Protein AF-A0A433DAX1-F1 (afdb_monomer_lite)

pLDDT: mean 78.29, std 15.56, range [30.91, 97.12]

Foldseek 3Di:
DDPDPPPLDADDDQADAQAPVNVVRYDDDDCLVVCPVVVVCVVVQEDDDDDDDGSPNPNNVVNSSCVVVVVVVDDDQDADCVPPDCPDQQSVQVNRQVSCVPPPFPFGGRHPVRVCVSPPVVHGHDDDVNVLLVVCCVPPVVVVQPPVRDHDPLNSLVCCQPPSLVSLCVDPLLVCLQVVLQPPVLVVLVVCCLQAEQPFDPFWTFADQVCQVSVVVCVVSQQWDDDPVPPGGTIYGNDPVSSQSCLQRRLLSNLVFADPDPQDDDPRAGPVVVRQVRLVVRQDPVSQVCQLVHAWDWLQPFDFPNDGGRTHHFQSSVLSSSLSHCCSHCVVPPVKDKGAKGWDWDPPDDDPDPTDTDIFGIWIDHVVHFIETEAEEEADDPVVLVVVVVCQVVVCVSVVGPYYDYHYHHSGDDD

Sequence (415 aa):
TQLISTKRFKEWHVNSTIFPERRPYYYYADQTEQNQSLIEQIAKGQFVRMYGPRASGKSSRVWQAMEQLASHGYECIYVTLEGSRLTSEEIFWQSLGQLMKDSRLPVIVDSSSSFRQAFSPSFPRHAGLVCLCGRAIHRHLYPDISEGGTLSLETWEKFATTDLHGLILEYPTFRKLVDTLMMGKHRDALDLLRSKLMGAFDDYVKIDFDHCRLAGFLTAEGVLQSDPLRESTNFKMSSPLVDALIRQLVIPKVYPSAPNMPAPMRNGSLDMLITLQEALKFVDKDLIRLAPDRVFKLAEKVRVDGLRNRRVPREIVYDQEIMRILTNWLAKQHEYSVIGQWHTEDTTKKGNVKGKYKLLDGVIKKPGEPTIILEFLATNERSDVKVHVNKTPLYKNRLSAEAAWVIHFTREDLP

Organism: NCBI:txid994334

InterPro domains:
  IPR027417 P-loop containing nucleoside triphosphate hydrolase [G3DSA:3.40.50.300] (26-139)
  IPR027417 P-loop containing nucleoside triphosphate hydrolase [SSF52540] (42-102)

Structure (mmCIF, N/CA/C/O backbone):
data_AF-A0A433DAX1-F1
#
_entry.id   AF-A0A433DAX1-F1
#
loop_
_atom_site.group_PDB
_atom_site.id
_atom_site.type_symbol
_atom_site.label_atom_id
_atom_site.label_alt_id
_atom_site.label_comp_id
_atom_site.label_asym_id
_atom_site.label_entity_id
_atom_site.label_seq_id
_atom_site.pdbx_PDB_ins_code
_atom_site.Cartn_x
_atom_site.Cartn_y
_atom_site.Cartn_z
_atom_site.occupancy
_atom_site.B_iso_or_equiv
_atom_site.auth_seq_id
_atom_site.auth_comp_id
_atom_site.auth_asym_id
_atom_site.auth_atom_id
_atom_site.pdbx_PDB_model_num
ATOM 1 N N . THR A 1 1 ? -72.764 17.278 -13.204 1.00 41.16 1 THR A N 1
ATOM 2 C CA . THR A 1 1 ? -71.536 16.951 -13.957 1.00 41.16 1 THR A CA 1
ATOM 3 C C . THR A 1 1 ? -70.584 16.256 -13.010 1.00 41.16 1 THR A C 1
ATOM 5 O O . THR A 1 1 ? -70.101 16.886 -12.081 1.00 41.16 1 THR A O 1
ATOM 8 N N . GLN A 1 2 ? -70.455 14.934 -13.135 1.00 34.47 2 GLN A N 1
ATOM 9 C CA . GLN A 1 2 ? -69.617 14.106 -12.264 1.00 34.47 2 GLN A CA 1
ATOM 10 C C . GLN A 1 2 ? -68.145 14.508 -12.427 1.00 34.47 2 GLN A C 1
ATOM 12 O O . GLN A 1 2 ? -67.628 14.514 -13.543 1.00 34.47 2 GLN A O 1
ATOM 17 N N . LEU A 1 3 ? -67.478 14.837 -11.318 1.00 38.22 3 LEU A N 1
ATOM 18 C CA . LEU A 1 3 ? -66.021 14.904 -11.250 1.00 38.22 3 LEU A CA 1
ATOM 19 C C . LEU A 1 3 ? -65.498 13.482 -11.453 1.00 38.22 3 LEU A C 1
ATOM 21 O O . LEU A 1 3 ? -65.603 12.627 -10.575 1.00 38.22 3 LEU A O 1
ATOM 25 N N . ILE A 1 4 ? -65.010 13.229 -12.662 1.00 35.78 4 ILE A N 1
ATOM 26 C CA . ILE A 1 4 ? -64.381 11.978 -13.061 1.00 35.78 4 ILE A CA 1
ATOM 27 C C . ILE A 1 4 ? -63.191 11.750 -12.126 1.00 35.78 4 ILE A C 1
ATOM 29 O O . ILE A 1 4 ? -62.173 12.434 -12.206 1.00 35.78 4 ILE A O 1
ATOM 33 N N . SER A 1 5 ? -63.347 10.783 -11.223 1.00 45.03 5 SER A N 1
ATOM 34 C CA . SER A 1 5 ? -62.257 10.138 -10.501 1.00 45.03 5 SER A CA 1
ATOM 35 C C . SER A 1 5 ? -61.320 9.524 -11.537 1.00 45.03 5 SER A C 1
ATOM 37 O O . SER A 1 5 ? -61.573 8.447 -12.083 1.00 45.03 5 SER A O 1
ATOM 39 N N . THR A 1 6 ? -60.251 10.242 -11.869 1.00 41.78 6 THR A N 1
ATOM 40 C CA . THR A 1 6 ? -59.144 9.667 -12.617 1.00 41.78 6 THR A CA 1
ATOM 41 C C . THR A 1 6 ? -58.471 8.665 -11.689 1.00 41.78 6 THR A C 1
ATOM 43 O O . THR A 1 6 ? -57.715 9.025 -10.789 1.00 41.78 6 THR A O 1
ATOM 46 N N . LYS A 1 7 ? -58.773 7.376 -11.883 1.00 46.09 7 LYS A N 1
ATOM 47 C CA . LYS A 1 7 ? -57.937 6.281 -11.382 1.00 46.09 7 LYS A CA 1
ATOM 48 C C . LYS A 1 7 ? -56.505 6.574 -11.836 1.00 46.09 7 LYS A C 1
ATOM 50 O O . LYS A 1 7 ? -56.172 6.354 -12.996 1.00 46.09 7 LYS A O 1
ATOM 55 N N . ARG A 1 8 ? -55.674 7.117 -10.942 1.00 57.31 8 ARG A N 1
ATOM 56 C CA . ARG A 1 8 ? -54.234 7.238 -11.176 1.00 57.31 8 ARG A CA 1
ATOM 57 C C . ARG A 1 8 ? -53.686 5.820 -11.199 1.00 57.31 8 ARG A C 1
ATOM 59 O O . ARG A 1 8 ? -53.605 5.164 -10.163 1.00 57.31 8 ARG A O 1
ATOM 66 N N . PHE A 1 9 ? -53.406 5.324 -12.397 1.00 58.19 9 PHE A N 1
ATOM 67 C CA . PHE A 1 9 ? -52.680 4.079 -12.571 1.00 58.19 9 PHE A CA 1
ATOM 68 C C . PHE A 1 9 ? -51.297 4.243 -11.933 1.00 58.19 9 PHE A C 1
ATOM 70 O O . PHE A 1 9 ? -50.705 5.317 -12.009 1.00 58.19 9 PHE A O 1
ATOM 77 N N . LYS A 1 10 ? -50.808 3.206 -11.247 1.00 67.31 10 LYS A N 1
ATOM 78 C CA . LYS A 1 10 ? -49.427 3.203 -10.760 1.00 67.31 10 LYS A CA 1
ATOM 79 C C . LYS A 1 10 ? -48.485 3.207 -11.960 1.00 67.31 10 LYS A C 1
ATOM 81 O O . LYS A 1 10 ? -48.737 2.510 -12.941 1.00 67.31 10 LYS A O 1
ATOM 86 N N . GLU A 1 11 ? -47.394 3.952 -11.864 1.00 58.38 11 GLU A N 1
ATOM 87 C CA . GLU A 1 11 ? -46.428 4.094 -12.955 1.00 58.38 11 GLU A CA 1
ATOM 88 C C . GLU A 1 11 ? -45.051 3.539 -12.568 1.00 58.38 11 GLU A C 1
ATOM 90 O O . GLU A 1 11 ? -44.705 3.421 -11.388 1.00 58.38 11 GLU A O 1
ATOM 95 N N . TRP A 1 12 ? -44.248 3.176 -13.570 1.00 57.12 12 TRP A N 1
ATOM 96 C CA . TRP A 1 12 ? -42.848 2.805 -13.372 1.00 57.12 12 TRP A CA 1
ATOM 97 C C . TRP A 1 12 ? -41.983 4.062 -13.358 1.00 57.12 12 TRP A C 1
ATOM 99 O O . TRP A 1 12 ? -41.951 4.813 -14.329 1.00 57.12 12 TRP A O 1
ATOM 109 N N . HIS A 1 13 ? -41.251 4.276 -12.268 1.00 58.47 13 HIS A N 1
ATOM 110 C CA . HIS A 1 13 ? -40.385 5.438 -12.104 1.00 58.47 13 HIS A CA 1
ATOM 111 C C . HIS A 1 13 ? -38.923 4.998 -12.049 1.00 58.47 13 HIS A C 1
ATOM 113 O O . HIS A 1 13 ? -38.472 4.393 -11.079 1.00 58.47 13 HIS A O 1
ATOM 119 N N . VAL A 1 14 ? -38.180 5.284 -13.116 1.00 50.78 14 VAL A N 1
ATOM 120 C CA . VAL A 1 14 ? -36.830 4.739 -13.340 1.00 50.78 14 VAL A CA 1
ATOM 121 C C . VAL A 1 14 ? -35.701 5.685 -12.940 1.00 50.78 14 VAL A C 1
ATOM 123 O O . VAL A 1 14 ? -34.541 5.334 -13.100 1.00 50.78 14 VAL A O 1
ATOM 126 N N . ASN A 1 15 ? -35.990 6.871 -12.398 1.00 52.50 15 ASN A N 1
ATOM 127 C CA . ASN A 1 15 ? -34.960 7.834 -12.007 1.00 52.50 15 ASN A CA 1
ATOM 128 C C . ASN A 1 15 ? -35.437 8.711 -10.852 1.00 52.50 15 ASN A C 1
ATOM 130 O O . ASN A 1 15 ? -36.406 9.429 -11.039 1.00 52.50 15 ASN A O 1
ATOM 134 N N . SER A 1 16 ? -34.696 8.745 -9.739 1.00 62.62 16 SER A N 1
ATOM 135 C CA . SER A 1 16 ? -34.905 9.541 -8.502 1.00 62.62 16 SER A CA 1
ATOM 136 C C . SER A 1 16 ? -35.523 8.774 -7.326 1.00 62.62 16 SER A C 1
ATOM 138 O O . SER A 1 16 ? -36.153 7.731 -7.491 1.00 62.62 16 SER A O 1
ATOM 140 N N . THR A 1 17 ? -35.294 9.301 -6.121 1.00 74.62 17 THR A N 1
ATOM 141 C CA . THR A 1 17 ? -35.796 8.775 -4.845 1.00 74.62 17 THR A CA 1
ATOM 142 C C . THR A 1 17 ? -37.323 8.729 -4.824 1.00 74.62 17 THR A C 1
ATOM 144 O O . THR A 1 17 ? -37.981 9.719 -5.145 1.00 74.62 17 THR A O 1
ATOM 147 N N . ILE A 1 18 ? -37.890 7.597 -4.402 1.00 74.06 18 ILE A N 1
ATOM 148 C CA . ILE A 1 18 ? -39.330 7.468 -4.159 1.00 74.06 18 ILE A CA 1
ATOM 149 C C . ILE A 1 18 ? -39.574 7.758 -2.679 1.00 74.06 18 ILE A C 1
ATOM 151 O O . ILE A 1 18 ? -39.401 6.887 -1.826 1.00 74.06 18 ILE A O 1
ATOM 155 N N . PHE A 1 19 ? -39.946 9.001 -2.389 1.00 78.38 19 PHE A N 1
ATOM 156 C CA . PHE A 1 19 ? -40.324 9.433 -1.045 1.00 78.38 19 PHE A CA 1
ATOM 157 C C . PHE A 1 19 ? -41.638 8.768 -0.590 1.00 78.38 19 PHE A C 1
ATOM 159 O O . PHE A 1 19 ? -42.442 8.382 -1.452 1.00 78.38 19 PHE A O 1
ATOM 166 N N . PRO A 1 20 ? -41.870 8.610 0.728 1.00 78.00 20 PRO A N 1
ATOM 167 C CA . PRO A 1 20 ? -43.049 7.928 1.269 1.00 78.00 20 PRO A CA 1
ATOM 168 C C . PRO A 1 20 ? -44.383 8.394 0.667 1.00 78.00 20 PRO A C 1
ATOM 170 O O . PRO A 1 20 ? -45.213 7.569 0.282 1.00 78.00 20 PRO A O 1
ATOM 173 N N . GLU A 1 21 ? -44.551 9.699 0.454 1.00 79.25 21 GLU A N 1
ATOM 174 C CA . GLU A 1 21 ? -45.781 10.325 -0.056 1.00 79.25 21 GLU A CA 1
ATOM 175 C C . GLU A 1 21 ? -46.059 9.962 -1.522 1.00 79.25 21 GLU A C 1
ATOM 177 O O . GLU A 1 21 ? -47.187 10.071 -2.008 1.00 79.25 21 GLU A O 1
ATOM 182 N N . ARG A 1 22 ? -45.022 9.529 -2.250 1.00 76.56 22 ARG A N 1
ATOM 183 C CA . ARG A 1 22 ? -45.091 9.172 -3.670 1.00 76.56 22 ARG A CA 1
ATOM 184 C C . ARG A 1 22 ? -45.346 7.682 -3.9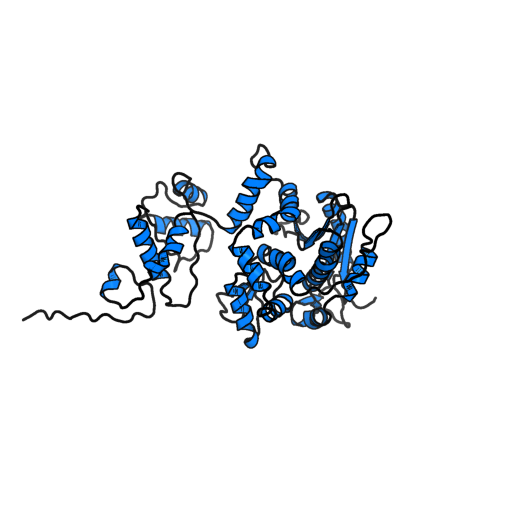08 1.00 76.56 22 ARG A C 1
ATOM 186 O O . ARG A 1 22 ? -45.780 7.317 -4.998 1.00 76.56 22 ARG A O 1
ATOM 193 N N . ARG A 1 23 ? -45.137 6.819 -2.908 1.00 78.19 23 ARG A N 1
ATOM 194 C CA . ARG A 1 23 ? -45.293 5.352 -3.016 1.00 78.19 23 ARG A CA 1
ATOM 195 C C . ARG A 1 23 ? -46.677 4.871 -3.486 1.00 78.19 23 ARG A C 1
ATOM 197 O O . ARG A 1 23 ? -46.710 3.900 -4.241 1.00 78.19 23 ARG A O 1
ATOM 204 N N . PRO A 1 24 ? -47.812 5.514 -3.134 1.00 79.19 24 PRO A N 1
ATOM 205 C CA . PRO A 1 24 ? -49.121 5.103 -3.654 1.00 79.19 24 PRO A CA 1
ATOM 206 C C . PRO A 1 24 ? -49.230 5.191 -5.182 1.00 79.19 24 PRO A C 1
ATOM 208 O O . PRO A 1 24 ? -50.038 4.480 -5.776 1.00 79.19 24 PRO A O 1
ATOM 211 N N . TYR A 1 25 ? -48.403 6.031 -5.810 1.00 75.69 25 TYR A N 1
ATOM 212 C CA . TYR A 1 25 ? -48.472 6.362 -7.232 1.00 75.69 25 TYR A CA 1
ATOM 213 C C . TYR A 1 25 ? -47.452 5.605 -8.098 1.00 75.69 25 TYR A C 1
ATOM 215 O O . TYR A 1 25 ? -47.559 5.647 -9.320 1.00 75.69 25 TYR A O 1
ATOM 223 N N . TYR A 1 26 ? -46.494 4.882 -7.504 1.00 71.06 26 TYR A N 1
ATOM 224 C CA . TYR A 1 26 ? -45.420 4.213 -8.246 1.00 71.06 26 TYR A CA 1
ATOM 225 C C . TYR A 1 26 ? -45.276 2.732 -7.888 1.00 71.06 26 TYR A C 1
ATOM 227 O O . TYR A 1 26 ? -45.507 2.318 -6.749 1.00 71.06 26 TYR A O 1
ATOM 235 N N . TYR A 1 27 ? -44.850 1.928 -8.862 1.00 64.44 27 TYR A N 1
ATOM 236 C CA . TYR A 1 27 ? -44.322 0.589 -8.606 1.00 64.44 27 TYR A CA 1
ATOM 237 C C . TYR A 1 27 ? -42.870 0.693 -8.129 1.00 64.44 27 TYR A C 1
ATOM 239 O O . TYR A 1 27 ? -42.054 1.380 -8.745 1.00 64.44 27 TYR A O 1
ATOM 247 N N . TYR A 1 28 ? -42.542 0.015 -7.029 1.00 68.19 28 TYR A N 1
ATOM 248 C CA . TYR A 1 28 ? -41.192 -0.013 -6.471 1.00 68.19 28 TYR A CA 1
ATOM 249 C C . TYR A 1 28 ? -40.889 -1.375 -5.842 1.00 68.19 28 TYR A C 1
ATOM 251 O O . TYR A 1 28 ? -41.797 -2.087 -5.416 1.00 68.19 28 TYR A O 1
ATOM 259 N N . ALA A 1 29 ? -39.606 -1.733 -5.798 1.00 66.00 29 ALA A N 1
ATOM 260 C CA . ALA A 1 29 ? -39.146 -2.921 -5.091 1.00 66.00 29 ALA A CA 1
ATOM 261 C C . ALA A 1 29 ? -39.079 -2.622 -3.589 1.00 66.00 29 ALA A C 1
ATOM 263 O O . ALA A 1 29 ? -38.326 -1.740 -3.172 1.00 66.00 29 ALA A O 1
ATOM 264 N N . ASP A 1 30 ? -39.864 -3.344 -2.794 1.00 71.25 30 ASP A N 1
ATOM 265 C CA . ASP A 1 30 ? -39.828 -3.234 -1.341 1.00 71.25 30 ASP A CA 1
ATOM 266 C C . ASP A 1 30 ? -38.611 -3.982 -0.778 1.00 71.25 30 ASP A C 1
ATOM 268 O O . ASP A 1 30 ? -38.441 -5.176 -1.018 1.00 71.25 30 ASP A O 1
ATOM 272 N N . GLN A 1 31 ? -37.744 -3.273 -0.051 1.00 69.12 31 GLN A N 1
ATOM 273 C CA . GLN A 1 31 ? -36.522 -3.826 0.540 1.00 69.12 31 GLN A CA 1
ATOM 274 C C . GLN A 1 31 ? -36.599 -3.935 2.069 1.00 69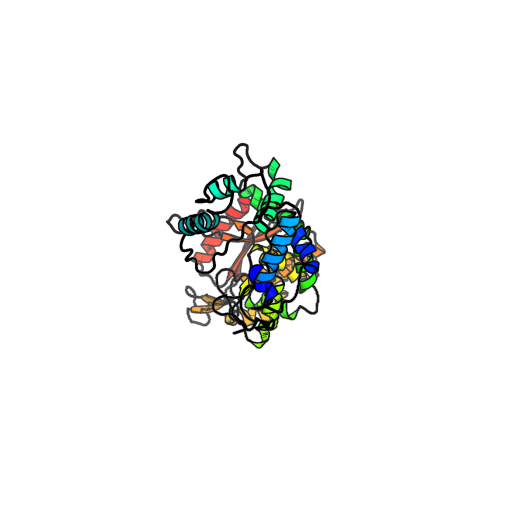.12 31 GLN A C 1
ATOM 276 O O . GLN A 1 31 ? -35.579 -4.171 2.717 1.00 69.12 31 GLN A O 1
ATOM 281 N N . THR A 1 32 ? -37.793 -3.798 2.652 1.00 73.81 32 THR A N 1
ATOM 282 C CA . THR A 1 32 ? -38.027 -3.810 4.107 1.00 73.81 32 THR A CA 1
ATOM 283 C C . THR A 1 32 ? -37.417 -5.044 4.789 1.00 73.81 32 THR A C 1
ATOM 285 O O . THR A 1 32 ? -36.690 -4.898 5.771 1.00 73.81 32 THR A O 1
ATOM 288 N N . GLU A 1 33 ? -37.600 -6.248 4.237 1.00 74.69 33 GLU A N 1
ATOM 289 C CA . GLU A 1 33 ? -37.017 -7.492 4.783 1.00 74.69 33 GLU A CA 1
ATOM 290 C C . GLU A 1 33 ? -35.483 -7.547 4.660 1.00 74.69 33 GLU A C 1
ATOM 292 O O . GLU A 1 33 ? -34.789 -8.126 5.493 1.00 74.69 33 GLU A O 1
ATOM 297 N N . GLN A 1 34 ? -34.922 -6.889 3.643 1.00 77.94 34 GLN A N 1
ATOM 298 C CA . GLN A 1 34 ? -33.478 -6.848 3.378 1.00 77.94 34 GLN A CA 1
ATOM 299 C C . GLN A 1 34 ? -32.766 -5.762 4.193 1.00 77.94 34 GLN A C 1
ATOM 301 O O . GLN A 1 34 ? -31.532 -5.670 4.188 1.00 77.94 34 GLN A O 1
ATOM 306 N N . ASN A 1 35 ? -33.521 -4.906 4.880 1.00 82.94 35 ASN A N 1
ATOM 307 C CA . ASN A 1 35 ? -32.969 -3.845 5.704 1.00 82.94 35 ASN A CA 1
ATOM 308 C C . ASN A 1 35 ? -32.515 -4.329 7.075 1.00 82.94 35 ASN A C 1
ATOM 310 O O . ASN A 1 35 ? -31.787 -3.585 7.708 1.00 82.94 35 ASN A O 1
ATOM 314 N N . GLN A 1 36 ? -32.833 -5.549 7.515 1.00 85.56 36 GLN A N 1
ATOM 315 C CA . GLN A 1 36 ? -32.462 -6.029 8.854 1.00 85.56 36 GLN A CA 1
ATOM 316 C C . GLN A 1 36 ? -30.972 -5.800 9.176 1.00 85.56 36 GLN A C 1
ATOM 318 O O . GLN A 1 36 ? -30.629 -5.159 10.167 1.00 85.56 36 GLN A O 1
ATOM 323 N N . SER A 1 37 ? -30.073 -6.205 8.273 1.00 83.44 37 SER A N 1
ATOM 324 C CA . SER A 1 37 ? -28.633 -5.963 8.436 1.00 83.44 37 SER A CA 1
ATOM 325 C C . SER A 1 37 ? -28.272 -4.473 8.421 1.00 83.44 37 SER A C 1
ATOM 327 O O . SER A 1 37 ? -27.383 -4.054 9.158 1.00 83.44 37 SER A O 1
ATOM 329 N N . LEU A 1 38 ? -28.955 -3.661 7.607 1.00 80.81 38 LEU A N 1
ATOM 330 C CA . LEU A 1 38 ? -28.775 -2.210 7.582 1.00 80.81 38 LEU A CA 1
ATOM 331 C C . LEU A 1 38 ? -29.222 -1.594 8.910 1.00 80.81 38 LEU A C 1
ATOM 333 O O . LEU A 1 38 ? -28.462 -0.819 9.462 1.00 80.81 38 LEU A O 1
ATOM 337 N N . ILE A 1 39 ? -30.378 -1.983 9.453 1.00 83.62 39 ILE A N 1
ATOM 338 C CA . ILE A 1 39 ? -30.916 -1.525 10.740 1.00 83.62 39 ILE A CA 1
ATOM 339 C C . ILE A 1 39 ? -30.049 -1.971 11.909 1.00 83.62 39 ILE A C 1
ATOM 341 O O . ILE A 1 39 ? -29.909 -1.230 12.865 1.00 83.62 39 ILE A O 1
ATOM 345 N N . GLU A 1 40 ? -29.396 -3.126 11.854 1.00 83.38 40 GLU A N 1
ATOM 346 C CA . GLU A 1 40 ? -28.463 -3.534 12.909 1.00 83.38 40 GLU A CA 1
ATOM 347 C C . GLU A 1 40 ? -27.166 -2.709 12.903 1.00 83.38 40 GLU A C 1
ATOM 349 O O . GLU A 1 40 ? -26.521 -2.530 13.943 1.00 83.38 40 GLU A O 1
ATOM 354 N N . GLN A 1 41 ? -26.775 -2.147 11.758 1.00 76.62 41 GLN A N 1
ATOM 355 C CA . GLN A 1 41 ? -25.508 -1.432 11.597 1.00 76.62 41 GLN A CA 1
ATOM 356 C C . GLN A 1 41 ? -25.483 0.019 12.140 1.00 76.62 41 GLN A C 1
ATOM 358 O O . GLN A 1 41 ? -24.632 0.328 12.968 1.00 76.62 41 GLN A O 1
ATOM 363 N N . ILE A 1 42 ? -26.339 0.987 11.800 1.00 77.25 42 ILE A N 1
ATOM 364 C CA . ILE A 1 42 ? -27.799 0.984 11.924 1.00 77.25 42 ILE A CA 1
ATOM 365 C C . ILE A 1 42 ? -28.316 0.866 13.366 1.00 77.25 42 ILE A C 1
ATOM 367 O O . ILE A 1 42 ? -29.186 1.610 13.745 1.00 77.25 42 ILE A O 1
ATOM 371 N N . ALA A 1 43 ? -27.766 0.043 14.264 1.00 74.19 43 ALA A N 1
ATOM 372 C CA . ALA A 1 43 ? -28.052 0.066 15.721 1.00 74.19 43 ALA A CA 1
ATOM 373 C C . ALA A 1 43 ? -26.747 0.189 16.528 1.00 74.19 43 ALA A C 1
ATOM 375 O O . ALA A 1 43 ? -26.653 0.950 17.483 1.00 74.19 43 ALA A O 1
ATOM 376 N N . LYS A 1 44 ? -25.678 -0.415 16.001 1.00 75.50 44 LYS A N 1
ATOM 377 C CA . LYS A 1 44 ? -24.310 -0.468 16.551 1.00 75.50 44 LYS A CA 1
ATOM 378 C C . LYS A 1 44 ? -23.459 0.785 16.323 1.00 75.50 44 LYS A C 1
ATOM 380 O O . LYS A 1 44 ? -22.245 0.756 16.503 1.00 75.50 44 LYS A O 1
ATOM 385 N N . GLY A 1 45 ? -24.069 1.864 15.858 1.00 63.56 45 GLY A N 1
ATOM 386 C CA . GLY A 1 45 ? -23.369 3.092 15.549 1.00 63.56 45 GLY A CA 1
ATOM 387 C C . GLY A 1 45 ? -22.386 3.028 14.394 1.00 63.56 45 GLY A C 1
ATOM 388 O O . GLY A 1 45 ? -21.349 3.642 14.495 1.00 63.56 45 GLY A O 1
ATOM 389 N N . GLN A 1 46 ? -22.656 2.316 13.308 1.00 69.31 46 GLN A N 1
ATOM 390 C CA . GLN A 1 46 ? -21.750 2.269 12.156 1.00 69.31 46 GLN A CA 1
ATOM 391 C C . GLN A 1 46 ? -22.161 3.269 11.066 1.00 69.31 46 GLN A C 1
ATOM 393 O O . GLN A 1 46 ? -23.354 3.459 10.819 1.00 69.31 46 GLN A O 1
ATOM 398 N N . PHE A 1 47 ? -21.182 3.859 10.371 1.00 70.19 47 PHE A N 1
ATOM 399 C CA . PHE A 1 47 ? -21.415 4.566 9.112 1.00 70.19 47 PHE A CA 1
ATOM 400 C C . PHE A 1 47 ? -21.580 3.541 7.999 1.00 70.19 47 PHE A C 1
ATOM 402 O O . PHE A 1 47 ? -20.665 2.769 7.706 1.00 70.19 47 PHE A O 1
ATOM 409 N N . VAL A 1 48 ? -22.744 3.566 7.357 1.00 72.06 48 VAL A N 1
ATOM 410 C CA . VAL A 1 48 ? -23.078 2.643 6.277 1.00 72.06 48 VAL A CA 1
ATOM 411 C C . VAL A 1 48 ? -23.047 3.389 4.954 1.00 72.06 48 VAL A C 1
ATOM 413 O O . VAL A 1 48 ? -23.759 4.373 4.761 1.00 72.06 48 VAL A O 1
ATOM 416 N N . ARG A 1 49 ? -22.224 2.908 4.020 1.00 75.38 49 ARG A N 1
ATOM 417 C CA . ARG A 1 49 ? -22.191 3.408 2.645 1.00 75.38 49 ARG A CA 1
ATOM 418 C C . ARG A 1 49 ? -22.901 2.415 1.736 1.00 75.38 49 ARG A C 1
ATOM 420 O O . ARG A 1 49 ? -22.509 1.255 1.659 1.00 75.38 49 ARG A O 1
ATOM 427 N N . MET A 1 50 ? -23.931 2.876 1.032 1.00 68.25 50 MET A N 1
ATOM 428 C CA . MET A 1 50 ? -24.667 2.056 0.070 1.00 68.25 50 MET A CA 1
ATOM 429 C C . MET A 1 50 ? -24.169 2.306 -1.346 1.00 68.25 50 MET A C 1
ATOM 431 O O . MET A 1 50 ? -24.243 3.424 -1.857 1.00 68.25 50 MET A O 1
ATOM 435 N N . TYR A 1 51 ? -23.706 1.242 -1.991 1.00 62.38 51 TYR A N 1
ATOM 436 C CA . TYR A 1 51 ? -23.320 1.246 -3.395 1.00 62.38 51 TYR A CA 1
ATOM 437 C C . TYR A 1 51 ? -24.334 0.472 -4.223 1.00 62.38 51 TYR A C 1
ATOM 439 O O . TYR A 1 51 ? -25.010 -0.432 -3.739 1.00 62.38 51 TYR A O 1
ATOM 447 N N . GLY A 1 52 ? -24.454 0.852 -5.486 1.00 59.31 52 GLY A N 1
ATOM 448 C CA . GLY A 1 52 ? -25.352 0.213 -6.432 1.00 59.31 52 GLY A CA 1
ATOM 449 C C . GLY A 1 52 ? -25.534 1.084 -7.672 1.00 59.31 52 GLY A C 1
ATOM 450 O O . GLY A 1 52 ? -25.293 2.296 -7.592 1.00 59.31 52 GLY A O 1
ATOM 451 N N . PRO A 1 53 ? -25.983 0.509 -8.796 1.00 50.94 53 PRO A N 1
ATOM 452 C CA . PRO A 1 53 ? -26.230 1.245 -10.034 1.00 50.94 53 PRO A CA 1
ATOM 453 C C . PRO A 1 53 ? -27.157 2.455 -9.846 1.00 50.94 53 PRO A C 1
ATOM 455 O O . PRO A 1 53 ? -27.943 2.526 -8.893 1.00 50.94 53 PRO A O 1
ATOM 458 N N . ARG A 1 54 ? -27.102 3.434 -10.755 1.00 54.56 54 ARG A N 1
ATOM 459 C CA . ARG A 1 54 ? -28.122 4.495 -10.808 1.00 54.56 54 ARG A CA 1
ATOM 460 C C . ARG A 1 54 ? -29.512 3.847 -10.879 1.00 54.56 54 ARG A C 1
ATOM 462 O O . ARG A 1 54 ? -29.668 2.797 -11.489 1.00 54.56 54 ARG A O 1
ATOM 469 N N . ALA A 1 55 ? -30.484 4.437 -10.184 1.00 59.69 55 ALA A N 1
ATOM 470 C CA . ALA A 1 55 ? -31.847 3.910 -10.061 1.00 59.69 55 ALA A CA 1
ATOM 471 C C . ALA A 1 55 ? -32.008 2.549 -9.350 1.00 59.69 55 ALA A C 1
ATOM 473 O O . ALA A 1 55 ? -33.118 2.038 -9.272 1.00 59.69 55 ALA A O 1
ATOM 474 N N . SER A 1 56 ? -30.966 2.003 -8.708 1.00 65.38 56 SER A N 1
ATOM 475 C CA . SER A 1 56 ? -31.070 0.763 -7.914 1.00 65.38 56 SER A CA 1
ATOM 476 C C . SER A 1 56 ? -31.856 0.902 -6.594 1.00 65.38 56 SER A C 1
ATOM 478 O O . SER A 1 56 ? -31.728 0.062 -5.708 1.00 65.38 56 SER A O 1
ATOM 480 N N . GLY A 1 57 ? -32.590 2.003 -6.404 1.00 67.81 57 GLY A N 1
ATOM 481 C CA . GLY A 1 57 ? -33.416 2.240 -5.218 1.00 67.81 57 GLY A CA 1
ATOM 482 C C . GLY A 1 57 ? -32.673 2.635 -3.937 1.00 67.81 57 GLY A C 1
ATOM 483 O O . GLY A 1 57 ? -33.306 2.682 -2.893 1.00 67.81 57 GLY A O 1
ATOM 484 N N . LYS A 1 58 ? -31.370 2.961 -3.976 1.00 78.81 58 LYS A N 1
ATOM 485 C CA . LYS A 1 58 ? -30.564 3.270 -2.766 1.00 78.81 58 LYS A CA 1
ATOM 486 C C . LYS A 1 58 ? -31.200 4.321 -1.859 1.00 78.81 58 LYS A C 1
ATOM 488 O O . LYS A 1 58 ? -31.390 4.077 -0.677 1.00 78.81 58 LYS A O 1
ATOM 493 N N . SER A 1 59 ? -31.537 5.483 -2.411 1.00 77.00 59 SER A N 1
ATOM 494 C CA . SER A 1 59 ? -32.135 6.569 -1.636 1.00 77.00 59 SER A CA 1
ATOM 495 C C . SER A 1 59 ? -33.530 6.192 -1.132 1.00 77.00 59 SER A C 1
ATOM 497 O O . SER A 1 59 ? -33.874 6.512 -0.003 1.00 77.00 59 SER A O 1
ATOM 499 N N . SER A 1 60 ? -34.310 5.439 -1.916 1.00 78.12 60 SER A N 1
ATOM 500 C CA . SER A 1 60 ? -35.604 4.901 -1.471 1.00 78.12 60 SER A CA 1
ATOM 501 C C . SER A 1 60 ? -35.434 3.917 -0.304 1.00 78.12 60 SER A C 1
ATOM 503 O O . SER A 1 60 ? -36.213 3.953 0.644 1.00 78.12 60 SER A O 1
ATOM 505 N N . ARG A 1 61 ? -34.370 3.101 -0.324 1.00 84.38 61 ARG A N 1
ATOM 506 C CA . ARG A 1 61 ? -33.994 2.187 0.763 1.00 84.38 61 ARG A CA 1
ATOM 507 C C . ARG A 1 61 ? -33.597 2.937 2.039 1.00 84.38 61 ARG A C 1
ATOM 509 O O . ARG A 1 61 ? -33.971 2.486 3.115 1.00 84.38 61 ARG A O 1
ATOM 516 N N . VAL A 1 62 ? -32.901 4.082 1.939 1.00 85.31 62 VAL A N 1
ATOM 517 C CA . VAL A 1 62 ? -32.617 4.960 3.101 1.00 85.31 62 VAL A CA 1
ATOM 518 C C . VAL A 1 62 ? -33.921 5.350 3.794 1.00 85.31 62 VAL A C 1
ATOM 520 O O . VAL A 1 62 ? -34.038 5.187 5.003 1.00 85.31 62 VAL A O 1
ATOM 523 N N . TRP A 1 63 ? -34.914 5.810 3.030 1.00 84.19 63 TRP A N 1
ATOM 524 C CA . TRP A 1 63 ? -36.209 6.219 3.580 1.00 84.19 63 TRP A CA 1
ATOM 525 C C . TRP A 1 63 ? -36.964 5.061 4.239 1.00 84.19 63 TRP A C 1
ATOM 527 O O . TRP A 1 63 ? -37.504 5.235 5.325 1.00 84.19 63 TRP A O 1
ATOM 537 N N . GLN A 1 64 ? -36.951 3.867 3.637 1.00 84.75 64 GLN A N 1
ATOM 538 C CA . GLN A 1 64 ? -37.534 2.672 4.264 1.00 84.75 64 GLN A CA 1
ATOM 539 C C . GLN A 1 64 ? -36.823 2.297 5.572 1.00 84.75 64 GLN A C 1
ATOM 541 O O . GLN A 1 64 ? -37.470 1.969 6.562 1.00 84.75 64 GLN A O 1
ATOM 546 N N . ALA A 1 65 ? -35.491 2.381 5.599 1.00 86.75 65 ALA A N 1
ATOM 547 C CA . ALA A 1 65 ? -34.713 2.110 6.801 1.00 86.75 65 ALA A CA 1
ATOM 548 C C . ALA A 1 65 ? -34.998 3.133 7.913 1.00 86.75 65 ALA A C 1
ATOM 550 O O . ALA A 1 65 ? -35.090 2.759 9.078 1.00 86.75 65 ALA A O 1
ATOM 551 N N . MET A 1 66 ? -35.181 4.411 7.567 1.00 86.56 66 MET A N 1
ATOM 552 C CA . MET A 1 66 ? -35.568 5.451 8.524 1.00 86.56 66 MET A CA 1
ATOM 553 C C . MET A 1 66 ? -36.952 5.200 9.135 1.00 86.56 66 MET A C 1
ATOM 555 O O . MET A 1 66 ? -37.109 5.372 10.338 1.00 86.56 66 MET A O 1
ATOM 559 N N . GLU A 1 67 ? -37.938 4.757 8.348 1.00 87.25 67 GLU A N 1
ATOM 560 C CA . GLU A 1 67 ? -39.269 4.393 8.866 1.00 87.25 67 GLU A CA 1
ATOM 561 C C . GLU A 1 67 ? -39.192 3.208 9.839 1.00 87.25 67 GLU A C 1
ATOM 563 O O . GLU A 1 67 ? -39.804 3.239 10.906 1.00 87.25 67 GLU A O 1
ATOM 568 N N . GLN A 1 68 ? -38.389 2.190 9.509 1.00 87.44 68 GLN A N 1
ATOM 569 C CA . GLN A 1 68 ? -38.144 1.055 10.402 1.00 87.44 68 GLN A CA 1
ATOM 570 C C . GLN A 1 68 ? -37.403 1.482 11.673 1.00 87.44 68 GLN A C 1
ATOM 572 O O . GLN A 1 68 ? -37.736 1.027 12.757 1.00 87.44 68 GLN A O 1
ATOM 577 N N . LEU A 1 69 ? -36.419 2.376 11.593 1.00 83.19 69 LEU A N 1
ATOM 578 C CA . LEU A 1 69 ? -35.748 2.913 12.782 1.00 83.19 69 LEU A CA 1
ATOM 579 C C . LEU A 1 69 ? -36.722 3.721 13.650 1.00 83.19 69 LEU A C 1
ATOM 581 O O . LEU A 1 69 ? -36.765 3.527 14.864 1.00 83.19 69 LEU A O 1
ATOM 585 N N . ALA A 1 70 ? -37.562 4.558 13.041 1.00 84.56 70 ALA A N 1
ATOM 586 C CA . ALA A 1 70 ? -38.581 5.322 13.755 1.00 84.56 70 ALA A CA 1
ATOM 587 C C . ALA A 1 70 ? -39.576 4.415 14.496 1.00 84.56 70 ALA A C 1
ATOM 589 O O . ALA A 1 70 ? -39.906 4.688 15.651 1.00 84.56 70 ALA A O 1
ATOM 590 N N . SER A 1 71 ? -39.983 3.286 13.899 1.00 84.25 71 SER A N 1
ATOM 591 C CA . SER A 1 71 ? -40.849 2.308 14.577 1.00 84.25 71 SER A CA 1
ATOM 592 C C . SER A 1 71 ? -40.182 1.624 15.779 1.00 84.25 71 SER A C 1
ATOM 594 O O . SER A 1 71 ? -40.879 1.060 16.616 1.00 84.25 71 SER A O 1
ATOM 596 N N . HIS A 1 72 ? -38.850 1.677 15.881 1.00 79.94 72 HIS A N 1
ATOM 597 C CA . HIS A 1 72 ? -38.063 1.182 17.017 1.00 79.94 72 HIS A CA 1
ATOM 598 C C . HIS A 1 72 ? -37.637 2.307 17.980 1.00 79.94 72 HIS A C 1
ATOM 600 O O . HIS A 1 72 ? -36.756 2.106 18.814 1.00 79.94 72 HIS A O 1
ATOM 606 N N . GLY A 1 73 ? -38.249 3.492 17.875 1.00 78.06 73 GLY A N 1
ATOM 607 C CA . GLY A 1 73 ? -38.018 4.615 18.788 1.00 78.06 73 GLY A CA 1
ATOM 608 C C . GLY A 1 73 ? -36.793 5.476 18.466 1.00 78.06 73 GLY A C 1
ATOM 609 O O . GLY A 1 73 ? -36.414 6.306 19.289 1.00 78.06 73 GLY A O 1
ATOM 610 N N . TYR A 1 74 ? -36.168 5.310 17.296 1.00 75.88 74 TYR A N 1
ATOM 611 C CA . TYR A 1 74 ? -35.074 6.181 16.860 1.00 75.88 74 TYR A CA 1
ATOM 612 C C . TYR A 1 74 ? -35.600 7.465 16.206 1.00 75.88 74 TYR A C 1
ATOM 614 O O . TYR A 1 74 ? -36.430 7.419 15.300 1.00 75.88 74 TYR A O 1
ATOM 622 N N . GLU A 1 75 ? -35.033 8.613 16.573 1.00 76.12 75 GLU A N 1
ATOM 623 C CA . GLU A 1 75 ? -35.215 9.859 15.824 1.00 76.12 75 GLU A CA 1
ATOM 624 C C . GLU A 1 75 ? -34.207 9.913 14.666 1.00 76.12 75 GLU A C 1
ATOM 626 O O . GLU A 1 75 ? -32.997 9.786 14.867 1.00 76.12 75 GLU A O 1
ATOM 631 N N . CYS A 1 76 ? -34.703 10.047 13.434 1.00 79.25 76 CYS A N 1
ATOM 632 C CA . CYS A 1 76 ? -33.879 10.006 12.227 1.00 79.25 76 CYS A CA 1
ATOM 633 C C . CYS A 1 76 ? -33.821 11.382 11.560 1.00 79.25 76 CYS A C 1
ATOM 635 O O . CYS A 1 76 ? -34.856 11.952 11.225 1.00 79.25 76 CYS A O 1
ATOM 637 N N . ILE A 1 77 ? -32.610 11.870 11.288 1.00 79.69 77 ILE A N 1
ATOM 638 C CA . ILE A 1 77 ? -32.378 13.123 10.560 1.00 79.69 77 ILE A CA 1
ATOM 639 C C . ILE A 1 77 ? -31.886 12.783 9.151 1.00 79.69 77 ILE A C 1
ATOM 641 O O . ILE A 1 77 ? -30.854 12.127 8.993 1.00 79.69 77 ILE A O 1
ATOM 645 N N . TYR A 1 78 ? -32.616 13.227 8.125 1.00 82.88 78 TYR A N 1
ATOM 646 C CA . TYR A 1 78 ? -32.196 13.099 6.729 1.00 82.88 78 TYR A CA 1
ATOM 647 C C . TYR A 1 78 ? -31.533 14.391 6.260 1.00 82.88 78 TYR A C 1
ATOM 649 O O . TYR A 1 78 ? -32.170 15.440 6.219 1.00 82.88 78 TYR A O 1
ATOM 657 N N . VAL A 1 79 ? -30.267 14.302 5.856 1.00 79.75 79 VAL A N 1
ATOM 658 C CA . VAL A 1 79 ? -29.526 15.416 5.256 1.00 79.75 79 VAL A CA 1
ATOM 659 C C . VAL A 1 79 ? -29.059 15.007 3.869 1.00 79.75 79 VAL A C 1
ATOM 661 O O . VAL A 1 79 ? -28.497 13.926 3.687 1.00 79.75 79 VAL A O 1
ATOM 664 N N . THR A 1 80 ? -29.249 15.893 2.893 1.00 79.44 80 THR A N 1
ATOM 665 C CA . THR A 1 80 ? -28.644 15.768 1.566 1.00 79.44 80 THR A CA 1
ATOM 666 C C . THR A 1 80 ? -27.718 16.947 1.307 1.00 79.44 80 THR A C 1
ATOM 668 O O . THR A 1 80 ? -28.095 18.094 1.512 1.00 79.44 80 THR A O 1
ATOM 671 N N . LEU A 1 81 ? -26.503 16.652 0.850 1.00 75.06 81 LEU A N 1
ATOM 672 C CA . LEU A 1 81 ? -25.539 17.653 0.376 1.00 75.06 81 LEU A CA 1
ATOM 673 C C . LEU A 1 81 ? -25.585 17.791 -1.155 1.00 75.06 81 LEU A C 1
ATOM 675 O O . LEU A 1 81 ? -24.725 18.430 -1.761 1.00 75.06 81 LEU A O 1
ATOM 679 N N . GLU A 1 82 ? -26.561 17.148 -1.802 1.00 75.38 82 GLU A N 1
ATOM 680 C CA . GLU A 1 82 ? -26.771 17.250 -3.240 1.00 75.38 82 GLU A CA 1
ATOM 681 C C . GLU A 1 82 ? -27.074 18.708 -3.614 1.00 75.38 82 GLU A C 1
ATOM 683 O O . GLU A 1 82 ? -28.012 19.316 -3.107 1.00 75.38 82 GLU A O 1
ATOM 688 N N . GLY A 1 83 ? -26.241 19.283 -4.484 1.00 72.56 83 GLY A N 1
ATOM 689 C CA . GLY A 1 83 ? -26.336 20.689 -4.889 1.00 72.56 83 GLY A CA 1
ATOM 690 C C . GLY A 1 83 ? -25.596 21.685 -3.984 1.00 72.56 83 GLY A C 1
ATOM 691 O O . GLY A 1 83 ? -25.495 22.856 -4.350 1.00 72.56 83 GLY A O 1
ATOM 692 N N . SER A 1 84 ? -25.022 21.257 -2.854 1.00 75.38 84 SER A N 1
ATOM 693 C CA . SER A 1 84 ? -24.219 22.129 -1.987 1.00 75.38 84 SER A CA 1
ATOM 694 C C . SER A 1 84 ? -22.802 22.327 -2.542 1.00 75.38 84 SER A C 1
ATOM 696 O O . SER A 1 84 ? -22.099 21.367 -2.861 1.00 75.38 84 SER A O 1
ATOM 698 N N . ARG A 1 85 ? -22.339 23.582 -2.629 1.00 79.56 85 ARG A N 1
ATOM 699 C CA . ARG A 1 85 ? -20.946 23.908 -2.986 1.00 79.56 85 ARG A CA 1
ATOM 700 C C . ARG A 1 85 ? -20.082 23.944 -1.730 1.00 79.56 85 ARG A C 1
ATOM 702 O O . ARG A 1 85 ? -20.003 24.961 -1.053 1.00 79.56 85 ARG A O 1
ATOM 709 N N . LEU A 1 86 ? -19.435 22.826 -1.428 1.00 81.94 86 LEU A N 1
ATOM 710 C CA . LEU A 1 86 ? -18.611 22.655 -0.231 1.00 81.94 86 LEU A CA 1
ATOM 711 C C . LEU A 1 86 ? -17.158 23.049 -0.535 1.00 81.94 86 LEU A C 1
ATOM 713 O O . LEU A 1 86 ? -16.340 22.206 -0.893 1.00 81.94 86 LEU A O 1
ATOM 717 N N . THR A 1 87 ? -16.854 24.346 -0.473 1.00 86.00 87 THR A N 1
ATOM 718 C CA . THR A 1 87 ? -15.537 24.888 -0.871 1.00 86.00 87 THR A CA 1
ATOM 719 C C . THR A 1 87 ? -14.559 25.080 0.286 1.00 86.00 87 THR A C 1
ATOM 721 O O . THR A 1 87 ? -13.377 25.305 0.045 1.00 86.00 87 THR A O 1
ATOM 724 N N . SER A 1 88 ? -15.028 24.993 1.529 1.00 87.06 88 SER A N 1
ATOM 725 C CA . SER A 1 88 ? -14.187 25.016 2.727 1.00 87.06 88 SER A CA 1
ATOM 726 C C . SER A 1 88 ? -14.853 24.246 3.867 1.00 87.06 88 SER A C 1
ATOM 728 O O . SER A 1 88 ? -16.035 23.896 3.784 1.00 87.06 88 SER A O 1
ATOM 730 N N . GLU A 1 89 ? -14.095 23.973 4.928 1.00 80.88 89 GLU A N 1
ATOM 731 C CA . GLU A 1 89 ? -14.619 23.320 6.128 1.00 80.88 89 GLU A CA 1
ATOM 732 C C . GLU A 1 89 ? -15.678 24.191 6.821 1.00 80.88 89 GLU A C 1
ATOM 734 O O . GLU A 1 89 ? -16.722 23.690 7.232 1.00 80.88 89 GLU A O 1
ATOM 739 N N . GLU A 1 90 ? -15.466 25.506 6.868 1.00 86.44 90 GLU A N 1
ATOM 740 C CA . GLU A 1 90 ? -16.425 26.463 7.423 1.00 86.44 90 GLU A CA 1
ATOM 741 C C . GLU A 1 90 ? -17.742 26.434 6.640 1.00 86.44 90 GLU A C 1
ATOM 743 O O . GLU A 1 90 ? -18.819 26.341 7.226 1.00 86.44 90 GLU A O 1
ATOM 748 N N . ILE A 1 91 ? -17.664 26.437 5.304 1.00 84.25 91 ILE A N 1
ATOM 749 C CA . ILE A 1 91 ? -18.845 26.373 4.431 1.00 84.25 91 ILE A CA 1
ATOM 750 C C . ILE A 1 91 ? -19.551 25.023 4.566 1.00 84.25 91 ILE A C 1
ATOM 752 O O . ILE A 1 91 ? -20.782 24.971 4.513 1.00 84.25 91 ILE A O 1
ATOM 756 N N . PHE A 1 92 ? -18.805 23.935 4.771 1.00 86.62 92 PHE A N 1
ATOM 757 C CA . PHE A 1 92 ? -19.388 22.629 5.059 1.00 86.62 92 PHE A CA 1
ATOM 758 C C . PHE A 1 92 ? -20.204 22.649 6.348 1.00 86.62 92 PHE A C 1
ATOM 760 O O . PHE A 1 92 ? -21.375 22.271 6.314 1.00 86.62 92 PHE A O 1
ATOM 767 N N . TRP A 1 93 ? -19.627 23.119 7.455 1.00 87.62 93 TRP A N 1
ATOM 768 C CA . TRP A 1 93 ? -20.327 23.131 8.735 1.00 87.62 93 TRP A CA 1
ATOM 769 C C . TRP A 1 93 ? -21.522 24.083 8.737 1.00 87.62 93 TRP A C 1
ATOM 771 O O . TRP A 1 93 ? -22.579 23.712 9.239 1.00 87.62 93 TRP A O 1
ATOM 781 N N . GLN A 1 94 ? -21.409 25.250 8.096 1.00 84.00 94 GLN A N 1
ATOM 782 C CA . GLN A 1 94 ? -22.538 26.167 7.910 1.00 84.00 94 GLN A CA 1
ATOM 783 C C . GLN A 1 94 ? -23.656 25.541 7.066 1.00 84.00 94 GLN A C 1
ATOM 785 O O . GLN A 1 94 ? -24.830 25.633 7.425 1.00 84.00 94 GLN A O 1
ATOM 790 N N . SER A 1 95 ? -23.305 24.872 5.960 1.00 83.69 95 SER A N 1
ATOM 791 C CA . SER A 1 95 ? -24.286 24.219 5.082 1.00 83.69 95 SER A CA 1
ATOM 792 C C . SER A 1 95 ? -24.978 23.058 5.791 1.00 83.69 95 SER A C 1
ATOM 794 O O . SER A 1 95 ? -26.201 22.951 5.757 1.00 83.69 95 SER A O 1
ATOM 796 N N . LEU A 1 96 ? -24.205 22.206 6.467 1.00 81.75 96 LEU A N 1
ATOM 797 C CA . LEU A 1 96 ? -24.720 21.087 7.249 1.00 81.75 96 LEU A CA 1
ATOM 798 C C . LEU A 1 96 ? -25.635 21.582 8.375 1.00 81.75 96 LEU A C 1
ATOM 800 O O . LEU A 1 96 ? -26.748 21.087 8.520 1.00 81.75 96 LEU A O 1
ATOM 804 N N . GLY A 1 97 ? -25.197 22.600 9.111 1.00 83.44 97 GLY A N 1
ATOM 805 C CA . GLY A 1 97 ? -25.976 23.265 10.146 1.00 83.44 97 GLY A CA 1
ATOM 806 C C . GLY A 1 97 ? -27.325 23.762 9.675 1.00 83.44 97 GLY A C 1
ATOM 807 O O . GLY A 1 97 ? -28.357 23.461 10.273 1.00 83.44 97 GLY A O 1
ATOM 808 N N . GLN A 1 98 ? -27.323 24.479 8.554 1.00 83.56 98 GLN A N 1
ATOM 809 C CA . GLN A 1 98 ? -28.540 25.003 7.954 1.00 83.56 98 GLN A CA 1
ATOM 810 C C . GLN A 1 98 ? -29.495 23.885 7.509 1.00 83.56 98 GLN A C 1
ATOM 812 O O . GLN A 1 98 ? -30.705 24.032 7.660 1.00 83.56 98 GLN A O 1
ATOM 817 N N . LEU A 1 99 ? -28.970 22.763 7.006 1.00 81.31 99 LEU A N 1
ATOM 818 C CA . LEU A 1 99 ? -29.768 21.593 6.617 1.00 81.31 99 LEU A CA 1
ATOM 819 C C . LEU A 1 99 ? -30.331 20.817 7.818 1.00 81.31 99 LEU A C 1
ATOM 821 O O . LEU A 1 99 ? -31.314 20.097 7.672 1.00 81.31 99 LEU A O 1
ATOM 825 N N . MET A 1 100 ? -29.725 20.958 8.997 1.00 78.31 100 MET A N 1
ATOM 826 C CA . MET A 1 100 ? -30.164 20.312 10.239 1.00 78.31 100 MET A CA 1
ATOM 827 C C . MET A 1 100 ? -31.014 21.228 11.128 1.00 78.31 100 MET A C 1
ATOM 829 O O . MET A 1 100 ? -31.466 20.789 12.182 1.00 78.31 100 MET A O 1
ATOM 833 N N . LYS A 1 101 ? -31.255 22.480 10.719 1.00 76.88 101 LYS A N 1
ATOM 834 C CA . LYS A 1 101 ? -31.907 23.515 11.539 1.00 76.88 101 LYS A CA 1
ATOM 835 C C . LYS A 1 101 ? -33.313 23.140 12.020 1.00 76.88 101 LYS A C 1
ATOM 837 O O . LYS A 1 101 ? -33.709 23.557 13.102 1.00 76.88 101 LYS A O 1
ATOM 842 N N . ASP A 1 102 ? -34.028 22.326 11.246 1.00 68.44 102 ASP A N 1
ATOM 843 C CA . ASP A 1 102 ? -35.382 21.861 11.577 1.00 68.44 102 ASP A CA 1
ATOM 844 C C . ASP A 1 102 ? -35.389 20.568 12.418 1.00 68.44 102 ASP A C 1
ATOM 846 O O . ASP A 1 102 ? -36.446 20.052 12.782 1.00 68.44 102 ASP A O 1
ATOM 850 N N . SER A 1 103 ? -34.211 20.027 12.741 1.00 71.62 103 SER A N 1
ATOM 851 C CA . SER A 1 103 ? -34.064 18.872 13.631 1.00 71.62 103 SER A CA 1
ATOM 852 C C . SER A 1 103 ? -34.094 19.324 15.092 1.00 71.62 103 SER A C 1
ATOM 854 O O . SER A 1 103 ? -33.592 20.398 15.419 1.00 71.62 103 SER A O 1
ATOM 856 N N . ARG A 1 104 ? -34.625 18.499 16.005 1.00 68.69 104 ARG A N 1
ATOM 857 C CA . ARG A 1 104 ? -34.678 18.788 17.455 1.00 68.69 104 ARG A CA 1
ATOM 858 C C . ARG A 1 104 ? -33.315 18.613 18.140 1.00 68.69 104 ARG A C 1
ATOM 860 O O . ARG A 1 104 ? -33.190 17.916 19.143 1.00 68.69 104 ARG A O 1
ATOM 867 N N . LEU A 1 105 ? -32.271 19.213 17.576 1.00 69.19 105 LEU A N 1
ATOM 868 C CA . LEU A 1 105 ? -30.924 19.157 18.131 1.00 69.19 105 LEU A CA 1
ATOM 869 C C . LEU A 1 105 ? -30.780 20.133 19.309 1.00 69.19 105 LEU A C 1
ATOM 871 O O . LEU A 1 105 ? -31.359 21.219 19.283 1.00 69.19 105 LEU A O 1
ATOM 875 N N . PRO A 1 106 ? -29.981 19.785 20.332 1.00 68.25 106 PRO A N 1
ATOM 876 C CA . PRO A 1 106 ? -29.806 20.619 21.522 1.00 68.25 106 PRO A CA 1
ATOM 877 C C . PRO A 1 106 ? -28.952 21.869 21.267 1.00 68.25 106 PRO A C 1
ATOM 879 O O . PRO A 1 106 ? -28.979 22.801 22.067 1.00 68.25 106 PRO A O 1
ATOM 882 N N . VAL A 1 107 ? -28.173 21.886 20.179 1.00 77.94 107 VAL A N 1
ATOM 883 C CA . VAL A 1 107 ? -27.297 22.998 19.793 1.00 77.94 107 VAL A CA 1
ATOM 884 C C . VAL A 1 107 ? -27.281 23.170 18.276 1.00 77.94 107 VAL A C 1
ATOM 886 O O . VAL A 1 107 ? -27.503 22.219 17.525 1.00 77.94 107 VAL A O 1
ATOM 889 N N . ILE A 1 108 ? -26.991 24.392 17.828 1.00 82.81 108 ILE A N 1
ATOM 890 C CA . ILE A 1 108 ? -26.783 24.697 16.411 1.00 82.81 108 ILE A CA 1
ATOM 891 C C . ILE A 1 108 ? -25.454 24.079 15.976 1.00 82.81 108 ILE A C 1
ATOM 893 O O . ILE A 1 108 ? -24.426 24.290 16.613 1.00 82.81 108 ILE A O 1
ATOM 897 N N . VAL A 1 109 ? -25.484 23.323 14.882 1.00 80.25 109 VAL A N 1
ATOM 898 C CA . VAL A 1 109 ? -24.285 22.760 14.259 1.00 80.25 109 VAL A CA 1
ATOM 899 C C . VAL A 1 109 ? -23.685 23.811 13.330 1.00 80.25 109 VAL A C 1
ATOM 901 O O . VAL A 1 109 ? -24.297 24.187 12.346 1.00 80.25 109 VAL A O 1
ATOM 904 N N . ASP A 1 110 ? -22.491 24.289 13.631 1.00 84.81 110 ASP A N 1
ATOM 905 C CA . ASP A 1 110 ? -21.761 25.306 12.855 1.00 84.81 110 ASP A CA 1
ATOM 906 C C . ASP A 1 110 ? -20.246 25.047 12.810 1.00 84.81 110 ASP A C 1
ATOM 908 O O . ASP A 1 110 ? -19.493 25.757 12.146 1.00 84.81 110 ASP A O 1
ATOM 912 N N . SER A 1 111 ? -19.801 23.998 13.497 1.00 84.88 111 SER A N 1
ATOM 913 C CA . SER A 1 111 ? -18.414 23.586 13.624 1.00 84.88 111 SER A CA 1
ATOM 914 C C . SER A 1 111 ? -18.341 22.105 13.993 1.00 84.88 111 SER A C 1
ATOM 916 O O . SER A 1 111 ? -19.305 21.500 14.466 1.00 84.88 111 SER A O 1
ATOM 918 N N . SER A 1 112 ? -17.159 21.509 13.840 1.00 78.12 112 SER A N 1
ATOM 919 C CA . SER A 1 112 ? -16.887 20.140 14.303 1.00 78.12 112 SER A CA 1
ATOM 920 C C . SER A 1 112 ? -17.143 19.975 15.809 1.00 78.12 112 SER A C 1
ATOM 922 O O . SER A 1 112 ? -17.652 18.945 16.251 1.00 78.12 112 SER A O 1
ATOM 924 N N . SER A 1 113 ? -16.838 21.001 16.610 1.00 78.12 113 SER A N 1
ATOM 925 C CA . SER A 1 113 ? -17.094 21.024 18.054 1.00 78.12 113 SER A CA 1
ATOM 926 C C . SER A 1 113 ? -18.582 21.042 18.387 1.00 78.12 113 SER A C 1
ATOM 928 O O . SER A 1 113 ? -19.015 20.235 19.207 1.00 78.12 113 SER A O 1
ATOM 930 N N . SER A 1 114 ? -19.375 21.903 17.743 1.00 77.69 114 SER A N 1
ATOM 931 C CA . SER A 1 114 ? -20.820 21.963 17.995 1.00 77.69 114 SER A CA 1
ATOM 932 C C . SER A 1 114 ? -21.549 20.745 17.432 1.00 77.69 114 SER A C 1
ATOM 934 O O . SER A 1 114 ? -22.469 20.246 18.073 1.00 77.69 114 SER A O 1
ATOM 936 N N . PHE A 1 115 ? -21.070 20.162 16.326 1.00 76.56 115 PHE A N 1
ATOM 937 C CA . PHE A 1 115 ? -21.508 18.842 15.869 1.00 76.56 115 PHE A CA 1
ATOM 938 C C . PHE A 1 115 ? -21.238 17.770 16.933 1.00 76.56 115 PHE A C 1
ATOM 940 O O . PHE A 1 115 ? -22.138 17.042 17.336 1.00 76.56 115 PHE A O 1
ATOM 947 N N . ARG A 1 116 ? -20.014 17.693 17.466 1.00 70.25 116 ARG A N 1
ATOM 948 C CA . ARG A 1 116 ? -19.697 16.746 18.546 1.00 70.25 116 ARG A CA 1
ATOM 949 C C . ARG A 1 116 ? -20.520 16.992 19.801 1.00 70.25 116 ARG A C 1
ATOM 951 O O . ARG A 1 116 ? -20.847 16.023 20.461 1.00 70.25 116 ARG A O 1
ATOM 958 N N . GLN A 1 117 ? -20.859 18.236 20.130 1.00 70.19 117 GLN A N 1
ATOM 959 C CA . GLN A 1 117 ? -21.730 18.561 21.260 1.00 70.19 117 GLN A CA 1
ATOM 960 C C . GLN A 1 117 ? -23.183 18.139 20.997 1.00 70.19 117 GLN A C 1
ATOM 962 O O . GLN A 1 117 ? -23.803 17.545 21.876 1.00 70.19 117 GLN A O 1
ATOM 967 N N . ALA A 1 118 ? -23.695 18.371 19.782 1.00 64.56 118 ALA A N 1
ATOM 968 C CA . ALA A 1 118 ? -25.017 17.921 19.340 1.00 64.56 118 ALA A CA 1
ATOM 969 C C . ALA A 1 118 ? -25.154 16.388 19.348 1.00 64.56 118 ALA A C 1
ATOM 971 O O . ALA A 1 118 ? -26.253 15.878 19.552 1.00 64.56 118 ALA A O 1
ATOM 972 N N . PHE A 1 119 ? -24.041 15.670 19.156 1.00 64.19 119 PHE A N 1
ATOM 973 C CA . PHE A 1 119 ? -23.972 14.208 19.031 1.00 64.19 119 PHE A CA 1
ATOM 974 C C . PHE A 1 119 ? -23.064 13.535 20.089 1.00 64.19 119 PHE A C 1
ATOM 976 O O . PHE A 1 119 ? -22.577 12.423 19.882 1.00 64.19 119 PHE A O 1
ATOM 983 N N . SER A 1 120 ? -22.808 14.216 21.213 1.00 52.00 120 SER A N 1
ATOM 984 C CA . SER A 1 120 ? -21.999 13.737 22.353 1.00 52.00 120 SER A CA 1
ATOM 985 C C . SER A 1 120 ? -22.721 12.573 23.067 1.00 52.00 120 SER A C 1
ATOM 987 O O . SER A 1 120 ? -23.932 12.450 22.876 1.00 52.00 120 SER A O 1
ATOM 989 N N . PRO A 1 121 ? -22.057 11.728 23.898 1.00 44.19 121 PRO A N 1
ATOM 990 C CA . PRO A 1 121 ? -22.542 10.426 24.400 1.00 44.19 121 PRO A CA 1
ATOM 991 C C . PRO A 1 121 ? -23.832 10.384 25.231 1.00 44.19 121 PRO A C 1
ATOM 993 O O . PRO A 1 121 ? -24.122 9.366 25.852 1.00 44.19 121 PRO A O 1
ATOM 996 N N . SER A 1 122 ? -24.654 11.423 25.207 1.00 42.47 122 SER A N 1
ATOM 997 C CA . SER A 1 122 ? -26.082 11.238 25.421 1.00 42.47 122 SER A CA 1
ATOM 998 C C . SER A 1 122 ? -26.721 10.380 24.309 1.00 42.47 122 SER A C 1
ATOM 1000 O O . SER A 1 122 ? -27.721 9.737 24.604 1.00 42.47 122 SER A O 1
ATOM 1002 N N . PHE A 1 123 ? -26.147 10.277 23.089 1.00 30.91 123 PHE A N 1
ATOM 1003 C CA . PHE A 1 123 ? -26.648 9.392 22.009 1.00 30.91 123 PHE A CA 1
ATOM 1004 C C . PHE A 1 123 ? -25.535 8.904 21.024 1.00 30.91 123 PHE A C 1
ATOM 1006 O O . PHE A 1 123 ? -24.660 9.695 20.683 1.00 30.91 123 PHE A O 1
ATOM 1013 N N . PRO A 1 124 ? -25.513 7.636 20.531 1.00 41.16 124 PRO A N 1
ATOM 1014 C CA . PRO A 1 124 ? -24.361 7.065 19.785 1.00 41.16 124 PRO A CA 1
ATOM 1015 C C . PRO A 1 124 ? -24.554 6.932 18.249 1.00 41.16 124 PRO A C 1
ATOM 1017 O O . PRO A 1 124 ? -25.618 6.427 17.913 1.00 41.16 124 PRO A O 1
ATOM 1020 N N . ARG A 1 125 ? -23.541 7.260 17.370 1.00 35.97 125 ARG A N 1
ATOM 1021 C CA . ARG A 1 125 ? -23.063 6.573 16.088 1.00 35.97 125 ARG A CA 1
ATOM 1022 C C . ARG A 1 125 ? -21.754 7.133 15.398 1.00 35.97 125 ARG A C 1
ATOM 1024 O O . ARG A 1 125 ? -21.603 8.342 15.324 1.00 35.97 125 ARG A O 1
ATOM 1031 N N . HIS A 1 126 ? -20.878 6.263 14.820 1.00 46.56 126 HIS A N 1
ATOM 1032 C CA . HIS A 1 126 ? -19.428 6.316 14.380 1.00 46.56 126 HIS A CA 1
ATOM 1033 C C . HIS A 1 126 ? -19.127 6.151 12.875 1.00 46.56 126 HIS A C 1
ATOM 1035 O O . HIS A 1 126 ? -20.006 5.694 12.162 1.00 46.56 126 HIS A O 1
ATOM 1041 N N . ALA A 1 127 ? -17.937 6.356 12.264 1.00 44.97 127 ALA A N 1
ATOM 1042 C CA . ALA A 1 127 ? -16.481 6.329 12.502 1.00 44.97 127 ALA A CA 1
ATOM 1043 C C . ALA A 1 127 ? -15.880 4.902 12.326 1.00 44.97 127 ALA A C 1
ATOM 1045 O O . ALA A 1 127 ? -16.043 4.035 13.167 1.00 44.97 127 ALA A O 1
ATOM 1046 N N . GLY A 1 128 ? -15.288 4.593 11.157 1.00 41.69 128 GLY A N 1
ATOM 1047 C CA . GLY A 1 128 ? -14.953 3.206 10.756 1.00 41.69 128 GLY A CA 1
ATOM 1048 C C . GLY A 1 128 ? -13.469 2.833 10.889 1.00 41.69 128 GLY A C 1
ATOM 1049 O O . GLY A 1 128 ? -13.085 2.088 11.782 1.00 41.69 128 GLY A O 1
ATOM 1050 N N . LEU A 1 129 ? -12.615 3.374 10.013 1.00 42.50 129 LEU A N 1
ATOM 1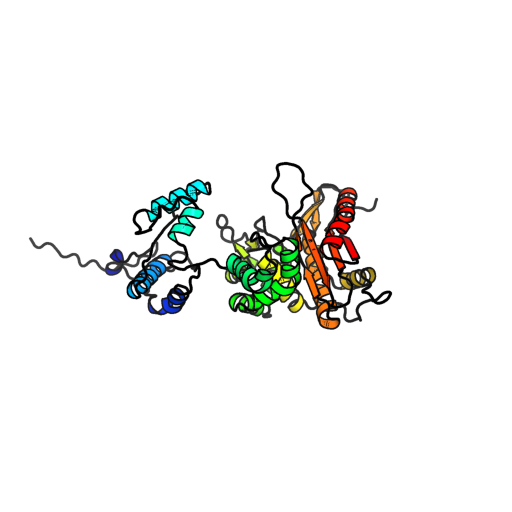051 C CA . LEU A 1 129 ? -11.164 3.106 9.995 1.00 42.50 129 LEU A CA 1
ATOM 1052 C C . LEU A 1 129 ? -10.385 3.940 11.022 1.00 42.50 129 LEU A C 1
ATOM 1054 O O . LEU A 1 129 ? -9.529 3.408 11.722 1.00 42.50 129 LEU A O 1
ATOM 1058 N N . VAL A 1 130 ? -10.758 5.212 11.199 1.00 45.53 130 VAL A N 1
ATOM 1059 C CA . VAL A 1 130 ? -10.266 6.044 12.313 1.00 45.53 130 VAL A CA 1
ATOM 1060 C C . VAL A 1 130 ? -10.639 5.413 13.655 1.00 45.53 130 VAL A C 1
ATOM 1062 O O . VAL A 1 130 ? -9.851 5.460 14.589 1.00 45.53 130 VAL A O 1
ATOM 1065 N N . CYS A 1 131 ? -11.790 4.741 13.747 1.00 49.97 131 CYS A N 1
ATOM 1066 C CA . CYS A 1 131 ? -12.146 3.976 14.939 1.00 49.97 131 CYS A CA 1
ATOM 1067 C C . CYS A 1 131 ? -11.425 2.647 15.057 1.00 49.97 131 CYS A C 1
ATOM 1069 O O . CYS A 1 131 ? -11.317 2.168 16.174 1.00 49.97 131 CYS A O 1
ATOM 1071 N N . LEU A 1 132 ? -10.941 2.036 13.976 1.00 58.84 132 LEU A N 1
ATOM 1072 C CA . LEU A 1 132 ? -10.129 0.829 14.094 1.00 58.84 132 LEU A CA 1
ATOM 1073 C C . LEU A 1 132 ? -8.781 1.186 14.711 1.00 58.84 132 LEU A C 1
ATOM 1075 O O . LEU A 1 132 ? -8.435 0.623 15.745 1.00 58.84 132 LEU A O 1
ATOM 1079 N N . CYS A 1 133 ? -8.084 2.181 14.155 1.00 58.81 133 CYS A N 1
ATOM 1080 C CA . CYS A 1 133 ? -6.854 2.701 14.752 1.00 58.81 133 CYS A CA 1
ATOM 1081 C C . CYS A 1 133 ? -7.123 3.301 16.138 1.00 58.81 133 CYS A C 1
ATOM 1083 O O . CYS A 1 133 ? -6.397 3.005 17.072 1.00 58.81 133 CYS A O 1
ATOM 1085 N N . GLY A 1 134 ? -8.207 4.060 16.316 1.00 61.31 134 GLY A N 1
ATOM 1086 C CA . GLY A 1 134 ? -8.601 4.628 17.608 1.00 61.31 134 GLY A CA 1
ATOM 1087 C C . GLY A 1 134 ? -8.954 3.571 18.657 1.00 61.31 134 GLY A C 1
ATOM 1088 O O . GLY A 1 134 ? -8.596 3.717 19.819 1.00 61.31 134 GLY A O 1
ATOM 1089 N N . ARG A 1 135 ? -9.594 2.465 18.264 1.00 63.97 135 ARG A N 1
ATOM 1090 C CA . ARG A 1 135 ? -9.864 1.319 19.143 1.00 63.97 135 ARG A CA 1
ATOM 1091 C C . ARG A 1 135 ? -8.590 0.540 19.428 1.00 63.97 135 ARG A C 1
ATOM 1093 O O . ARG A 1 135 ? -8.432 0.084 20.551 1.00 63.97 135 ARG A O 1
ATOM 1100 N N . ALA A 1 136 ? -7.705 0.389 18.447 1.00 67.25 136 ALA A N 1
ATOM 1101 C CA . ALA A 1 136 ? -6.407 -0.236 18.646 1.00 67.25 136 ALA A CA 1
ATOM 1102 C C . ALA A 1 136 ? -5.569 0.583 19.642 1.00 67.25 136 ALA A C 1
ATOM 1104 O O . ALA A 1 136 ? -5.083 0.028 20.619 1.00 67.25 136 ALA A O 1
ATOM 1105 N N . ILE A 1 137 ? -5.534 1.910 19.481 1.00 65.50 137 ILE A N 1
ATOM 1106 C CA . ILE A 1 137 ? -4.928 2.847 20.435 1.00 65.50 137 ILE A CA 1
ATOM 1107 C C . ILE A 1 137 ? -5.577 2.691 21.811 1.00 65.50 137 ILE A C 1
ATOM 1109 O O . ILE A 1 137 ? -4.887 2.420 22.782 1.00 65.50 137 ILE A O 1
ATOM 1113 N N . HIS A 1 138 ? -6.904 2.772 21.910 1.00 67.56 138 HIS A N 1
ATOM 1114 C CA . HIS A 1 138 ? -7.604 2.656 23.191 1.00 67.56 138 HIS A CA 1
ATOM 1115 C C . HIS A 1 138 ? -7.381 1.301 23.884 1.00 67.56 138 HIS A C 1
ATOM 1117 O O . HIS A 1 138 ? -7.361 1.221 25.106 1.00 67.56 138 HIS A O 1
ATOM 1123 N N . ARG A 1 139 ? -7.284 0.201 23.135 1.00 74.44 139 ARG A N 1
ATOM 1124 C CA . ARG A 1 139 ? -7.139 -1.137 23.727 1.00 74.44 139 ARG A CA 1
ATOM 1125 C C . ARG A 1 139 ? -5.703 -1.487 24.073 1.00 74.44 139 ARG A C 1
ATOM 1127 O O . ARG A 1 139 ? -5.494 -2.175 25.063 1.00 74.44 139 ARG A O 1
ATOM 1134 N N . HIS A 1 140 ? -4.751 -1.060 23.251 1.00 76.50 140 HIS A N 1
ATOM 1135 C CA . HIS A 1 140 ? -3.377 -1.551 23.320 1.00 76.50 140 HIS A CA 1
ATOM 1136 C C . HIS A 1 140 ? -2.364 -0.476 23.694 1.00 76.50 140 HIS A C 1
ATOM 1138 O O . HIS A 1 140 ? -1.320 -0.828 24.218 1.00 76.50 140 HIS A O 1
ATOM 1144 N N . LEU A 1 141 ? -2.669 0.802 23.454 1.00 75.88 141 LEU A N 1
ATOM 1145 C CA . LEU A 1 141 ? -1.747 1.917 23.692 1.00 75.88 141 LEU A CA 1
ATOM 1146 C C . LEU A 1 141 ? -2.259 2.924 24.722 1.00 75.88 141 LEU A C 1
ATOM 1148 O O . LEU A 1 141 ? -1.558 3.881 25.015 1.00 75.88 141 LEU A O 1
ATOM 1152 N N . TYR A 1 142 ? -3.461 2.740 25.278 1.00 74.81 142 TYR A N 1
ATOM 1153 C CA . TYR A 1 142 ? -4.003 3.631 26.307 1.00 74.81 142 TYR A CA 1
ATOM 1154 C C . TYR A 1 142 ? -3.090 3.761 27.537 1.00 74.81 142 TYR A C 1
ATOM 1156 O O . TYR A 1 142 ? -2.926 4.886 28.003 1.00 74.81 142 TYR A O 1
ATOM 1164 N N . PRO A 1 143 ? -2.437 2.685 28.030 1.00 77.31 143 PRO A N 1
ATOM 1165 C CA . PRO A 1 143 ? -1.445 2.807 29.101 1.00 77.31 143 PRO A CA 1
ATOM 1166 C C . PRO A 1 143 ? -0.218 3.649 28.722 1.00 77.31 143 PRO A C 1
ATOM 1168 O O . PRO A 1 143 ? 0.433 4.193 29.606 1.00 77.31 143 PRO A O 1
ATOM 1171 N N . ASP A 1 144 ? 0.085 3.769 27.426 1.00 73.38 144 ASP A N 1
ATOM 1172 C CA . ASP A 1 144 ? 1.237 4.508 26.899 1.00 73.38 144 ASP A CA 1
ATOM 1173 C C . ASP A 1 144 ? 0.891 5.959 26.505 1.00 73.38 144 ASP A C 1
ATOM 1175 O O . ASP A 1 144 ? 1.739 6.693 25.987 1.00 73.38 144 ASP A O 1
ATOM 1179 N N . ILE A 1 145 ? -0.360 6.386 26.715 1.00 71.81 145 ILE A N 1
ATOM 1180 C CA . ILE A 1 145 ? -0.778 7.777 26.530 1.00 71.81 145 ILE A CA 1
ATOM 1181 C C . ILE A 1 145 ? -0.276 8.579 27.733 1.00 71.81 145 ILE A C 1
ATOM 1183 O O . ILE A 1 145 ? -0.580 8.259 28.880 1.00 71.81 145 ILE A O 1
ATOM 1187 N N . SER A 1 146 ? 0.495 9.635 27.466 1.00 62.41 146 SER A N 1
ATOM 1188 C CA . SER A 1 146 ? 1.032 10.506 28.517 1.00 62.41 146 SER A CA 1
ATOM 1189 C C . SER A 1 146 ? -0.083 11.178 29.331 1.00 62.41 146 SER A C 1
ATOM 1191 O O . SER A 1 146 ? -1.207 11.322 28.848 1.00 62.41 146 SER A O 1
ATOM 1193 N N . GLU A 1 147 ? 0.228 11.669 30.536 1.00 51.34 147 GLU A N 1
ATOM 1194 C CA . GLU A 1 147 ? -0.739 12.350 31.424 1.00 51.34 147 GLU A CA 1
ATOM 1195 C C . GLU A 1 147 ? -1.468 13.540 30.758 1.00 51.34 147 GLU A C 1
ATOM 1197 O O . GLU A 1 147 ? -2.553 13.924 31.186 1.00 51.34 147 GLU A O 1
ATOM 1202 N N . GLY A 1 148 ? -0.925 14.087 29.661 1.00 50.62 148 GLY A N 1
ATOM 1203 C CA . GLY A 1 148 ? -1.564 15.116 28.831 1.00 50.62 148 GLY A CA 1
ATOM 1204 C C . GLY A 1 148 ? -2.536 14.598 27.759 1.00 50.62 148 GLY A C 1
ATOM 1205 O O . GLY A 1 148 ? -2.977 15.383 26.921 1.00 50.62 148 GLY A O 1
ATOM 1206 N N . GLY A 1 149 ? -2.840 13.297 27.721 1.00 53.81 149 GLY A N 1
ATOM 1207 C CA . GLY A 1 149 ? -3.741 12.696 26.732 1.00 53.81 149 GLY A CA 1
ATOM 1208 C C . GLY A 1 149 ? -3.133 12.542 25.334 1.00 53.81 149 GLY A C 1
ATOM 1209 O O . GLY A 1 149 ? -3.866 12.351 24.363 1.00 53.81 149 GLY A O 1
ATOM 1210 N N . THR A 1 150 ? -1.806 12.640 25.203 1.00 50.78 150 THR A N 1
ATOM 1211 C CA . THR A 1 150 ? -1.113 12.535 23.912 1.00 50.78 150 THR A CA 1
ATOM 1212 C C . THR A 1 150 ? -0.353 11.218 23.789 1.00 50.78 150 THR A C 1
ATOM 1214 O O . THR A 1 150 ? 0.377 10.811 24.696 1.00 50.78 150 THR A O 1
ATOM 1217 N N . LEU A 1 151 ? -0.533 10.550 22.645 1.00 64.44 151 LEU A N 1
ATOM 1218 C CA . LEU A 1 151 ? 0.250 9.389 22.230 1.00 64.44 151 LEU A CA 1
ATOM 1219 C C . LEU A 1 151 ? 1.466 9.880 21.440 1.00 64.44 151 LEU A C 1
ATOM 1221 O O . LEU A 1 151 ? 1.306 10.630 20.473 1.00 64.44 151 LEU A O 1
ATOM 1225 N N . SER A 1 152 ? 2.668 9.460 21.834 1.00 67.00 152 SER A N 1
ATOM 1226 C CA . SER A 1 152 ? 3.879 9.837 21.104 1.00 67.00 152 SER A CA 1
ATOM 1227 C C . SER A 1 152 ? 3.903 9.190 19.711 1.00 67.00 152 SER A C 1
ATOM 1229 O O . SER A 1 152 ? 3.434 8.061 19.525 1.00 67.00 152 SER A O 1
ATOM 1231 N N . LEU A 1 153 ? 4.468 9.898 18.728 1.00 59.09 153 LEU A N 1
ATOM 1232 C CA . LEU A 1 153 ? 4.619 9.368 17.371 1.00 59.09 153 LEU A CA 1
ATOM 1233 C C . LEU A 1 153 ? 5.472 8.090 17.369 1.00 59.09 153 LEU A C 1
ATOM 1235 O O . LEU A 1 153 ? 5.115 7.135 16.695 1.00 59.09 153 LEU A O 1
ATOM 1239 N N . GLU A 1 154 ? 6.529 8.040 18.180 1.00 62.59 154 GLU A N 1
ATOM 1240 C CA . GLU A 1 154 ? 7.403 6.870 18.326 1.00 62.59 154 GLU A CA 1
ATOM 1241 C C . GLU A 1 154 ? 6.639 5.634 18.831 1.00 62.59 154 GLU A C 1
ATOM 1243 O O . GLU A 1 154 ? 6.763 4.543 18.268 1.00 62.59 154 GLU A O 1
ATOM 1248 N N . THR A 1 155 ? 5.786 5.804 19.848 1.00 66.31 155 THR A N 1
ATOM 1249 C CA . THR A 1 155 ? 4.946 4.724 20.391 1.00 66.31 155 THR A CA 1
ATOM 1250 C C . THR A 1 155 ? 3.967 4.205 19.336 1.00 66.31 155 THR A C 1
ATOM 1252 O O . THR A 1 155 ? 3.849 2.994 19.134 1.00 66.31 155 THR A O 1
ATOM 1255 N N . TRP A 1 156 ? 3.282 5.113 18.631 1.00 69.62 156 TRP A N 1
ATOM 1256 C CA . TRP A 1 156 ? 2.373 4.753 17.540 1.00 69.62 156 TRP A CA 1
ATOM 1257 C C . TRP A 1 156 ? 3.099 4.024 16.406 1.00 69.62 156 TRP A C 1
ATOM 1259 O O . TRP A 1 156 ? 2.629 2.991 15.931 1.00 69.62 156 TRP A O 1
ATOM 1269 N N . GLU A 1 157 ? 4.252 4.542 15.986 1.00 60.53 157 GLU A N 1
ATOM 1270 C CA . GLU A 1 157 ? 5.076 3.969 14.926 1.00 60.53 157 GLU A CA 1
ATOM 1271 C C . GLU A 1 157 ? 5.518 2.544 15.278 1.00 60.53 157 GLU A C 1
ATOM 1273 O O . GLU A 1 157 ? 5.364 1.631 14.463 1.00 60.53 157 GLU A O 1
ATOM 1278 N N . LYS A 1 158 ? 5.977 2.313 16.515 1.00 67.69 158 LYS A N 1
ATOM 1279 C CA . LYS A 1 158 ? 6.339 0.974 16.992 1.00 67.69 158 LYS A CA 1
ATOM 1280 C C . LYS A 1 158 ? 5.158 0.009 16.870 1.00 67.69 158 LYS A C 1
ATOM 1282 O O . LYS A 1 158 ? 5.302 -1.019 16.213 1.00 67.69 158 LYS A O 1
ATOM 1287 N N . PHE A 1 159 ? 3.993 0.384 17.396 1.00 72.31 159 PHE A N 1
ATOM 1288 C CA . PHE A 1 159 ? 2.776 -0.432 17.364 1.00 72.31 159 PHE A CA 1
ATOM 1289 C C . PHE A 1 159 ? 2.246 -0.707 15.951 1.00 72.31 159 PHE A C 1
ATOM 1291 O O . PHE A 1 159 ? 1.861 -1.833 15.623 1.00 72.31 159 PHE A O 1
ATOM 1298 N N . ALA A 1 160 ? 2.250 0.309 15.085 1.00 67.69 160 ALA A N 1
ATOM 1299 C CA . ALA A 1 160 ? 1.817 0.179 13.698 1.00 67.69 160 ALA A CA 1
ATOM 1300 C C . ALA A 1 160 ? 2.656 -0.858 12.933 1.00 67.69 160 ALA A C 1
ATOM 1302 O O . ALA A 1 160 ? 2.132 -1.569 12.070 1.00 67.69 160 ALA A O 1
ATOM 1303 N N . THR A 1 161 ? 3.944 -0.969 13.277 1.00 59.22 161 THR A N 1
ATOM 1304 C CA . THR A 1 161 ? 4.871 -1.914 12.642 1.00 59.22 161 THR A CA 1
ATOM 1305 C C . THR A 1 161 ? 4.782 -3.336 13.194 1.00 59.22 161 THR A C 1
ATOM 1307 O O . THR A 1 161 ? 5.103 -4.271 12.470 1.00 59.22 161 THR A O 1
ATOM 1310 N N . THR A 1 162 ? 4.366 -3.530 14.446 1.00 63.72 162 THR A N 1
ATOM 1311 C CA . THR A 1 162 ? 4.364 -4.854 15.090 1.00 63.72 162 THR A CA 1
ATOM 1312 C C . THR A 1 162 ? 2.994 -5.518 15.076 1.00 63.72 162 THR A C 1
ATOM 1314 O O . THR A 1 162 ? 2.885 -6.670 14.664 1.00 63.72 162 THR A O 1
ATOM 1317 N N . ASP A 1 163 ? 1.946 -4.788 15.458 1.00 71.44 163 ASP A N 1
ATOM 1318 C CA . ASP A 1 163 ? 0.685 -5.406 15.889 1.00 71.44 163 ASP A CA 1
ATOM 1319 C C . ASP A 1 163 ? -0.511 -5.008 15.016 1.00 71.44 163 ASP A C 1
ATOM 1321 O O . ASP A 1 163 ? -1.445 -5.790 14.821 1.00 71.44 163 ASP A O 1
ATOM 1325 N N . LEU A 1 164 ? -0.483 -3.805 14.431 1.00 74.88 164 LEU A N 1
ATOM 1326 C CA . LEU A 1 164 ? -1.644 -3.219 13.754 1.00 74.88 164 LEU A CA 1
ATOM 1327 C C . LEU A 1 164 ? -2.200 -4.087 12.615 1.00 74.88 164 LEU A C 1
ATOM 1329 O O . LEU A 1 164 ? -3.414 -4.199 12.468 1.00 74.88 164 LEU A O 1
ATOM 1333 N N . HIS A 1 165 ? -1.342 -4.729 11.824 1.00 73.94 165 HIS A N 1
ATOM 1334 C CA . HIS A 1 165 ? -1.776 -5.539 10.680 1.00 73.94 165 HIS A CA 1
ATOM 1335 C C . HIS A 1 165 ? -2.471 -6.835 11.126 1.00 73.94 165 HIS A C 1
ATOM 1337 O O . HIS A 1 165 ? -3.485 -7.225 10.542 1.00 73.94 165 HIS A O 1
ATOM 1343 N N . GLY A 1 166 ? -1.984 -7.459 12.205 1.00 75.19 166 GLY A N 1
ATOM 1344 C CA . GLY A 1 166 ? -2.648 -8.598 12.843 1.00 75.19 166 GLY A CA 1
ATOM 1345 C C . GLY A 1 166 ? -4.010 -8.207 13.414 1.00 75.19 166 GLY A C 1
ATOM 1346 O O . GLY A 1 166 ? -5.005 -8.882 13.158 1.00 75.19 166 GLY A O 1
ATOM 1347 N N . LEU A 1 167 ? -4.085 -7.053 14.081 1.00 77.06 167 LEU A N 1
ATOM 1348 C CA . LEU A 1 167 ? -5.337 -6.524 14.627 1.00 77.06 167 LEU A CA 1
ATOM 1349 C C . LEU A 1 167 ? -6.353 -6.166 13.538 1.00 77.06 167 LEU A C 1
ATOM 1351 O O . LEU A 1 167 ? -7.549 -6.383 13.714 1.00 77.06 167 LEU A O 1
ATOM 1355 N N . ILE A 1 168 ? -5.908 -5.653 12.387 1.00 74.31 168 ILE A N 1
ATOM 1356 C CA . ILE A 1 168 ? -6.792 -5.396 11.241 1.00 74.31 168 ILE A CA 1
ATOM 1357 C C . ILE A 1 168 ? -7.434 -6.701 10.748 1.00 74.31 168 ILE A C 1
ATOM 1359 O O . ILE A 1 168 ? -8.628 -6.711 10.443 1.00 74.31 168 ILE A O 1
ATOM 1363 N N . LEU A 1 169 ? -6.694 -7.815 10.728 1.00 76.44 169 LEU A N 1
ATOM 1364 C CA . LEU A 1 169 ? -7.221 -9.129 10.339 1.00 76.44 169 LEU A CA 1
ATOM 1365 C C . LEU A 1 169 ? -8.232 -9.725 11.327 1.00 76.44 169 LEU A C 1
ATOM 1367 O O . LEU A 1 169 ? -8.958 -10.659 10.966 1.00 76.44 169 LEU A O 1
ATOM 1371 N N . GLU A 1 170 ? -8.320 -9.226 12.560 1.00 77.69 170 GLU A N 1
ATOM 1372 C CA . GLU A 1 170 ? -9.369 -9.646 13.495 1.00 77.69 170 GLU A CA 1
ATOM 1373 C C . GLU A 1 170 ? -10.764 -9.247 12.999 1.00 77.69 170 GLU A C 1
ATOM 1375 O O . GLU A 1 170 ? -11.754 -9.919 13.300 1.00 77.69 170 GLU A O 1
ATOM 1380 N N . TYR A 1 171 ? -10.844 -8.198 12.177 1.00 73.19 171 TYR A N 1
ATOM 1381 C CA . TYR A 1 171 ? -12.093 -7.701 11.624 1.00 73.19 171 TYR A CA 1
ATOM 1382 C C . TYR A 1 171 ? -12.544 -8.566 10.438 1.00 73.19 171 TYR A C 1
ATOM 1384 O O . TYR A 1 171 ? -11.823 -8.663 9.437 1.00 73.19 171 TYR A O 1
ATOM 1392 N N . PRO A 1 172 ? -13.770 -9.129 10.478 1.00 73.62 172 PRO A N 1
ATOM 1393 C CA . PRO A 1 172 ? -14.266 -10.027 9.434 1.00 73.62 172 PRO A CA 1
ATOM 1394 C C . PRO A 1 172 ? -14.202 -9.450 8.016 1.00 73.62 172 PRO A C 1
ATOM 1396 O O . PRO A 1 172 ? -13.942 -10.185 7.071 1.00 73.62 172 PRO A O 1
ATOM 1399 N N . THR A 1 173 ? -14.396 -8.138 7.856 1.00 71.38 173 THR A N 1
ATOM 1400 C CA . THR A 1 173 ? -14.345 -7.467 6.549 1.00 71.38 173 THR A CA 1
ATOM 1401 C C . THR A 1 173 ? -12.956 -7.533 5.915 1.00 71.38 173 THR A C 1
ATOM 1403 O O . THR A 1 173 ? -12.839 -7.892 4.747 1.00 71.38 173 THR A O 1
ATOM 1406 N N . PHE A 1 174 ? -11.901 -7.225 6.676 1.00 79.44 174 PHE A N 1
ATOM 1407 C CA . PHE A 1 174 ? -10.526 -7.264 6.167 1.00 79.44 174 PHE A CA 1
ATOM 1408 C C . PHE A 1 174 ? -10.037 -8.695 5.977 1.00 79.44 174 PHE A C 1
ATOM 1410 O O . PHE A 1 174 ? -9.352 -8.978 4.998 1.00 79.44 174 PHE A O 1
ATOM 1417 N N . ARG A 1 175 ? -10.457 -9.615 6.853 1.00 84.00 175 ARG A N 1
ATOM 1418 C CA . ARG A 1 175 ? -10.218 -11.047 6.654 1.00 84.00 175 ARG A CA 1
ATOM 1419 C C . ARG A 1 175 ? -10.836 -11.534 5.346 1.00 84.00 175 ARG A C 1
ATOM 1421 O O . ARG A 1 175 ? -10.129 -12.095 4.522 1.00 84.00 175 ARG A O 1
ATOM 1428 N N . LYS A 1 176 ? -12.115 -11.223 5.107 1.00 84.38 176 LYS A N 1
ATOM 1429 C CA . LYS A 1 176 ? -12.811 -11.577 3.863 1.00 84.38 176 LYS A CA 1
ATOM 1430 C C . LYS A 1 176 ? -12.124 -10.983 2.633 1.00 84.38 176 LYS A C 1
ATOM 1432 O O . LYS A 1 176 ? -11.980 -11.694 1.642 1.00 84.38 176 LYS A O 1
ATOM 1437 N N . LEU A 1 177 ? -11.710 -9.715 2.688 1.00 87.38 177 LEU A N 1
ATOM 1438 C CA . LEU A 1 177 ? -10.952 -9.069 1.612 1.00 87.38 177 LEU A CA 1
ATOM 1439 C C . LEU A 1 177 ? -9.681 -9.864 1.290 1.00 87.38 177 LEU A C 1
ATOM 1441 O O . LEU A 1 177 ? -9.465 -10.259 0.147 1.00 87.38 177 LEU A O 1
ATOM 1445 N N . VAL A 1 178 ? -8.860 -10.130 2.308 1.00 90.62 178 VAL A N 1
ATOM 1446 C CA . VAL A 1 178 ? -7.596 -10.862 2.161 1.00 90.62 178 VAL A CA 1
ATOM 1447 C C . VAL A 1 178 ? -7.846 -12.272 1.620 1.00 90.62 178 VAL A C 1
ATOM 1449 O O . VAL A 1 178 ? -7.223 -12.656 0.632 1.00 90.62 178 VAL A O 1
ATOM 1452 N N . ASP A 1 179 ? -8.803 -13.008 2.187 1.00 92.00 179 ASP A N 1
ATOM 1453 C CA . ASP A 1 179 ? -9.172 -14.359 1.747 1.00 92.00 179 ASP A CA 1
ATOM 1454 C C . ASP A 1 179 ? -9.662 -14.384 0.298 1.00 92.00 179 ASP A C 1
ATOM 1456 O O . ASP A 1 179 ? -9.277 -15.264 -0.470 1.00 92.00 179 ASP A O 1
ATOM 1460 N N . THR A 1 180 ? -10.467 -13.394 -0.096 1.00 92.81 180 THR A N 1
ATOM 1461 C CA . THR A 1 180 ? -10.980 -13.265 -1.465 1.00 92.81 180 THR A CA 1
ATOM 1462 C C . THR A 1 180 ? -9.838 -13.020 -2.441 1.00 92.81 180 THR A C 1
ATOM 1464 O O . THR A 1 180 ? -9.718 -13.742 -3.427 1.00 92.81 180 THR A O 1
ATOM 1467 N N . LEU A 1 181 ? -8.948 -12.065 -2.155 1.00 95.25 181 LEU A N 1
ATOM 1468 C CA . LEU A 1 181 ? -7.814 -11.767 -3.033 1.00 95.25 181 LEU A CA 1
ATOM 1469 C C . LEU A 1 181 ? -6.837 -12.946 -3.162 1.00 95.25 181 LEU A C 1
ATOM 1471 O O . LEU A 1 181 ? -6.246 -13.130 -4.221 1.00 95.25 181 LEU A O 1
ATOM 1475 N N . MET A 1 182 ? -6.688 -13.774 -2.124 1.00 94.88 182 MET A N 1
ATOM 1476 C CA . MET A 1 182 ? -5.829 -14.963 -2.167 1.00 94.88 182 MET A CA 1
ATOM 1477 C C . MET A 1 182 ? -6.385 -16.107 -3.031 1.00 94.88 182 MET A C 1
ATOM 1479 O O . MET A 1 182 ? -5.645 -17.043 -3.342 1.00 94.88 182 MET A O 1
ATOM 1483 N N . MET A 1 183 ? -7.660 -16.076 -3.436 1.00 93.00 183 MET A N 1
ATOM 1484 C CA . MET A 1 183 ? -8.218 -17.135 -4.282 1.00 93.00 183 MET A CA 1
ATOM 1485 C C . MET A 1 183 ? -7.597 -17.089 -5.682 1.00 93.00 183 MET A C 1
ATOM 1487 O O . MET A 1 183 ? -7.659 -16.069 -6.366 1.00 93.00 183 MET A O 1
ATOM 1491 N N . GLY A 1 184 ? -7.089 -18.228 -6.166 1.00 90.94 184 GLY A N 1
ATOM 1492 C CA . GLY A 1 184 ? -6.367 -18.308 -7.446 1.00 90.94 184 GLY A CA 1
ATOM 1493 C C . GLY A 1 184 ? -7.129 -17.762 -8.664 1.00 90.94 184 GLY A C 1
ATOM 1494 O O . GLY A 1 184 ? -6.509 -17.224 -9.576 1.00 90.94 184 GLY A O 1
ATOM 1495 N N . LYS A 1 185 ? -8.469 -17.801 -8.653 1.00 94.06 185 LYS A N 1
ATOM 1496 C CA . LYS A 1 185 ? -9.326 -17.228 -9.712 1.00 94.06 185 LYS A CA 1
ATOM 1497 C C . LYS A 1 185 ? -9.234 -15.699 -9.848 1.00 94.06 185 LYS A C 1
ATOM 1499 O O . LYS A 1 185 ? -9.741 -15.151 -10.819 1.00 94.06 185 LYS A O 1
ATOM 1504 N N . HIS A 1 186 ? -8.640 -15.012 -8.872 1.00 94.88 186 HIS A N 1
ATOM 1505 C CA . HIS A 1 186 ? -8.469 -13.557 -8.857 1.00 94.88 186 HIS A CA 1
ATOM 1506 C C . HIS A 1 186 ? -7.023 -13.120 -9.130 1.00 94.88 186 HIS A C 1
ATOM 1508 O O . HIS A 1 186 ? -6.710 -11.936 -9.006 1.00 94.88 186 HIS A O 1
ATOM 1514 N N . ARG A 1 187 ? -6.148 -14.049 -9.542 1.00 95.75 187 ARG A N 1
ATOM 1515 C CA . ARG A 1 187 ? -4.736 -13.765 -9.822 1.00 95.75 187 ARG A CA 1
ATOM 1516 C C . ARG A 1 187 ? -4.544 -12.663 -10.864 1.00 95.75 187 ARG A C 1
ATOM 1518 O O . ARG A 1 187 ? -3.761 -11.759 -10.611 1.00 95.75 187 ARG A O 1
ATOM 1525 N N . ASP A 1 188 ? -5.327 -12.652 -11.940 1.00 96.81 188 ASP A N 1
ATOM 1526 C CA . ASP A 1 188 ? -5.224 -11.620 -12.984 1.00 96.81 188 ASP A CA 1
ATOM 1527 C C . ASP A 1 188 ? -5.492 -10.205 -12.441 1.00 96.81 188 ASP A C 1
ATOM 1529 O O . ASP A 1 188 ? -4.873 -9.227 -12.863 1.00 96.81 188 ASP A O 1
ATOM 1533 N N . ALA A 1 189 ? -6.394 -10.077 -11.459 1.00 97.06 189 ALA A N 1
ATOM 1534 C CA . ALA A 1 189 ? -6.641 -8.800 -10.798 1.00 97.06 189 ALA A CA 1
ATOM 1535 C C . ALA A 1 189 ? -5.433 -8.367 -9.955 1.00 97.06 189 ALA A C 1
ATOM 1537 O O . ALA A 1 189 ? -5.072 -7.191 -9.951 1.00 97.06 189 ALA A O 1
ATOM 1538 N N . LEU A 1 190 ? -4.765 -9.310 -9.288 1.00 96.62 190 LEU A N 1
ATOM 1539 C CA . LEU A 1 190 ? -3.527 -9.029 -8.563 1.00 96.62 190 LEU A CA 1
ATOM 1540 C C . LEU A 1 190 ? -2.351 -8.729 -9.498 1.00 96.62 190 LEU A C 1
ATOM 1542 O O . LEU A 1 190 ? -1.552 -7.853 -9.176 1.00 96.62 190 LEU A O 1
ATOM 1546 N N . ASP A 1 191 ? -2.276 -9.362 -10.670 1.00 95.62 191 ASP A N 1
ATOM 1547 C CA . ASP A 1 191 ? -1.270 -9.049 -11.692 1.00 95.62 191 ASP A CA 1
ATOM 1548 C C . ASP A 1 191 ? -1.456 -7.618 -12.222 1.00 95.62 191 ASP A C 1
ATOM 1550 O O . ASP A 1 191 ? -0.486 -6.863 -12.367 1.00 95.62 191 ASP A O 1
ATOM 1554 N N . LEU A 1 192 ? -2.707 -7.193 -12.438 1.00 95.69 192 LEU A N 1
ATOM 1555 C CA . LEU A 1 192 ? -3.030 -5.803 -12.763 1.00 95.69 192 LEU A CA 1
ATOM 1556 C C . LEU A 1 192 ? -2.606 -4.851 -11.636 1.00 95.69 192 LEU A C 1
ATOM 1558 O O . LEU A 1 192 ? -1.928 -3.853 -11.894 1.00 95.69 192 LEU A O 1
ATOM 1562 N N . LEU A 1 193 ? -2.984 -5.167 -10.393 1.00 94.62 193 LEU A N 1
ATOM 1563 C CA . LEU A 1 193 ? -2.660 -4.360 -9.219 1.00 94.62 193 LEU A CA 1
ATOM 1564 C C . LEU A 1 193 ? -1.141 -4.175 -9.089 1.00 94.62 193 LEU A C 1
ATOM 1566 O O . LEU A 1 193 ? -0.655 -3.044 -9.037 1.00 94.62 193 LEU A O 1
ATOM 1570 N N . ARG A 1 194 ? -0.395 -5.286 -9.127 1.00 93.00 194 ARG A N 1
ATOM 1571 C CA . ARG A 1 194 ? 1.063 -5.339 -8.967 1.00 93.00 194 ARG A CA 1
ATOM 1572 C C . ARG A 1 194 ? 1.820 -4.626 -10.076 1.00 93.00 194 ARG A C 1
ATOM 1574 O O . ARG A 1 194 ? 2.874 -4.049 -9.820 1.00 93.00 194 ARG A O 1
ATOM 1581 N N . SER A 1 195 ? 1.286 -4.648 -11.296 1.00 92.38 195 SER A N 1
ATOM 1582 C CA . SER A 1 195 ? 1.967 -4.089 -12.464 1.00 92.38 195 SER A CA 1
ATOM 1583 C C . SER A 1 195 ? 1.617 -2.645 -12.802 1.00 92.38 195 SER A C 1
ATOM 1585 O O . SER A 1 195 ? 2.351 -2.054 -13.592 1.00 92.38 195 SER A O 1
ATOM 1587 N N . LYS A 1 196 ? 0.525 -2.079 -12.264 1.00 92.06 196 LYS A N 1
ATOM 1588 C CA . LYS A 1 196 ? 0.073 -0.721 -12.628 1.00 92.06 196 LYS A CA 1
ATOM 1589 C C . LYS A 1 196 ? -0.366 0.172 -11.464 1.00 92.06 196 LYS A C 1
ATOM 1591 O O . LYS A 1 196 ? -0.327 1.387 -11.624 1.00 92.06 196 LYS A O 1
ATOM 1596 N N . LEU A 1 197 ? -0.839 -0.385 -10.347 1.00 90.38 197 LEU A N 1
ATOM 1597 C CA . LEU A 1 197 ? -1.639 0.376 -9.373 1.00 90.38 197 LEU A CA 1
ATOM 1598 C C . LEU A 1 197 ? -1.069 0.398 -7.949 1.00 90.38 197 LEU A C 1
ATOM 1600 O O . LEU A 1 197 ? -1.419 1.309 -7.206 1.00 90.38 197 LEU A O 1
ATOM 1604 N N . MET A 1 198 ? -0.198 -0.539 -7.558 1.00 86.69 198 MET A N 1
ATOM 1605 C CA . MET A 1 198 ? 0.430 -0.499 -6.229 1.00 86.69 198 MET A CA 1
ATOM 1606 C C . MET A 1 198 ? 1.173 0.824 -6.001 1.00 86.69 198 MET A C 1
ATOM 1608 O O . MET A 1 198 ? 1.912 1.302 -6.865 1.00 86.69 198 MET A O 1
ATOM 1612 N N . GLY A 1 199 ? 0.932 1.441 -4.842 1.00 77.62 199 GLY A N 1
ATOM 1613 C CA . GLY A 1 199 ? 1.485 2.752 -4.494 1.00 77.62 199 GLY A CA 1
ATOM 1614 C C . GLY A 1 199 ? 0.893 3.961 -5.239 1.00 77.62 199 GLY A C 1
ATOM 1615 O O . GLY A 1 199 ? 1.368 5.080 -5.043 1.00 77.62 199 GLY A O 1
ATOM 1616 N N . ALA A 1 200 ? -0.129 3.790 -6.089 1.00 81.44 200 ALA A N 1
ATOM 1617 C CA . ALA A 1 200 ? -0.784 4.901 -6.786 1.00 81.44 200 ALA A CA 1
ATOM 1618 C C . ALA A 1 200 ? -1.846 5.570 -5.892 1.00 81.44 200 ALA A C 1
ATOM 1620 O O . ALA A 1 200 ? -3.021 5.214 -5.954 1.00 81.44 200 ALA A O 1
ATOM 1621 N N . PHE A 1 201 ? -1.445 6.515 -5.035 1.00 75.06 201 PHE A N 1
ATOM 1622 C CA . PHE A 1 201 ? -2.349 7.179 -4.073 1.00 75.06 201 PHE A CA 1
ATOM 1623 C C . PHE A 1 201 ? -2.845 8.557 -4.528 1.00 75.06 201 PHE A C 1
ATOM 1625 O O . PHE A 1 201 ? -4.018 8.908 -4.337 1.00 75.06 201 PHE A O 1
ATOM 1632 N N . ASP A 1 202 ? -1.945 9.337 -5.120 1.00 70.38 202 ASP A N 1
ATOM 1633 C CA . ASP A 1 202 ? -2.194 10.742 -5.441 1.00 70.38 202 ASP A CA 1
ATOM 1634 C C . ASP A 1 202 ? -2.954 10.878 -6.763 1.00 70.38 202 ASP A C 1
ATOM 1636 O O . ASP A 1 202 ? -3.991 11.543 -6.823 1.00 70.38 202 ASP A O 1
ATOM 1640 N N . ASP A 1 203 ? -2.504 10.146 -7.784 1.00 76.88 203 ASP A N 1
ATOM 1641 C CA . ASP A 1 203 ? -3.001 10.245 -9.153 1.00 76.88 203 ASP A CA 1
ATOM 1642 C C . ASP A 1 203 ? -3.801 9.011 -9.577 1.00 76.88 203 ASP A C 1
ATOM 1644 O O . ASP A 1 203 ? -3.486 7.875 -9.212 1.00 76.88 203 ASP A O 1
ATOM 1648 N N . TYR A 1 204 ? -4.821 9.233 -10.409 1.00 85.25 204 TYR A N 1
ATOM 1649 C CA . TYR A 1 204 ? -5.524 8.145 -11.079 1.00 85.25 204 TYR A CA 1
ATOM 1650 C C . TYR A 1 204 ? -4.714 7.611 -12.261 1.00 85.25 204 TYR A C 1
ATOM 1652 O O . TYR A 1 204 ? -4.265 8.357 -13.131 1.00 85.25 204 TYR A O 1
ATOM 1660 N N . VAL A 1 205 ? -4.589 6.290 -12.316 1.00 89.12 205 VAL A N 1
ATOM 1661 C CA . VAL A 1 205 ? -3.950 5.544 -13.394 1.00 89.12 205 VAL A CA 1
ATOM 1662 C C . VAL A 1 205 ? -5.017 5.085 -14.377 1.00 89.12 205 VAL A C 1
ATOM 1664 O O . VAL A 1 205 ? -6.012 4.459 -13.999 1.00 89.12 205 VAL A O 1
ATOM 1667 N N . LYS A 1 206 ? -4.801 5.377 -15.661 1.00 91.56 206 LYS A N 1
ATOM 1668 C CA . LYS A 1 206 ? -5.662 4.890 -16.736 1.00 91.56 206 LYS A CA 1
ATOM 1669 C C . LYS A 1 206 ? -5.387 3.407 -17.003 1.00 91.56 206 LYS A C 1
ATOM 1671 O O . LYS A 1 206 ? -4.251 3.008 -17.248 1.00 91.56 206 LYS A O 1
ATOM 1676 N N . ILE A 1 207 ? -6.442 2.607 -16.984 1.00 92.31 207 ILE A N 1
ATOM 1677 C CA . ILE A 1 207 ? -6.458 1.170 -17.231 1.00 92.31 207 ILE A CA 1
ATOM 1678 C C . ILE A 1 207 ? -7.133 0.906 -18.576 1.00 92.31 207 ILE A C 1
ATOM 1680 O O . ILE A 1 207 ? -8.115 1.556 -18.937 1.00 92.31 207 ILE A O 1
ATOM 1684 N N . ASP A 1 208 ? -6.580 -0.041 -19.325 1.00 89.81 208 ASP A N 1
ATOM 1685 C CA . ASP A 1 208 ? -7.101 -0.434 -20.631 1.00 89.81 208 ASP A CA 1
ATOM 1686 C C . ASP A 1 208 ? -8.492 -1.056 -20.478 1.00 89.81 208 ASP A C 1
ATOM 1688 O O . ASP A 1 208 ? -8.778 -1.712 -19.472 1.00 89.81 208 ASP A O 1
ATOM 1692 N N . PHE A 1 209 ? -9.358 -0.863 -21.473 1.00 86.69 209 PHE A N 1
ATOM 1693 C CA . PHE A 1 209 ? -10.761 -1.278 -21.393 1.00 86.69 209 PHE A CA 1
ATOM 1694 C C . PHE A 1 209 ? -10.911 -2.775 -21.071 1.00 86.69 209 PHE A C 1
ATOM 1696 O O . PHE A 1 209 ? -11.692 -3.142 -20.194 1.00 86.69 209 PHE A O 1
ATOM 1703 N N . ASP A 1 210 ? -10.063 -3.615 -21.669 1.00 87.69 210 ASP A N 1
ATOM 1704 C CA . ASP A 1 210 ? -10.040 -5.068 -21.449 1.00 87.69 210 ASP A CA 1
ATOM 1705 C C . ASP A 1 210 ? -9.752 -5.453 -19.988 1.00 87.69 210 ASP A C 1
ATOM 1707 O O . ASP A 1 210 ? -10.226 -6.473 -19.491 1.00 87.69 210 ASP A O 1
ATOM 1711 N N . HIS A 1 211 ? -9.024 -4.602 -19.260 1.00 92.00 211 HIS A N 1
ATOM 1712 C CA . HIS A 1 211 ? -8.654 -4.817 -17.861 1.00 92.00 211 HIS A CA 1
ATOM 1713 C C . HIS A 1 211 ? -9.570 -4.064 -16.880 1.00 92.00 211 HIS A C 1
ATOM 1715 O O . HIS A 1 211 ? -9.453 -4.244 -15.665 1.00 92.00 211 HIS A O 1
ATOM 1721 N N . CYS A 1 212 ? -10.522 -3.256 -17.361 1.00 90.44 212 CYS A N 1
ATOM 1722 C CA . CYS A 1 212 ? -11.423 -2.483 -16.498 1.00 90.44 212 CYS A CA 1
ATOM 1723 C C . CYS A 1 212 ? -12.343 -3.373 -15.658 1.00 90.44 212 CYS A C 1
ATOM 1725 O O . CYS A 1 212 ? -12.709 -2.996 -14.548 1.00 90.44 212 CYS A O 1
ATOM 1727 N N . ARG A 1 213 ? -12.666 -4.587 -16.124 1.00 91.38 213 ARG A N 1
ATOM 1728 C CA . ARG A 1 213 ? -13.412 -5.563 -15.314 1.00 91.38 213 ARG A CA 1
ATOM 1729 C C . ARG A 1 213 ? -12.623 -6.006 -14.077 1.00 91.38 213 ARG A C 1
ATOM 1731 O O . ARG A 1 213 ? -13.208 -6.145 -13.006 1.00 91.38 213 ARG A O 1
ATOM 1738 N N . LEU A 1 214 ? -11.309 -6.195 -14.212 1.00 96.31 214 LEU A N 1
ATOM 1739 C CA . LEU A 1 214 ? -10.423 -6.554 -13.100 1.00 96.31 214 LEU A CA 1
ATOM 1740 C C . LEU A 1 214 ? -10.287 -5.388 -12.114 1.00 96.31 214 LEU A C 1
ATOM 1742 O O . LEU A 1 214 ? -10.415 -5.583 -10.907 1.00 96.31 214 LEU A O 1
ATOM 1746 N N . ALA A 1 215 ? -10.111 -4.166 -12.626 1.00 92.75 215 ALA A N 1
ATOM 1747 C CA . ALA A 1 215 ? -10.093 -2.960 -11.799 1.00 92.75 215 ALA A CA 1
ATOM 1748 C C . ALA A 1 215 ? -11.434 -2.743 -11.074 1.00 92.75 215 ALA A C 1
ATOM 1750 O O . ALA A 1 215 ? -11.446 -2.456 -9.882 1.00 92.75 215 ALA A O 1
ATOM 1751 N N . GLY A 1 216 ? -12.562 -2.968 -11.753 1.00 88.06 216 GLY A N 1
ATOM 1752 C CA . GLY A 1 216 ? -13.899 -2.887 -11.165 1.00 88.06 216 GLY A CA 1
ATOM 1753 C C . GLY A 1 216 ? -14.128 -3.908 -10.049 1.00 88.06 216 GLY A C 1
ATOM 1754 O O . GLY A 1 216 ? -14.712 -3.565 -9.023 1.00 88.06 216 GLY A O 1
ATOM 1755 N N . PHE A 1 217 ? -13.613 -5.134 -10.199 1.00 91.56 217 PHE A N 1
ATOM 1756 C CA . PHE A 1 217 ? -13.591 -6.121 -9.115 1.00 91.56 217 PHE A CA 1
ATOM 1757 C C . PHE A 1 217 ? -12.796 -5.607 -7.905 1.00 91.56 217 PHE A C 1
ATOM 1759 O O . PHE A 1 217 ? -13.320 -5.587 -6.795 1.00 91.56 217 PHE A O 1
ATOM 1766 N N . LEU A 1 218 ? -11.575 -5.108 -8.116 1.00 92.44 218 LEU A N 1
ATOM 1767 C CA . LEU A 1 218 ? -10.755 -4.541 -7.039 1.00 92.44 218 LEU A CA 1
ATOM 1768 C C . LEU A 1 218 ? -11.422 -3.319 -6.379 1.00 92.44 218 LEU A C 1
ATOM 1770 O O . LEU A 1 218 ? -11.300 -3.125 -5.171 1.00 92.44 218 LEU A O 1
ATOM 1774 N N . THR A 1 219 ? -12.161 -2.503 -7.135 1.00 86.19 219 THR A N 1
ATOM 1775 C CA . THR A 1 219 ? -12.983 -1.416 -6.583 1.00 86.19 219 THR A CA 1
ATOM 1776 C C . THR A 1 219 ? -14.123 -1.949 -5.713 1.00 86.19 219 THR A C 1
ATOM 1778 O O . THR A 1 219 ? -14.354 -1.412 -4.631 1.00 86.19 219 THR A O 1
ATOM 1781 N N . ALA A 1 220 ? -14.811 -3.012 -6.138 1.00 77.94 220 ALA A N 1
ATOM 1782 C CA . ALA A 1 220 ? -15.892 -3.631 -5.365 1.00 77.94 220 ALA A CA 1
ATOM 1783 C C . ALA A 1 220 ? -15.397 -4.247 -4.043 1.00 77.94 220 ALA A C 1
ATOM 1785 O O . ALA A 1 220 ? -16.087 -4.154 -3.030 1.00 77.94 220 ALA A O 1
ATOM 1786 N N . GLU A 1 221 ? -14.179 -4.794 -4.039 1.00 82.31 221 GLU A N 1
ATOM 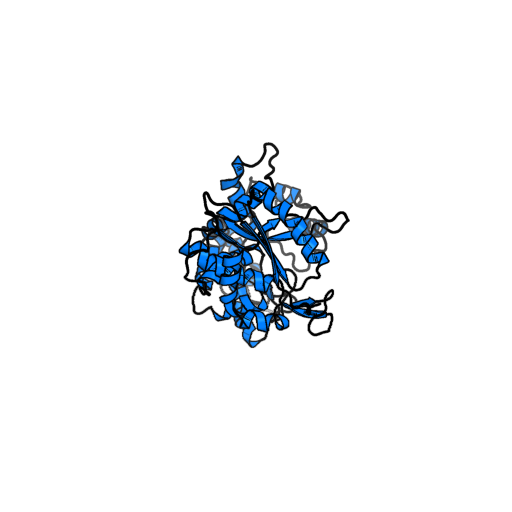1787 C CA . GLU A 1 221 ? -13.496 -5.288 -2.837 1.00 82.31 221 GLU A CA 1
ATOM 1788 C C . GLU A 1 221 ? -12.916 -4.154 -1.959 1.00 82.31 221 GLU A C 1
ATOM 1790 O O . GLU A 1 221 ? -12.395 -4.394 -0.873 1.00 82.31 221 GLU A O 1
ATOM 1795 N N . GLY A 1 222 ? -13.008 -2.890 -2.391 1.00 78.94 222 GLY A N 1
ATOM 1796 C CA . GLY A 1 222 ? -12.514 -1.734 -1.634 1.00 78.94 222 GLY A CA 1
ATOM 1797 C C . GLY A 1 222 ? -11.003 -1.495 -1.740 1.00 78.94 222 GLY A C 1
ATOM 1798 O O . GLY A 1 222 ? -10.457 -0.675 -0.998 1.00 78.94 222 GLY A O 1
ATOM 1799 N N . VAL A 1 223 ? -10.323 -2.169 -2.671 1.00 87.88 223 VAL A N 1
ATOM 1800 C CA . VAL A 1 223 ? -8.886 -2.003 -2.949 1.00 87.88 223 VAL A CA 1
ATOM 1801 C C . VAL A 1 223 ? -8.615 -0.728 -3.739 1.00 87.88 223 VAL A C 1
ATOM 1803 O O . VAL A 1 223 ? -7.669 0.002 -3.443 1.00 87.88 223 VAL A O 1
ATOM 1806 N N . LEU A 1 224 ? -9.461 -0.443 -4.730 1.00 88.69 224 LEU A N 1
ATOM 1807 C CA . LEU A 1 224 ? -9.310 0.704 -5.623 1.00 88.69 224 LEU A CA 1
ATOM 1808 C C . LEU A 1 224 ? -10.448 1.711 -5.470 1.00 88.69 224 LEU A C 1
ATOM 1810 O O . LEU A 1 224 ? -11.567 1.372 -5.093 1.00 88.69 224 LEU A O 1
ATOM 1814 N N . GLN A 1 225 ? -10.170 2.948 -5.858 1.00 83.56 225 GLN A N 1
ATOM 1815 C CA . GLN A 1 225 ? -11.152 3.998 -6.098 1.00 83.56 225 GLN A CA 1
ATOM 1816 C C . GLN A 1 225 ? -11.176 4.334 -7.586 1.00 83.56 225 GLN A C 1
ATOM 1818 O O . GLN A 1 225 ? -10.121 4.484 -8.201 1.00 83.56 225 GLN A O 1
ATOM 1823 N N . SER A 1 226 ? -12.372 4.460 -8.155 1.00 83.81 226 SER A N 1
ATOM 1824 C CA . SER A 1 226 ? -12.577 4.959 -9.516 1.00 83.81 226 SER A CA 1
ATOM 1825 C C . SER A 1 226 ? -12.677 6.483 -9.527 1.00 83.81 226 SER A C 1
ATOM 1827 O O . SER A 1 226 ? -13.267 7.064 -8.615 1.00 83.81 226 SER A O 1
ATOM 1829 N N . ASP A 1 227 ? -12.156 7.117 -10.575 1.00 79.81 227 ASP A N 1
ATOM 1830 C CA . ASP A 1 227 ? -12.300 8.559 -10.786 1.00 79.81 227 ASP A CA 1
ATOM 1831 C C . ASP A 1 227 ? -13.783 8.923 -11.013 1.00 79.81 227 ASP A C 1
ATOM 1833 O O . ASP A 1 227 ? -14.369 8.447 -11.990 1.00 79.81 227 ASP A O 1
ATOM 1837 N N . PRO A 1 228 ? -14.397 9.761 -10.154 1.00 64.94 228 PRO A N 1
ATOM 1838 C CA . PRO A 1 228 ? -15.801 10.153 -10.287 1.00 64.94 228 PRO A CA 1
ATOM 1839 C C . PRO A 1 228 ? -16.067 11.081 -11.483 1.00 64.94 228 PRO A C 1
ATOM 1841 O O . PRO A 1 228 ? -17.215 11.261 -11.872 1.00 64.94 228 PRO A O 1
ATOM 1844 N N . LEU A 1 229 ? -15.035 11.703 -12.062 1.00 67.38 229 LEU A N 1
ATOM 1845 C CA . LEU A 1 229 ? -15.173 12.591 -13.223 1.00 67.38 229 LEU A CA 1
ATOM 1846 C C . LEU A 1 229 ? -14.890 11.872 -14.545 1.00 67.38 229 LEU A C 1
ATOM 1848 O O . LEU A 1 229 ? -15.286 12.345 -15.610 1.00 67.38 229 LEU A O 1
ATOM 1852 N N . ARG A 1 230 ? -14.175 10.745 -14.493 1.00 63.31 230 ARG A N 1
ATOM 1853 C CA . ARG A 1 230 ? -13.743 9.957 -15.658 1.00 63.31 230 ARG A CA 1
ATOM 1854 C C . ARG A 1 230 ? -14.116 8.492 -15.462 1.00 63.31 230 ARG A C 1
ATOM 1856 O O . ARG A 1 230 ? -13.268 7.597 -15.567 1.00 63.31 230 ARG A O 1
ATOM 1863 N N . GLU A 1 231 ? -15.395 8.292 -15.146 1.00 61.28 231 GLU A N 1
ATOM 1864 C CA . GLU A 1 231 ? -16.014 7.024 -14.766 1.00 61.28 231 GLU A CA 1
ATOM 1865 C C . GLU A 1 231 ? -15.879 5.992 -15.892 1.00 61.28 231 GLU A C 1
ATOM 1867 O O . GLU A 1 231 ? -16.651 5.987 -16.846 1.00 61.28 231 GLU A O 1
ATOM 1872 N N . SER A 1 232 ? -14.841 5.156 -15.827 1.00 70.31 232 SER A N 1
ATOM 1873 C CA . SER A 1 232 ? -14.794 3.794 -16.403 1.00 70.31 232 SER A CA 1
ATOM 1874 C C . SER A 1 232 ? -13.375 3.243 -16.478 1.00 70.31 232 SER A C 1
ATOM 1876 O O . SER A 1 232 ? -13.207 2.034 -16.368 1.00 70.31 232 SER A O 1
ATOM 1878 N N . THR A 1 233 ? -12.359 4.097 -16.650 1.00 86.88 233 THR A N 1
ATOM 1879 C CA . THR A 1 233 ? -10.992 3.626 -16.947 1.00 86.88 233 THR A CA 1
ATOM 1880 C C . THR A 1 233 ? -9.921 4.144 -16.000 1.00 86.88 233 THR A C 1
ATOM 1882 O O . THR A 1 233 ? -8.769 3.773 -16.159 1.00 86.88 233 THR A O 1
ATOM 1885 N N . ASN A 1 234 ? -10.230 5.036 -15.060 1.00 90.44 234 ASN A N 1
ATOM 1886 C CA . ASN A 1 234 ? -9.219 5.686 -14.222 1.00 90.44 234 ASN A CA 1
ATOM 1887 C C . ASN A 1 234 ? -9.377 5.237 -12.771 1.00 90.44 234 ASN A C 1
ATOM 1889 O O . ASN A 1 234 ? -10.451 5.395 -12.189 1.00 90.44 234 ASN A O 1
ATOM 1893 N N . PHE A 1 235 ? -8.311 4.671 -12.203 1.00 90.69 235 PHE A N 1
ATOM 1894 C CA . PHE A 1 235 ? -8.330 4.035 -10.887 1.00 90.69 235 PHE A CA 1
ATOM 1895 C C . PHE A 1 235 ? -7.098 4.403 -10.067 1.00 90.69 235 PHE A C 1
ATOM 1897 O O . PHE A 1 235 ? -6.038 4.671 -10.621 1.00 90.69 235 PHE A O 1
ATOM 1904 N N . LYS A 1 236 ? -7.224 4.384 -8.743 1.00 87.25 236 LYS A N 1
ATOM 1905 C CA . LYS A 1 236 ? -6.103 4.551 -7.809 1.00 87.25 236 LYS A CA 1
ATOM 1906 C C . LYS A 1 236 ? -6.303 3.711 -6.553 1.00 87.25 236 LYS A C 1
ATOM 1908 O O . LYS A 1 236 ? -7.415 3.236 -6.317 1.00 87.25 236 LYS A O 1
ATOM 1913 N N . MET A 1 237 ? -5.265 3.538 -5.741 1.00 82.81 237 MET A N 1
ATOM 1914 C CA . MET A 1 237 ? -5.368 2.845 -4.455 1.00 82.81 237 MET A CA 1
ATOM 1915 C C . MET A 1 237 ? -6.329 3.565 -3.514 1.00 82.81 237 MET A C 1
ATOM 1917 O O . MET A 1 237 ? -6.328 4.792 -3.411 1.00 82.81 237 MET A O 1
ATOM 1921 N N . SER A 1 238 ? -7.149 2.794 -2.800 1.00 79.62 238 SER A N 1
ATOM 1922 C CA . SER A 1 238 ? -8.153 3.355 -1.894 1.00 79.62 238 SER A CA 1
ATOM 1923 C C . SER A 1 238 ? -7.549 3.979 -0.637 1.00 79.62 238 SER A C 1
ATOM 1925 O O . SER A 1 238 ? -8.096 4.953 -0.116 1.00 79.62 238 SER A O 1
ATOM 1927 N N . SER A 1 239 ? -6.436 3.428 -0.143 1.00 73.88 239 SER A N 1
ATOM 1928 C CA . SER A 1 239 ? -5.659 3.992 0.962 1.00 73.88 239 SER A CA 1
ATOM 1929 C C . SER A 1 239 ? -4.266 3.352 1.072 1.00 73.88 239 SER A C 1
ATOM 1931 O O . SER A 1 239 ? -4.111 2.188 0.690 1.00 73.88 239 SER A O 1
ATOM 1933 N N . PRO A 1 240 ? -3.286 4.050 1.678 1.00 75.25 240 PRO A N 1
ATOM 1934 C CA . PRO A 1 240 ? -1.989 3.468 2.037 1.00 75.25 240 PRO A CA 1
ATOM 1935 C C . PRO A 1 240 ? -2.092 2.245 2.953 1.00 75.25 240 PRO A C 1
ATOM 1937 O O . PRO A 1 240 ? -1.309 1.314 2.826 1.00 75.25 240 PRO A O 1
ATOM 1940 N N . LEU A 1 241 ? -3.086 2.205 3.848 1.00 75.06 241 LEU A N 1
ATOM 1941 C CA . LEU A 1 241 ? -3.270 1.082 4.770 1.00 75.06 241 LEU A CA 1
ATOM 1942 C C . LEU A 1 241 ? -3.731 -0.195 4.055 1.00 75.06 241 LEU A C 1
ATOM 1944 O O . LEU A 1 241 ? -3.229 -1.277 4.341 1.00 75.06 241 LEU A O 1
ATOM 1948 N N . VAL A 1 242 ? -4.688 -0.078 3.128 1.00 80.62 242 VAL A N 1
ATOM 1949 C CA . VAL A 1 242 ? -5.154 -1.219 2.318 1.00 80.62 242 VAL A CA 1
ATOM 1950 C C . VAL A 1 242 ? -4.031 -1.732 1.429 1.00 80.62 242 VAL A C 1
ATOM 1952 O O . VAL A 1 242 ? -3.843 -2.937 1.289 1.00 80.62 242 VAL A O 1
ATOM 1955 N N . ASP A 1 243 ? -3.269 -0.813 0.855 1.00 84.69 243 ASP A N 1
ATOM 1956 C CA . ASP A 1 243 ? -2.108 -1.137 0.052 1.00 84.69 243 ASP A CA 1
ATOM 1957 C C . ASP A 1 243 ? -1.034 -1.895 0.873 1.00 84.69 243 ASP A C 1
ATOM 1959 O O . ASP A 1 243 ? -0.635 -2.993 0.476 1.00 84.69 243 ASP A O 1
ATOM 1963 N N . ALA A 1 244 ? -0.666 -1.400 2.062 1.00 79.88 244 ALA A N 1
ATOM 1964 C CA . ALA A 1 244 ? 0.268 -2.071 2.971 1.00 79.88 244 ALA A CA 1
ATOM 1965 C C . ALA A 1 244 ? -0.229 -3.467 3.392 1.00 79.88 244 ALA A C 1
ATOM 1967 O O . ALA A 1 244 ? 0.520 -4.444 3.328 1.00 79.88 244 ALA A O 1
ATOM 1968 N N . LEU A 1 245 ? -1.520 -3.590 3.728 1.00 84.06 245 LEU A N 1
ATOM 1969 C CA . LEU A 1 245 ? -2.161 -4.865 4.064 1.00 84.06 245 LEU A CA 1
ATOM 1970 C C . LEU A 1 245 ? -2.017 -5.889 2.927 1.00 84.06 245 LEU A C 1
ATOM 1972 O O . LEU A 1 245 ? -1.650 -7.042 3.164 1.00 84.06 245 LEU A O 1
ATOM 1976 N N . ILE A 1 246 ? -2.283 -5.475 1.685 1.00 90.12 246 ILE A N 1
ATOM 1977 C CA . ILE A 1 246 ? -2.178 -6.339 0.502 1.00 90.12 246 ILE A CA 1
ATOM 1978 C C . ILE A 1 246 ? -0.725 -6.745 0.258 1.00 90.12 246 ILE A C 1
ATOM 1980 O O . ILE A 1 246 ? -0.448 -7.932 0.055 1.00 90.12 246 ILE A O 1
ATOM 1984 N N . ARG A 1 247 ? 0.213 -5.792 0.315 1.00 88.50 247 ARG A N 1
ATOM 1985 C CA . ARG A 1 247 ? 1.642 -6.068 0.120 1.00 88.50 247 ARG A CA 1
ATOM 1986 C C . ARG A 1 247 ? 2.217 -7.002 1.173 1.00 88.50 247 ARG A C 1
ATOM 1988 O O . ARG A 1 247 ? 3.066 -7.819 0.835 1.00 88.50 247 ARG A O 1
ATOM 1995 N N . GLN A 1 248 ? 1.750 -6.919 2.415 1.00 85.38 248 GLN A N 1
ATOM 1996 C CA . GLN A 1 248 ? 2.264 -7.758 3.493 1.00 85.38 248 GLN A CA 1
ATOM 1997 C C . GLN A 1 248 ? 1.607 -9.144 3.532 1.00 85.38 248 GLN A C 1
ATOM 1999 O O . GLN A 1 248 ? 2.278 -10.139 3.803 1.00 85.38 248 GLN A O 1
ATOM 2004 N N . LEU A 1 249 ? 0.301 -9.238 3.261 1.00 87.31 249 LEU A N 1
ATOM 2005 C CA . LEU A 1 249 ? -0.464 -10.460 3.537 1.00 87.31 249 LEU A CA 1
ATOM 2006 C C . LEU A 1 249 ? -0.911 -11.228 2.296 1.00 87.31 249 LEU A C 1
ATOM 2008 O O . LEU A 1 249 ? -1.081 -12.446 2.377 1.00 87.31 249 LEU A O 1
ATOM 2012 N N . VAL A 1 250 ? -1.116 -10.544 1.169 1.00 93.06 250 VAL A N 1
ATOM 2013 C CA . VAL A 1 250 ? -1.664 -11.142 -0.057 1.00 93.06 250 VAL A CA 1
ATOM 2014 C C . VAL A 1 250 ? -0.545 -11.428 -1.053 1.00 93.06 250 VAL A C 1
ATOM 2016 O O . VAL A 1 250 ? -0.352 -12.581 -1.440 1.00 93.06 250 VAL A O 1
ATOM 2019 N N . ILE A 1 251 ? 0.234 -10.408 -1.431 1.00 94.38 251 ILE A N 1
ATOM 2020 C CA . ILE A 1 251 ? 1.265 -10.520 -2.477 1.00 94.38 251 ILE A CA 1
ATOM 2021 C C . ILE A 1 251 ? 2.279 -11.646 -2.185 1.00 94.38 251 ILE A C 1
ATOM 2023 O O . ILE A 1 251 ? 2.488 -12.480 -3.067 1.00 94.38 251 ILE A O 1
ATOM 2027 N N . PRO A 1 252 ? 2.851 -11.798 -0.975 1.00 92.88 252 PRO A N 1
ATOM 2028 C CA . PRO A 1 252 ? 3.815 -12.866 -0.712 1.00 92.88 252 PRO A CA 1
ATOM 2029 C C . PRO A 1 252 ? 3.198 -14.263 -0.828 1.00 92.88 252 PRO A C 1
ATOM 2031 O O . PRO A 1 252 ? 3.865 -15.202 -1.256 1.00 92.88 252 PRO A O 1
ATOM 2034 N N . LYS A 1 253 ? 1.911 -14.422 -0.495 1.00 92.12 253 LYS A N 1
ATOM 2035 C CA . LYS A 1 253 ? 1.221 -15.717 -0.584 1.00 92.12 253 LYS A CA 1
ATOM 2036 C C . LYS A 1 253 ? 0.867 -16.095 -2.019 1.00 92.12 253 LYS A C 1
ATOM 2038 O O . LYS A 1 253 ? 1.016 -17.257 -2.378 1.00 92.12 253 LYS A O 1
ATOM 2043 N N . VAL A 1 254 ? 0.436 -15.130 -2.830 1.00 95.38 254 VAL A N 1
ATOM 2044 C CA . VAL A 1 254 ? 0.070 -15.369 -4.237 1.00 95.38 254 VAL A CA 1
ATOM 2045 C C . VAL A 1 254 ? 1.308 -15.525 -5.127 1.00 95.38 254 VAL A C 1
ATOM 2047 O O . VAL A 1 254 ? 1.286 -16.283 -6.097 1.00 95.38 254 VAL A O 1
ATOM 2050 N N . TYR A 1 255 ? 2.417 -14.878 -4.762 1.00 95.38 255 TYR A N 1
ATOM 2051 C CA . TYR A 1 255 ? 3.680 -14.894 -5.501 1.00 95.38 255 TYR A CA 1
ATOM 2052 C C . TYR A 1 255 ? 4.830 -15.396 -4.600 1.00 95.38 255 TYR A C 1
ATOM 2054 O O . TYR A 1 255 ? 5.678 -14.604 -4.169 1.00 95.38 255 TYR A O 1
ATOM 2062 N N . PRO A 1 256 ? 4.882 -16.713 -4.310 1.00 94.31 256 PRO A N 1
ATOM 2063 C CA . PRO A 1 256 ? 5.738 -17.290 -3.270 1.00 94.31 256 PRO A CA 1
ATOM 2064 C C . PRO A 1 256 ? 7.225 -17.392 -3.641 1.00 94.31 256 PRO A C 1
ATOM 2066 O O . PRO A 1 256 ? 8.022 -17.796 -2.801 1.00 94.31 256 PRO A O 1
ATOM 2069 N N . SER A 1 257 ? 7.600 -17.062 -4.883 1.00 94.94 257 SER A N 1
ATOM 2070 C CA . SER A 1 257 ? 8.966 -17.231 -5.397 1.00 94.94 257 SER A CA 1
ATOM 2071 C C . SER A 1 257 ? 9.993 -16.497 -4.530 1.00 94.94 257 SER A C 1
ATOM 2073 O O . SER A 1 257 ? 9.922 -15.273 -4.388 1.00 94.94 257 SER A O 1
ATOM 2075 N N . ALA A 1 258 ? 10.928 -17.245 -3.954 1.00 96.00 258 ALA A N 1
ATOM 2076 C CA . ALA A 1 258 ? 11.976 -16.753 -3.072 1.00 96.00 258 ALA A CA 1
ATOM 2077 C C . ALA A 1 258 ? 13.117 -17.784 -2.981 1.00 96.00 258 ALA A C 1
ATOM 2079 O O . ALA A 1 258 ? 12.907 -18.946 -3.352 1.00 96.00 258 ALA A O 1
ATOM 2080 N N . PRO A 1 259 ? 14.304 -17.396 -2.479 1.00 95.88 259 PRO A N 1
ATOM 2081 C CA . PRO A 1 259 ? 15.357 -18.353 -2.169 1.00 95.88 259 PRO A CA 1
ATOM 2082 C C . PRO A 1 259 ? 14.879 -19.467 -1.223 1.00 95.88 259 PRO A C 1
ATOM 2084 O O . PRO A 1 259 ? 14.029 -19.259 -0.356 1.00 95.88 259 PRO A O 1
ATOM 2087 N N . ASN A 1 260 ? 15.456 -20.657 -1.395 1.00 92.12 260 ASN A N 1
ATOM 2088 C CA . ASN A 1 260 ? 15.207 -21.837 -0.555 1.00 92.12 260 ASN A CA 1
ATOM 2089 C C . ASN A 1 260 ? 16.472 -22.291 0.200 1.00 92.12 260 ASN A C 1
ATOM 2091 O O . ASN A 1 260 ? 16.587 -23.433 0.635 1.00 92.12 260 ASN A O 1
ATOM 2095 N N . MET A 1 261 ? 17.473 -21.416 0.271 1.00 92.00 261 MET A N 1
ATOM 2096 C CA . MET A 1 261 ? 18.698 -21.640 1.034 1.00 92.00 261 MET A CA 1
ATOM 2097 C C . MET A 1 261 ? 18.558 -21.021 2.429 1.00 92.00 261 MET A C 1
ATOM 2099 O O . MET A 1 261 ? 17.755 -20.101 2.590 1.00 92.00 261 MET A O 1
ATOM 2103 N N . PRO A 1 262 ? 19.345 -21.461 3.425 1.00 91.69 262 PRO A N 1
ATOM 2104 C CA . PRO A 1 262 ? 19.366 -20.807 4.727 1.00 91.69 262 PRO A CA 1
ATOM 2105 C C . PRO A 1 262 ? 19.650 -19.305 4.612 1.00 91.69 262 PRO A C 1
ATOM 2107 O O . PRO A 1 262 ? 20.429 -18.886 3.750 1.00 91.69 262 PRO A O 1
ATOM 2110 N N . ALA A 1 263 ? 19.046 -18.512 5.500 1.00 91.31 263 ALA A N 1
ATOM 2111 C CA . ALA A 1 263 ? 19.363 -17.096 5.643 1.00 91.31 263 ALA A CA 1
ATOM 2112 C C . ALA A 1 263 ? 20.889 -16.900 5.783 1.00 91.31 263 ALA A C 1
ATOM 2114 O O . ALA A 1 263 ? 21.507 -17.542 6.639 1.00 91.31 263 ALA A O 1
ATOM 2115 N N . PRO A 1 264 ? 21.520 -16.049 4.955 1.00 93.69 264 PRO A N 1
ATOM 2116 C CA . PRO A 1 264 ? 22.942 -15.764 5.057 1.00 93.69 264 PRO A CA 1
ATOM 2117 C C . PRO A 1 264 ? 23.248 -15.101 6.397 1.00 93.69 264 PRO A C 1
ATOM 2119 O O . PRO A 1 264 ? 22.675 -14.062 6.706 1.00 93.69 264 PRO A O 1
ATOM 2122 N N . MET A 1 265 ? 24.164 -15.670 7.180 1.00 91.06 265 MET A N 1
ATOM 2123 C CA . MET A 1 265 ? 24.553 -15.131 8.487 1.00 91.06 265 MET A CA 1
ATOM 2124 C C . MET A 1 265 ? 26.029 -14.729 8.487 1.00 91.06 265 MET A C 1
ATOM 2126 O O . MET A 1 265 ? 26.875 -15.444 7.947 1.00 91.06 265 MET A O 1
ATOM 2130 N N . ARG A 1 266 ? 26.356 -13.613 9.144 1.00 88.94 266 ARG A N 1
ATOM 2131 C CA . ARG A 1 266 ? 27.724 -13.156 9.409 1.00 88.94 266 ARG A CA 1
ATOM 2132 C C . ARG A 1 266 ? 27.832 -12.729 10.868 1.00 88.94 266 ARG A C 1
ATOM 2134 O O . ARG A 1 266 ? 27.098 -11.861 11.314 1.00 88.94 266 ARG A O 1
ATOM 2141 N N . ASN A 1 267 ? 28.765 -13.329 11.609 1.00 86.31 267 ASN A N 1
ATOM 2142 C CA . ASN A 1 267 ? 28.999 -13.041 13.033 1.00 86.31 267 ASN A CA 1
ATOM 2143 C C . ASN A 1 267 ? 27.735 -13.146 13.908 1.00 86.31 267 ASN A C 1
ATOM 2145 O O . ASN A 1 267 ? 27.548 -12.360 14.830 1.00 86.31 267 ASN A O 1
ATOM 2149 N N . GLY A 1 268 ? 26.867 -14.116 13.609 1.00 81.88 268 GLY A N 1
ATOM 2150 C CA . GLY A 1 268 ? 25.644 -14.352 14.376 1.00 81.88 268 GLY A CA 1
ATOM 2151 C C . GLY A 1 268 ? 24.461 -13.455 14.014 1.00 81.88 268 GLY A C 1
ATOM 2152 O O . GLY A 1 268 ? 23.408 -13.654 14.594 1.00 81.88 268 GLY A O 1
ATOM 2153 N N . SER A 1 269 ? 24.586 -12.541 13.045 1.00 85.69 269 SER A N 1
ATOM 2154 C CA . SER A 1 269 ? 23.474 -11.720 12.543 1.00 85.69 269 SER A CA 1
ATOM 2155 C C . SER A 1 269 ? 23.267 -11.896 11.035 1.00 85.69 269 SER A C 1
ATOM 2157 O O . SER A 1 269 ? 24.111 -12.462 10.336 1.00 85.69 269 SER A O 1
ATOM 2159 N N . LEU A 1 270 ? 22.120 -11.444 10.523 1.00 90.88 270 LEU A N 1
ATOM 2160 C CA . LEU A 1 270 ? 21.760 -11.562 9.108 1.00 90.88 270 LEU A CA 1
ATOM 2161 C C . LEU A 1 270 ? 22.737 -10.768 8.218 1.00 90.88 270 LEU A C 1
ATOM 2163 O O . LEU A 1 270 ? 22.854 -9.545 8.327 1.00 90.88 270 LEU A O 1
ATOM 2167 N N . ASP A 1 271 ? 23.405 -11.451 7.288 1.00 93.12 271 ASP A N 1
ATOM 2168 C CA . ASP A 1 271 ? 24.257 -10.827 6.275 1.00 93.12 271 ASP A CA 1
ATOM 2169 C C . ASP A 1 271 ? 23.381 -10.212 5.184 1.00 93.12 271 ASP A C 1
ATOM 2171 O O . ASP A 1 271 ? 23.013 -10.846 4.189 1.00 93.12 271 ASP A O 1
ATOM 2175 N N . MET A 1 272 ? 23.023 -8.949 5.389 1.00 92.81 272 MET A N 1
ATOM 2176 C CA . MET A 1 272 ? 22.119 -8.228 4.500 1.00 92.81 272 MET A CA 1
ATOM 2177 C C . MET A 1 272 ? 22.644 -8.053 3.081 1.00 92.81 272 MET A C 1
ATOM 2179 O O . MET A 1 272 ? 21.838 -8.020 2.153 1.00 92.81 272 MET A O 1
ATOM 2183 N N . LEU A 1 273 ? 23.960 -7.964 2.881 1.00 94.44 273 LEU A N 1
ATOM 2184 C CA . LEU A 1 273 ? 24.510 -7.811 1.537 1.00 94.44 273 LEU A CA 1
ATOM 2185 C C . LEU A 1 273 ? 24.267 -9.081 0.718 1.00 94.44 273 LEU A C 1
ATOM 2187 O O . LEU A 1 273 ? 23.706 -9.001 -0.375 1.00 94.44 273 LEU A O 1
ATOM 2191 N N . ILE A 1 274 ? 24.631 -10.245 1.268 1.00 95.88 274 ILE A N 1
ATOM 2192 C CA . ILE A 1 274 ? 24.401 -11.536 0.603 1.00 95.88 274 ILE A CA 1
ATOM 2193 C C . ILE A 1 274 ? 22.897 -11.799 0.483 1.00 95.88 274 ILE A C 1
ATOM 2195 O O . ILE A 1 274 ? 22.423 -12.210 -0.573 1.00 95.88 274 ILE A O 1
ATOM 2199 N N . THR A 1 275 ? 22.122 -11.483 1.523 1.00 95.44 275 THR A N 1
ATOM 2200 C CA . THR A 1 275 ? 20.657 -11.611 1.504 1.00 95.44 275 THR A CA 1
ATOM 2201 C C . THR A 1 275 ? 20.043 -10.822 0.345 1.00 95.44 275 THR A C 1
ATOM 2203 O O . THR A 1 275 ? 19.248 -11.362 -0.421 1.00 95.44 275 THR A O 1
ATOM 2206 N N . LEU A 1 276 ? 20.432 -9.559 0.149 1.00 95.38 276 LEU A N 1
ATOM 2207 C CA . LEU A 1 276 ? 19.929 -8.752 -0.964 1.00 95.38 276 LEU A CA 1
ATOM 2208 C C . LEU A 1 276 ? 20.403 -9.292 -2.321 1.00 95.38 276 LEU A C 1
ATOM 2210 O O . LEU A 1 276 ? 19.603 -9.363 -3.252 1.00 95.38 276 LEU A O 1
ATOM 2214 N N . GLN A 1 277 ? 21.664 -9.722 -2.439 1.00 95.75 277 GLN A N 1
ATOM 2215 C CA . GLN A 1 277 ? 22.191 -10.330 -3.669 1.00 95.75 277 GLN A CA 1
ATOM 2216 C C . GLN A 1 277 ? 21.413 -11.585 -4.081 1.00 95.75 277 GLN A C 1
ATOM 2218 O O . GLN A 1 277 ? 21.094 -11.752 -5.260 1.00 95.75 277 GLN A O 1
ATOM 2223 N N . GLU A 1 278 ? 21.075 -12.448 -3.124 1.00 97.12 278 GLU A N 1
ATOM 2224 C CA . GLU A 1 278 ? 20.270 -13.641 -3.380 1.00 97.12 278 GLU A CA 1
ATOM 2225 C C . GLU A 1 278 ? 18.814 -13.287 -3.685 1.00 97.12 278 GLU A C 1
ATOM 2227 O O . GLU A 1 278 ? 18.254 -13.801 -4.653 1.00 97.12 278 GLU A O 1
ATOM 2232 N N . ALA A 1 279 ? 18.214 -12.352 -2.941 1.00 96.25 279 ALA A N 1
ATOM 2233 C CA . ALA A 1 279 ? 16.846 -11.902 -3.189 1.00 96.25 279 ALA A CA 1
ATOM 2234 C C . ALA A 1 279 ? 16.672 -11.342 -4.611 1.00 96.25 279 ALA A C 1
ATOM 2236 O O . ALA A 1 279 ? 15.691 -11.653 -5.285 1.00 96.25 279 ALA A O 1
ATOM 2237 N N . LEU A 1 280 ? 17.653 -10.588 -5.119 1.00 95.56 280 LEU A N 1
ATOM 2238 C CA . LEU A 1 280 ? 17.609 -10.004 -6.464 1.00 95.56 280 LEU A CA 1
ATOM 2239 C C . LEU A 1 280 ? 17.445 -11.033 -7.588 1.00 95.56 280 LEU A C 1
ATOM 2241 O O . LEU A 1 280 ? 16.866 -10.718 -8.629 1.00 95.56 280 LEU A O 1
ATOM 2245 N N . LYS A 1 281 ? 17.895 -12.276 -7.384 1.00 95.94 281 LYS A N 1
ATOM 2246 C CA . LYS A 1 281 ? 17.755 -13.356 -8.373 1.00 95.94 281 LYS A CA 1
ATOM 2247 C C . LYS A 1 281 ? 16.299 -13.799 -8.568 1.00 95.94 281 LYS A C 1
ATOM 2249 O O . LYS A 1 281 ? 15.988 -14.402 -9.593 1.00 95.94 281 LYS A O 1
ATOM 2254 N N . PHE A 1 282 ? 15.418 -13.479 -7.618 1.00 97.12 282 PHE A N 1
ATOM 2255 C CA . PHE A 1 282 ? 14.007 -13.884 -7.587 1.00 97.12 282 PHE A CA 1
ATOM 2256 C C . PHE A 1 282 ? 13.036 -12.741 -7.913 1.00 97.12 282 PHE A C 1
ATOM 2258 O O . PHE A 1 282 ? 11.816 -12.913 -7.811 1.00 97.12 282 PHE A O 1
ATOM 2265 N N . VAL A 1 283 ? 13.563 -11.577 -8.302 1.00 95.38 283 VAL A N 1
ATOM 2266 C CA . VAL A 1 283 ? 12.761 -10.453 -8.793 1.00 95.38 283 VAL A CA 1
ATOM 2267 C C . VAL A 1 283 ? 12.112 -10.825 -10.123 1.00 95.38 283 VAL A C 1
ATOM 2269 O O . VAL A 1 283 ? 12.741 -11.409 -11.009 1.00 95.38 283 VAL A O 1
ATOM 2272 N N . ASP A 1 284 ? 10.843 -10.459 -10.273 1.00 95.12 284 ASP A N 1
ATOM 2273 C CA . ASP A 1 284 ? 10.092 -10.640 -11.509 1.00 95.12 284 ASP A CA 1
ATOM 2274 C C . ASP A 1 284 ? 10.632 -9.726 -12.620 1.00 95.12 284 ASP A C 1
ATOM 2276 O O . ASP A 1 284 ? 10.393 -8.516 -12.655 1.00 95.12 284 ASP A O 1
ATOM 2280 N N . LYS A 1 285 ? 11.409 -10.319 -13.530 1.00 93.38 285 LYS A N 1
ATOM 2281 C CA . LYS A 1 285 ? 12.108 -9.588 -14.594 1.00 93.38 285 LYS A CA 1
ATOM 2282 C C . LYS A 1 285 ? 11.148 -8.906 -15.563 1.00 93.38 285 LYS A C 1
ATOM 2284 O O . LYS A 1 285 ? 11.472 -7.828 -16.059 1.00 93.38 285 LYS A O 1
ATOM 2289 N N . ASP A 1 286 ? 9.983 -9.497 -15.822 1.00 94.06 286 ASP A N 1
ATOM 2290 C CA . ASP A 1 286 ? 8.986 -8.892 -16.704 1.00 94.06 286 ASP A CA 1
ATOM 2291 C C . ASP A 1 286 ? 8.339 -7.673 -16.058 1.00 94.06 286 ASP A C 1
ATOM 2293 O O . ASP A 1 286 ? 8.150 -6.656 -16.729 1.00 94.06 286 ASP A O 1
ATOM 2297 N N . LEU A 1 287 ? 8.087 -7.728 -14.747 1.00 92.94 287 LEU A N 1
ATOM 2298 C CA . LEU A 1 287 ? 7.608 -6.574 -13.993 1.00 92.94 287 LEU A CA 1
ATOM 2299 C C . LEU A 1 287 ? 8.581 -5.391 -14.099 1.00 92.94 287 LEU A C 1
ATOM 2301 O O . LEU A 1 287 ? 8.159 -4.282 -14.428 1.00 92.94 287 LEU A O 1
ATOM 2305 N N . ILE A 1 288 ? 9.884 -5.629 -13.893 1.00 93.12 288 ILE A N 1
ATOM 2306 C CA . ILE A 1 288 ? 10.912 -4.580 -14.010 1.00 93.12 288 ILE A CA 1
ATOM 2307 C C . ILE A 1 288 ? 11.019 -4.067 -15.449 1.00 93.12 288 ILE A C 1
ATOM 2309 O O . ILE A 1 288 ? 11.078 -2.858 -15.674 1.00 93.12 288 ILE A O 1
ATOM 2313 N N . ARG A 1 289 ? 11.016 -4.973 -16.433 1.00 93.94 289 ARG A N 1
ATOM 2314 C CA . ARG A 1 289 ? 11.132 -4.633 -17.857 1.00 93.94 289 ARG A CA 1
ATOM 2315 C C . ARG A 1 289 ? 9.982 -3.747 -18.336 1.00 93.94 289 ARG A C 1
ATOM 2317 O O . ARG A 1 289 ? 10.214 -2.842 -19.129 1.00 93.94 289 ARG A O 1
ATOM 2324 N N . LEU A 1 290 ? 8.761 -4.004 -17.866 1.00 93.94 290 LEU A N 1
ATOM 2325 C CA . LEU A 1 290 ? 7.544 -3.294 -18.275 1.00 93.94 290 LEU A CA 1
ATOM 2326 C C . LEU A 1 290 ? 7.262 -2.037 -17.437 1.00 93.94 290 LEU A C 1
ATOM 2328 O O . LEU A 1 290 ? 6.409 -1.226 -17.801 1.00 93.94 290 LEU A O 1
ATOM 2332 N N . ALA A 1 291 ? 7.963 -1.850 -16.317 1.00 93.00 291 ALA A N 1
ATOM 2333 C CA . ALA A 1 291 ? 7.750 -0.721 -15.421 1.00 93.00 291 ALA A CA 1
ATOM 2334 C C . ALA A 1 291 ? 7.928 0.669 -16.069 1.00 93.00 291 ALA A C 1
ATOM 2336 O O . ALA A 1 291 ? 7.106 1.534 -15.766 1.00 93.00 291 ALA A O 1
ATOM 2337 N N . PRO A 1 292 ? 8.883 0.926 -16.989 1.00 92.69 292 PRO A N 1
ATOM 2338 C CA . PRO A 1 292 ? 8.992 2.224 -17.667 1.00 92.69 292 PRO A CA 1
ATOM 2339 C C . PRO A 1 292 ? 7.735 2.634 -18.453 1.00 92.69 292 PRO A C 1
ATOM 2341 O O . PRO A 1 292 ? 7.503 3.825 -18.659 1.00 92.69 292 PRO A O 1
ATOM 2344 N N . ASP A 1 293 ? 6.914 1.665 -18.861 1.00 91.06 293 ASP A N 1
ATOM 2345 C CA . ASP A 1 293 ? 5.671 1.904 -19.600 1.00 91.06 293 ASP A CA 1
ATOM 2346 C C . ASP A 1 293 ? 4.433 1.927 -18.696 1.00 91.06 293 ASP A C 1
ATOM 2348 O O . ASP A 1 293 ? 3.386 2.438 -19.094 1.00 91.06 293 ASP A O 1
ATOM 2352 N N . ARG A 1 294 ? 4.537 1.374 -17.481 1.00 89.56 294 ARG A N 1
ATOM 2353 C CA . ARG A 1 294 ? 3.396 1.146 -16.581 1.00 89.56 294 ARG A CA 1
ATOM 2354 C C . ARG A 1 294 ? 3.455 1.968 -15.296 1.00 89.56 294 ARG A C 1
ATOM 2356 O O . ARG A 1 294 ? 2.471 2.607 -14.945 1.00 89.56 294 ARG A O 1
ATOM 2363 N N . VAL A 1 295 ? 4.597 1.963 -14.610 1.00 88.44 295 VAL A N 1
ATOM 2364 C CA . VAL A 1 295 ? 4.812 2.589 -13.295 1.00 88.44 295 VAL A CA 1
ATOM 2365 C C . VAL A 1 295 ? 6.163 3.304 -13.306 1.00 88.44 295 VAL A C 1
ATOM 2367 O O . VAL A 1 295 ? 7.179 2.795 -12.825 1.00 88.44 295 VAL A O 1
ATOM 2370 N N . PHE A 1 296 ? 6.179 4.500 -13.898 1.00 91.06 296 PHE A N 1
ATOM 2371 C CA . PHE A 1 296 ? 7.414 5.225 -14.193 1.00 91.06 296 PHE A CA 1
ATOM 2372 C C . PHE A 1 296 ? 7.487 6.608 -13.548 1.00 91.06 296 PHE A C 1
ATOM 2374 O O . PHE A 1 296 ? 6.475 7.234 -13.212 1.00 91.06 296 PHE A O 1
ATOM 2381 N N . LYS A 1 297 ? 8.715 7.100 -13.410 1.00 88.88 297 LYS A N 1
ATOM 2382 C CA . LYS A 1 297 ? 9.032 8.520 -13.231 1.00 88.88 297 LYS A CA 1
ATOM 2383 C C . LYS A 1 297 ? 9.976 8.976 -14.341 1.00 88.88 297 LYS A C 1
ATOM 2385 O O . LYS A 1 297 ? 10.531 8.148 -15.065 1.00 88.88 297 LYS A O 1
ATOM 2390 N N . LEU A 1 298 ? 10.134 10.285 -14.496 1.00 92.62 298 LEU A N 1
ATOM 2391 C CA . LEU A 1 298 ? 11.106 10.848 -15.427 1.00 92.62 298 LEU A CA 1
ATOM 2392 C C . LEU A 1 298 ? 12.458 11.000 -14.722 1.00 92.62 298 LEU A C 1
ATOM 2394 O O . LEU A 1 298 ? 12.542 11.561 -13.632 1.00 92.62 298 LEU A O 1
ATOM 2398 N N . ALA A 1 299 ? 13.519 10.494 -15.347 1.00 92.25 299 ALA A N 1
ATOM 2399 C CA . ALA A 1 299 ? 14.895 10.712 -14.914 1.00 92.25 299 ALA A CA 1
ATOM 2400 C C . ALA A 1 299 ? 15.350 12.121 -15.334 1.00 92.25 299 ALA A C 1
ATOM 2402 O O . ALA A 1 299 ? 16.035 12.301 -16.338 1.00 92.25 299 ALA A O 1
ATOM 2403 N N . GLU A 1 300 ? 14.899 13.145 -14.611 1.00 90.88 300 GLU A N 1
ATOM 2404 C CA . GLU A 1 300 ? 15.137 14.552 -14.979 1.00 90.88 300 GLU A CA 1
ATOM 2405 C C . GLU A 1 300 ? 16.584 14.994 -14.724 1.00 90.88 300 GLU A C 1
ATOM 2407 O O . GLU A 1 300 ? 17.145 15.811 -15.460 1.00 90.88 300 GLU A O 1
ATOM 2412 N N . LYS A 1 301 ? 17.198 14.437 -13.675 1.00 90.75 301 LYS A N 1
ATOM 2413 C CA . LYS A 1 301 ? 18.497 14.883 -13.161 1.00 90.75 301 LYS A CA 1
ATOM 2414 C C . LYS A 1 301 ? 19.698 14.099 -13.697 1.00 90.75 301 LYS A C 1
ATOM 2416 O O . LYS A 1 301 ? 20.799 14.639 -13.751 1.00 90.75 301 LYS A O 1
ATOM 2421 N N . VAL A 1 302 ? 19.484 12.864 -14.146 1.00 92.88 302 VAL A N 1
ATOM 2422 C CA . VAL A 1 302 ? 20.535 11.966 -14.657 1.00 92.88 302 VAL A CA 1
ATOM 2423 C C . VAL A 1 302 ? 20.297 11.616 -16.124 1.00 92.88 302 VAL A C 1
ATOM 2425 O O . VAL A 1 302 ? 19.185 11.777 -16.632 1.00 92.88 302 VAL A O 1
ATOM 2428 N N . ARG A 1 303 ? 21.345 11.166 -16.824 1.00 93.69 303 ARG A N 1
ATOM 2429 C CA . ARG A 1 303 ? 21.215 10.625 -18.184 1.00 93.69 303 ARG A CA 1
ATOM 2430 C C . ARG A 1 303 ? 20.970 9.123 -18.124 1.00 93.69 303 ARG A C 1
ATOM 2432 O O . ARG A 1 303 ? 21.554 8.435 -17.296 1.00 93.69 303 ARG A O 1
ATOM 2439 N N . VAL A 1 304 ? 20.077 8.660 -18.984 1.00 94.12 304 VAL A N 1
ATOM 2440 C CA . VAL A 1 304 ? 19.738 7.254 -19.188 1.00 94.12 304 VAL A CA 1
ATOM 2441 C C . VAL A 1 304 ? 19.696 7.034 -20.690 1.00 94.12 304 VAL A C 1
ATOM 2443 O O . VAL A 1 304 ? 19.002 7.767 -21.399 1.00 94.12 304 VAL A O 1
ATOM 2446 N N . ASP A 1 305 ? 20.429 6.047 -21.189 1.00 93.00 305 ASP A N 1
ATOM 2447 C CA . ASP A 1 305 ? 20.567 5.793 -22.623 1.00 93.00 305 ASP A CA 1
ATOM 2448 C C . ASP A 1 305 ? 21.019 7.073 -23.382 1.00 93.00 305 ASP A C 1
ATOM 2450 O O . ASP A 1 305 ? 20.534 7.387 -24.471 1.00 93.00 305 ASP A O 1
ATOM 2454 N N . GLY A 1 306 ? 21.886 7.885 -22.761 1.00 93.25 306 GLY A N 1
ATOM 2455 C CA . GLY A 1 306 ? 22.416 9.147 -23.288 1.00 93.25 306 GLY A CA 1
ATOM 2456 C C . GLY A 1 306 ? 21.506 10.375 -23.138 1.00 93.25 306 GLY A C 1
ATOM 2457 O O . GLY A 1 306 ? 21.947 11.497 -23.417 1.00 93.25 306 GLY A O 1
ATOM 2458 N N . LEU A 1 307 ? 20.261 10.217 -22.673 1.00 94.00 307 LEU A N 1
ATOM 2459 C CA . LEU A 1 307 ? 19.237 11.271 -22.658 1.00 94.00 307 LEU A CA 1
ATOM 2460 C C . LEU A 1 307 ? 18.683 11.548 -21.252 1.00 94.00 307 LEU A C 1
ATOM 2462 O O . LEU A 1 307 ? 18.603 10.664 -20.406 1.00 94.00 307 LEU A O 1
ATOM 2466 N N . ARG A 1 308 ? 18.242 12.788 -21.010 1.00 92.88 308 ARG A N 1
ATOM 2467 C CA . ARG A 1 308 ? 17.458 13.158 -19.814 1.00 92.88 308 ARG A CA 1
ATOM 2468 C C . ARG A 1 308 ? 15.965 12.936 -20.045 1.00 92.88 308 ARG A C 1
ATOM 2470 O O . ARG A 1 308 ? 15.523 12.780 -21.182 1.00 92.88 308 ARG A O 1
ATOM 2477 N N . ASN A 1 309 ? 15.185 12.971 -18.966 1.00 93.94 309 ASN A N 1
ATOM 2478 C CA . ASN A 1 309 ? 13.724 12.823 -18.976 1.00 93.94 309 ASN A CA 1
ATOM 2479 C C . ASN A 1 309 ? 13.255 11.481 -19.554 1.00 93.94 309 ASN A C 1
ATOM 2481 O O . ASN A 1 309 ? 12.151 11.360 -20.086 1.00 93.94 309 ASN A O 1
ATOM 2485 N N . ARG A 1 310 ? 14.097 10.450 -19.460 1.00 95.31 310 ARG A N 1
ATOM 2486 C CA . ARG A 1 310 ? 13.706 9.093 -19.831 1.00 95.31 310 ARG A CA 1
ATOM 2487 C C . ARG A 1 310 ? 12.791 8.516 -18.766 1.00 95.31 310 ARG A C 1
ATOM 2489 O O . ARG A 1 310 ? 12.973 8.766 -17.575 1.00 95.31 310 ARG A O 1
ATOM 2496 N N . ARG A 1 311 ? 11.807 7.734 -19.205 1.00 95.25 311 ARG A N 1
ATOM 2497 C CA . ARG A 1 311 ? 10.954 6.970 -18.297 1.00 95.25 311 ARG A CA 1
ATOM 2498 C C . ARG A 1 311 ? 11.780 5.861 -17.667 1.00 95.25 311 ARG A C 1
ATOM 2500 O O . ARG A 1 311 ? 12.396 5.065 -18.373 1.00 95.25 311 ARG A O 1
ATOM 2507 N N . VAL A 1 312 ? 11.775 5.814 -16.345 1.00 94.38 312 VAL A N 1
ATOM 2508 C CA . VAL A 1 312 ? 12.457 4.789 -15.557 1.00 94.38 312 VAL A CA 1
ATOM 2509 C C . VAL A 1 312 ? 11.510 4.231 -14.502 1.00 94.38 312 VAL A C 1
ATOM 2511 O O . VAL A 1 312 ? 10.587 4.945 -14.095 1.00 94.38 312 VAL A O 1
ATOM 2514 N N . PRO A 1 313 ? 11.697 2.972 -14.066 1.00 93.19 313 PRO A N 1
ATOM 2515 C CA . PRO A 1 313 ? 10.854 2.381 -13.034 1.00 93.19 313 PRO A CA 1
ATOM 2516 C C . PRO A 1 313 ? 10.864 3.231 -11.760 1.00 93.19 313 PRO A C 1
ATOM 2518 O O . PRO A 1 313 ? 11.905 3.768 -11.373 1.00 93.19 313 PRO A O 1
ATOM 2521 N N . ARG A 1 314 ? 9.707 3.353 -11.106 1.00 89.50 314 ARG A N 1
ATOM 2522 C CA . ARG A 1 314 ? 9.628 3.954 -9.767 1.00 89.50 314 ARG A CA 1
ATOM 2523 C C . ARG A 1 314 ? 10.194 3.013 -8.704 1.00 89.50 314 ARG A C 1
ATOM 2525 O O . ARG A 1 314 ? 10.162 1.795 -8.861 1.00 89.50 314 ARG A O 1
ATOM 2532 N N . GLU A 1 315 ? 10.610 3.598 -7.587 1.00 88.62 315 GLU A N 1
ATOM 2533 C CA . GLU A 1 315 ? 11.085 2.933 -6.368 1.00 88.62 315 GLU A CA 1
ATOM 2534 C C . GLU A 1 315 ? 10.157 1.800 -5.929 1.00 88.62 315 GLU A C 1
ATOM 2536 O O . GLU A 1 315 ? 10.617 0.696 -5.654 1.00 88.62 315 GLU A O 1
ATOM 2541 N N . ILE A 1 316 ? 8.848 2.062 -5.974 1.00 85.75 316 ILE A N 1
ATOM 2542 C CA . ILE A 1 316 ? 7.777 1.143 -5.573 1.00 85.75 316 ILE A CA 1
ATOM 2543 C C . ILE A 1 316 ? 7.879 -0.237 -6.232 1.00 85.75 316 ILE A C 1
ATOM 2545 O O . ILE A 1 316 ? 7.547 -1.245 -5.619 1.00 85.75 316 ILE A O 1
ATOM 2549 N N . VAL A 1 317 ? 8.368 -0.293 -7.476 1.00 89.94 317 VAL A N 1
ATOM 2550 C CA . VAL A 1 317 ? 8.473 -1.538 -8.242 1.00 89.94 317 VAL A CA 1
ATOM 2551 C C . VAL A 1 317 ? 9.562 -2.435 -7.658 1.00 89.94 317 VAL A C 1
ATOM 2553 O O . VAL A 1 317 ? 9.403 -3.654 -7.616 1.00 89.94 317 VAL A O 1
ATOM 2556 N N . TYR A 1 318 ? 10.653 -1.833 -7.187 1.00 92.00 318 TYR A N 1
ATOM 2557 C CA . TYR A 1 318 ? 11.738 -2.548 -6.529 1.00 92.00 318 TYR A CA 1
ATOM 2558 C C . TYR A 1 318 ? 11.390 -2.869 -5.074 1.00 92.00 318 TYR A C 1
ATOM 2560 O O . TYR A 1 318 ? 11.602 -4.006 -4.655 1.00 92.00 318 TYR A O 1
ATOM 2568 N N . ASP A 1 319 ? 10.810 -1.908 -4.336 1.00 89.62 319 ASP A N 1
ATOM 2569 C CA . ASP A 1 319 ? 10.391 -2.087 -2.933 1.00 89.62 319 ASP A CA 1
ATOM 2570 C C . ASP A 1 319 ? 9.509 -3.326 -2.798 1.00 89.62 319 ASP A C 1
ATOM 2572 O O . ASP A 1 319 ? 9.814 -4.233 -2.020 1.00 89.62 319 ASP A O 1
ATOM 2576 N N . GLN A 1 320 ? 8.483 -3.422 -3.646 1.00 89.00 320 GLN A N 1
ATOM 2577 C CA . GLN A 1 320 ? 7.448 -4.428 -3.462 1.00 89.00 320 GLN A CA 1
ATOM 2578 C C . GLN A 1 320 ? 7.983 -5.826 -3.762 1.00 89.00 320 GLN A C 1
ATOM 2580 O O . GLN A 1 320 ? 7.593 -6.797 -3.115 1.00 89.00 320 GLN A O 1
ATOM 2585 N N . GLU A 1 321 ? 8.901 -5.932 -4.727 1.00 93.50 321 GLU A N 1
ATOM 2586 C CA . GLU A 1 321 ? 9.510 -7.198 -5.109 1.00 93.50 321 GLU A CA 1
ATOM 2587 C C . GLU A 1 321 ? 10.486 -7.684 -4.055 1.00 93.50 321 GLU A C 1
ATOM 2589 O O . GLU A 1 321 ? 10.420 -8.848 -3.661 1.00 93.50 321 GLU A O 1
ATOM 2594 N N . ILE A 1 322 ? 11.344 -6.797 -3.553 1.00 94.69 322 ILE A N 1
ATOM 2595 C CA . ILE A 1 322 ? 12.278 -7.158 -2.491 1.00 94.69 322 ILE A CA 1
ATOM 2596 C C . ILE A 1 322 ? 11.508 -7.534 -1.224 1.00 94.69 322 ILE A C 1
ATOM 2598 O O . ILE A 1 322 ? 11.767 -8.598 -0.666 1.00 94.69 322 ILE A O 1
ATOM 2602 N N . MET A 1 323 ? 10.505 -6.751 -0.814 1.00 91.75 323 MET A N 1
ATOM 2603 C CA . MET A 1 323 ? 9.692 -7.074 0.363 1.00 91.75 323 MET A CA 1
ATOM 2604 C C . MET A 1 323 ? 8.969 -8.408 0.214 1.00 91.75 323 MET A C 1
ATOM 2606 O O . MET A 1 323 ? 9.064 -9.252 1.100 1.00 91.75 323 MET A O 1
ATOM 2610 N N . ARG A 1 324 ? 8.328 -8.658 -0.934 1.00 94.12 324 ARG A N 1
ATOM 2611 C CA . ARG A 1 324 ? 7.682 -9.943 -1.234 1.00 94.12 324 ARG A CA 1
ATOM 2612 C C . ARG A 1 324 ? 8.641 -11.122 -1.059 1.00 94.12 324 ARG A C 1
ATOM 2614 O O . ARG A 1 324 ? 8.270 -12.134 -0.461 1.00 94.12 324 ARG A O 1
ATOM 2621 N N . ILE A 1 325 ? 9.851 -11.011 -1.607 1.00 96.25 325 ILE A N 1
ATOM 2622 C CA . ILE A 1 325 ? 10.862 -12.075 -1.571 1.00 96.25 325 ILE A CA 1
ATOM 2623 C C . ILE A 1 325 ? 11.356 -12.286 -0.142 1.00 96.25 325 ILE A C 1
ATOM 2625 O O . ILE A 1 325 ? 11.374 -13.419 0.332 1.00 96.25 325 ILE A O 1
ATOM 2629 N N . LEU A 1 326 ? 11.693 -11.207 0.568 1.00 95.06 326 LEU A N 1
ATOM 2630 C CA . LEU A 1 326 ? 12.177 -11.272 1.945 1.00 95.06 326 LEU A CA 1
ATOM 2631 C C . LEU A 1 326 ? 11.108 -11.809 2.903 1.00 95.06 326 LEU A C 1
ATOM 2633 O O . LEU A 1 326 ? 11.430 -12.630 3.756 1.00 95.06 326 LEU A O 1
ATOM 2637 N N . THR A 1 327 ? 9.835 -11.437 2.743 1.00 92.25 327 THR A N 1
ATOM 2638 C CA . THR A 1 327 ? 8.734 -12.019 3.528 1.00 92.25 327 THR A CA 1
ATOM 2639 C C . THR A 1 327 ? 8.619 -13.525 3.282 1.00 92.25 327 THR A C 1
ATOM 2641 O O . THR A 1 327 ? 8.465 -14.301 4.222 1.00 92.25 327 THR A O 1
ATOM 2644 N N . ASN A 1 328 ? 8.716 -13.978 2.032 1.00 93.25 328 ASN A N 1
ATOM 2645 C CA . ASN A 1 328 ? 8.642 -15.408 1.727 1.00 93.25 328 ASN A CA 1
ATOM 2646 C C . ASN A 1 328 ? 9.868 -16.200 2.178 1.00 93.25 328 ASN A C 1
ATOM 2648 O O . ASN A 1 328 ? 9.728 -17.371 2.525 1.00 93.25 328 ASN A O 1
ATOM 2652 N N . TRP A 1 329 ? 11.040 -15.577 2.171 1.00 95.00 329 TRP A N 1
ATOM 2653 C CA . TRP A 1 329 ? 12.281 -16.223 2.561 1.00 95.00 329 TRP A CA 1
ATOM 2654 C C . TRP A 1 329 ? 12.488 -16.172 4.074 1.00 95.00 329 TRP A C 1
ATOM 2656 O O . TRP A 1 329 ? 12.446 -17.193 4.750 1.00 95.00 329 TRP A O 1
ATOM 2666 N N . LEU A 1 330 ? 12.646 -14.974 4.632 1.00 92.56 330 LEU A N 1
ATOM 2667 C CA . LEU A 1 330 ? 13.054 -14.785 6.019 1.00 92.56 330 LEU A CA 1
ATOM 2668 C C . LEU A 1 330 ? 11.904 -15.023 7.000 1.00 92.56 330 LEU A C 1
ATOM 2670 O O . LEU A 1 330 ? 12.119 -15.628 8.049 1.00 92.56 330 LEU A O 1
ATOM 2674 N N . ALA A 1 331 ? 10.679 -14.598 6.668 1.00 81.50 331 ALA A N 1
ATOM 2675 C CA . ALA A 1 331 ? 9.565 -14.734 7.606 1.00 81.50 331 ALA A CA 1
ATOM 2676 C C . ALA A 1 331 ? 9.018 -16.152 7.687 1.00 81.50 331 ALA A C 1
ATOM 2678 O O . ALA A 1 331 ? 8.760 -16.656 8.778 1.00 81.50 331 ALA A O 1
ATOM 2679 N N . LYS A 1 332 ? 8.876 -16.823 6.542 1.00 73.56 332 LYS A N 1
ATOM 2680 C CA . LYS A 1 332 ? 8.331 -18.185 6.517 1.00 73.56 332 LYS A CA 1
ATOM 2681 C C . LYS A 1 332 ? 9.333 -19.246 6.960 1.00 73.56 332 LYS A C 1
ATOM 2683 O O . LYS A 1 332 ? 8.899 -20.280 7.452 1.00 73.56 332 LYS A O 1
ATOM 2688 N N . GLN A 1 333 ? 10.633 -19.020 6.760 1.00 73.62 333 GLN A N 1
ATOM 2689 C CA . GLN A 1 333 ? 11.649 -20.058 6.982 1.00 73.62 333 GLN A CA 1
ATOM 2690 C C . GLN A 1 333 ? 12.536 -19.783 8.204 1.00 73.62 333 GLN A C 1
ATOM 2692 O O . GLN A 1 333 ? 13.146 -20.712 8.726 1.00 73.62 333 GLN A O 1
ATOM 2697 N N . HIS A 1 334 ? 12.621 -18.530 8.667 1.00 77.38 334 HIS A N 1
ATOM 2698 C CA . HIS A 1 334 ? 13.645 -18.112 9.631 1.00 77.38 334 HIS A CA 1
ATOM 2699 C C . HIS A 1 334 ? 13.128 -17.202 10.760 1.00 77.38 334 HIS A C 1
ATOM 2701 O O . HIS A 1 334 ? 13.937 -16.651 11.509 1.00 77.38 334 HIS A O 1
ATOM 2707 N N . GLU A 1 335 ? 11.802 -17.084 10.916 1.00 83.38 335 GLU A N 1
ATOM 2708 C CA . GLU A 1 335 ? 11.116 -16.369 12.013 1.00 83.38 335 GLU A CA 1
ATOM 2709 C C . GLU A 1 335 ? 11.365 -14.852 12.063 1.00 83.38 335 GLU A C 1
ATOM 2711 O O . GLU A 1 335 ? 11.119 -14.203 13.081 1.00 83.38 335 GLU A O 1
ATOM 2716 N N . TYR A 1 336 ? 11.840 -14.257 10.969 1.00 87.06 336 TYR A N 1
ATOM 2717 C CA . TYR A 1 336 ? 11.932 -12.802 10.874 1.00 87.06 336 TYR A CA 1
ATOM 2718 C C . TYR A 1 336 ? 10.561 -12.186 10.573 1.00 87.06 336 TYR A C 1
ATOM 2720 O O . TYR A 1 336 ? 9.820 -12.655 9.723 1.00 87.06 336 TYR A O 1
ATOM 2728 N N . SER A 1 337 ? 10.224 -11.064 11.188 1.00 85.00 337 SER A N 1
ATOM 2729 C CA . SER A 1 337 ? 9.166 -10.187 10.699 1.00 85.00 337 SER A CA 1
ATOM 2730 C C . SER A 1 337 ? 9.736 -9.256 9.634 1.00 85.00 337 SER A C 1
ATOM 2732 O O . SER A 1 337 ? 10.725 -8.567 9.881 1.00 85.00 337 SER A O 1
ATOM 2734 N N . VAL A 1 338 ? 9.117 -9.240 8.453 1.00 86.44 338 VAL A N 1
ATOM 2735 C CA . VAL A 1 338 ? 9.448 -8.328 7.349 1.00 86.44 338 VAL A CA 1
ATOM 2736 C C . VAL A 1 338 ? 8.248 -7.419 7.117 1.00 86.44 338 VAL A C 1
ATOM 2738 O O . VAL A 1 338 ? 7.149 -7.895 6.820 1.00 86.44 338 VAL A O 1
ATOM 2741 N N . ILE A 1 339 ? 8.456 -6.116 7.280 1.00 79.31 339 ILE A N 1
ATOM 2742 C CA . ILE A 1 339 ? 7.410 -5.092 7.242 1.00 79.31 339 ILE A CA 1
ATOM 2743 C C . ILE A 1 339 ? 7.773 -4.087 6.148 1.00 79.31 339 ILE A C 1
ATOM 2745 O O . ILE A 1 339 ? 8.844 -3.487 6.203 1.00 79.31 339 ILE A O 1
ATOM 2749 N N . GLY A 1 340 ? 6.894 -3.913 5.159 1.00 68.88 340 GLY A N 1
ATOM 2750 C CA . GLY A 1 340 ? 7.044 -2.917 4.093 1.00 68.88 340 GLY A CA 1
ATOM 2751 C C . GLY A 1 340 ? 6.292 -1.623 4.411 1.00 68.88 340 GLY A C 1
ATOM 2752 O O . GLY A 1 340 ? 5.225 -1.675 5.016 1.00 68.88 340 GLY A O 1
ATOM 2753 N N . GLN A 1 341 ? 6.844 -0.486 3.977 1.00 63.62 341 GLN A N 1
ATOM 2754 C CA . GLN A 1 341 ? 6.299 0.874 4.113 1.00 63.62 341 GLN A CA 1
ATOM 2755 C C . GLN A 1 341 ? 5.926 1.321 5.536 1.00 63.62 341 GLN A C 1
ATOM 2757 O O . GLN A 1 341 ? 4.821 1.119 6.040 1.00 63.62 341 GLN A O 1
ATOM 2762 N N . TRP A 1 342 ? 6.840 2.062 6.153 1.00 54.31 342 TRP A N 1
ATOM 2763 C CA . TRP A 1 342 ? 6.674 2.705 7.446 1.00 54.31 342 TRP A CA 1
ATOM 2764 C C . TRP A 1 342 ? 6.591 4.232 7.289 1.00 54.31 342 TRP A C 1
ATOM 2766 O O . TRP A 1 342 ? 7.414 4.864 6.636 1.00 54.31 342 TRP A O 1
ATOM 2776 N N . HIS A 1 343 ? 5.552 4.833 7.865 1.00 54.12 343 HIS A N 1
ATOM 2777 C CA . HIS A 1 343 ? 5.271 6.262 7.780 1.00 54.12 343 HIS A CA 1
ATOM 2778 C C . HIS A 1 343 ? 5.969 7.008 8.920 1.00 54.12 343 HIS A C 1
ATOM 2780 O O . HIS A 1 343 ? 5.688 6.704 10.075 1.00 54.12 343 HIS A O 1
ATOM 2786 N N . THR A 1 344 ? 6.816 7.995 8.601 1.00 41.06 344 THR A N 1
ATOM 2787 C CA . THR A 1 344 ? 7.379 8.926 9.596 1.00 41.06 344 THR A CA 1
ATOM 2788 C C . THR A 1 344 ? 7.307 10.376 9.101 1.00 41.06 344 THR A C 1
ATOM 2790 O O . THR A 1 344 ? 7.266 10.648 7.895 1.00 41.06 344 THR A O 1
ATOM 2793 N N . GLU A 1 345 ? 7.256 11.336 10.022 1.00 40.66 345 GLU A N 1
ATOM 2794 C CA . GLU A 1 345 ? 7.208 12.766 9.698 1.00 40.66 345 GLU A CA 1
ATOM 2795 C C . GLU A 1 345 ? 8.586 13.292 9.236 1.00 40.66 345 GLU A C 1
ATOM 2797 O O . GLU A 1 345 ? 9.603 13.078 9.908 1.00 40.66 345 GLU A O 1
ATOM 2802 N N . ASP A 1 346 ? 8.639 13.992 8.089 1.00 41.09 346 ASP A N 1
ATOM 2803 C CA . ASP A 1 346 ? 9.854 14.685 7.627 1.00 41.09 346 ASP A CA 1
ATOM 2804 C C . ASP A 1 346 ? 9.925 16.081 8.255 1.00 41.09 346 ASP A C 1
ATOM 2806 O O . ASP A 1 346 ? 9.364 17.054 7.749 1.00 41.09 346 ASP A O 1
ATOM 2810 N N . THR A 1 347 ? 10.654 16.190 9.361 1.00 41.53 347 THR A N 1
ATOM 2811 C CA . THR A 1 347 ? 10.873 17.462 10.061 1.00 41.53 347 THR A CA 1
ATOM 2812 C C . THR A 1 347 ? 11.952 18.337 9.406 1.00 41.53 347 THR A C 1
ATOM 2814 O O . THR A 1 347 ? 12.268 19.412 9.915 1.00 41.53 347 THR A O 1
ATOM 2817 N N . THR A 1 348 ? 12.540 17.923 8.271 1.00 39.94 348 THR A N 1
ATOM 2818 C CA . THR A 1 348 ? 13.728 18.590 7.697 1.00 39.94 348 THR A CA 1
ATOM 2819 C C . THR A 1 348 ? 13.434 19.701 6.682 1.00 39.94 348 THR A C 1
ATOM 2821 O O . THR A 1 348 ? 14.357 20.411 6.280 1.00 39.94 348 THR A O 1
ATOM 2824 N N . LYS A 1 349 ? 12.173 19.928 6.283 1.00 38.50 349 LYS A N 1
ATOM 2825 C CA . LYS A 1 349 ? 11.816 21.053 5.399 1.00 38.50 349 LYS A CA 1
ATOM 2826 C C . LYS A 1 349 ? 11.392 22.284 6.203 1.00 38.50 349 LYS A C 1
ATOM 2828 O O . LYS A 1 349 ? 10.227 22.438 6.548 1.00 38.50 349 LYS A O 1
ATOM 2833 N N . LYS A 1 350 ? 12.334 23.199 6.454 1.00 34.47 350 LYS A N 1
ATOM 2834 C CA . LYS A 1 350 ? 12.010 24.573 6.875 1.00 34.47 350 LYS A CA 1
ATOM 2835 C C . LYS A 1 350 ? 11.478 25.362 5.672 1.00 34.47 350 LYS A C 1
ATOM 2837 O O . LYS A 1 350 ? 12.218 25.624 4.730 1.00 34.47 350 LYS A O 1
ATOM 2842 N N . GLY A 1 351 ? 10.202 25.732 5.719 1.00 35.84 351 GLY A N 1
ATOM 2843 C CA . GLY A 1 351 ? 9.508 26.548 4.716 1.00 35.84 351 GLY A CA 1
ATOM 2844 C C . GLY A 1 351 ? 8.044 26.120 4.591 1.00 35.84 351 GLY A C 1
ATOM 2845 O O . GLY A 1 351 ? 7.756 24.947 4.785 1.00 35.84 351 GLY A O 1
ATOM 2846 N N . ASN A 1 352 ? 7.139 27.058 4.286 1.00 32.25 352 ASN A N 1
ATOM 2847 C CA . ASN A 1 352 ? 5.661 26.955 4.268 1.00 32.25 352 ASN A CA 1
ATOM 2848 C C . ASN A 1 352 ? 5.035 25.910 3.304 1.00 32.25 352 ASN A C 1
ATOM 2850 O O . ASN A 1 352 ? 3.952 26.113 2.760 1.00 32.25 352 ASN A O 1
ATOM 2854 N N . VAL A 1 353 ? 5.673 24.763 3.091 1.00 39.12 353 VAL A N 1
ATOM 2855 C CA . VAL A 1 353 ? 5.094 23.606 2.413 1.00 39.12 353 VAL A CA 1
ATOM 2856 C C . VAL A 1 353 ? 4.845 22.554 3.485 1.00 39.12 353 VAL A C 1
ATOM 2858 O O . VAL A 1 353 ? 5.798 22.027 4.052 1.00 39.12 353 VAL A O 1
ATOM 2861 N N . LYS A 1 354 ? 3.563 22.284 3.770 1.00 35.72 354 LYS A N 1
ATOM 2862 C CA . LYS A 1 354 ? 3.085 21.215 4.664 1.00 35.72 354 LYS A CA 1
ATOM 2863 C C . LYS A 1 354 ? 4.012 19.991 4.613 1.00 35.72 354 LYS A C 1
ATOM 2865 O O . LYS A 1 354 ? 4.338 19.521 3.519 1.00 35.72 354 LYS A O 1
ATOM 2870 N N . GLY A 1 355 ? 4.427 19.519 5.792 1.00 37.91 355 GLY A N 1
ATOM 2871 C CA . GLY A 1 355 ? 5.363 18.411 5.982 1.00 37.91 355 GLY A CA 1
ATOM 2872 C C . GLY A 1 355 ? 5.054 17.242 5.052 1.00 37.91 355 GLY A C 1
ATOM 2873 O O . GLY A 1 355 ? 3.983 16.642 5.115 1.00 37.91 355 GLY A O 1
ATOM 2874 N N . LYS A 1 356 ? 5.981 16.939 4.142 1.00 39.66 356 LYS A N 1
ATOM 2875 C CA . LYS A 1 356 ? 5.895 15.728 3.326 1.00 39.66 356 LYS A CA 1
ATOM 2876 C C . LYS A 1 356 ? 6.348 14.575 4.207 1.00 39.66 356 LYS A C 1
ATOM 2878 O O . LYS A 1 356 ? 7.541 14.453 4.425 1.00 39.66 356 LYS A O 1
ATOM 2883 N N . TYR A 1 357 ? 5.431 13.762 4.720 1.00 44.81 357 TYR A N 1
ATOM 2884 C CA . TYR A 1 357 ? 5.767 12.498 5.382 1.00 44.81 357 TYR A CA 1
ATOM 2885 C C . TYR A 1 357 ? 6.790 11.728 4.530 1.00 44.81 357 TYR A C 1
ATOM 2887 O O . TYR A 1 357 ? 6.565 11.545 3.330 1.00 44.81 357 TYR A O 1
ATOM 2895 N N . LYS A 1 358 ? 7.930 11.335 5.113 1.00 47.56 358 LYS A N 1
ATOM 2896 C CA . LYS A 1 358 ? 8.948 10.552 4.403 1.00 47.56 358 LYS A CA 1
ATOM 2897 C C . LYS A 1 358 ? 8.915 9.122 4.930 1.00 47.56 358 LYS A C 1
ATOM 2899 O O . LYS A 1 358 ? 9.065 8.874 6.127 1.00 47.56 358 LYS A O 1
ATOM 2904 N N . LEU A 1 359 ? 8.649 8.215 3.998 1.00 61.03 359 LEU A N 1
ATOM 2905 C CA . LEU A 1 359 ? 8.472 6.793 4.239 1.00 61.03 359 LEU A CA 1
ATOM 2906 C C . LEU A 1 359 ? 9.834 6.115 4.427 1.00 61.03 359 LEU A C 1
ATOM 2908 O O . LEU A 1 359 ? 10.811 6.487 3.778 1.00 61.03 359 LEU A O 1
ATOM 2912 N N . LEU A 1 360 ? 9.874 5.132 5.317 1.00 63.28 360 LEU A N 1
ATOM 2913 C CA . LEU A 1 360 ? 10.887 4.087 5.358 1.00 63.28 360 LEU A CA 1
ATOM 2914 C C . LEU A 1 360 ? 10.354 2.888 4.598 1.00 63.28 360 LEU A C 1
ATOM 2916 O O . LEU A 1 360 ? 9.213 2.479 4.805 1.00 63.28 360 LEU A O 1
ATOM 2920 N N . ASP A 1 361 ? 11.162 2.317 3.722 1.00 74.81 361 ASP A N 1
ATOM 2921 C CA . ASP A 1 361 ? 10.612 1.401 2.733 1.00 74.81 361 ASP A CA 1
ATOM 2922 C C . ASP A 1 361 ? 10.506 -0.039 3.251 1.00 74.81 361 ASP A C 1
ATOM 2924 O O . ASP A 1 361 ? 9.584 -0.759 2.864 1.00 74.81 361 ASP A O 1
ATOM 2928 N N . GLY A 1 362 ? 11.350 -0.443 4.210 1.00 83.44 362 GLY A N 1
ATOM 2929 C CA . GLY A 1 362 ? 11.063 -1.632 5.009 1.00 83.44 362 GLY A CA 1
ATOM 2930 C C . GLY A 1 362 ? 11.922 -1.862 6.246 1.00 83.44 362 GLY A C 1
ATOM 2931 O O . GLY A 1 362 ? 12.953 -1.225 6.462 1.00 83.44 362 GLY A O 1
ATOM 2932 N N . VAL A 1 363 ? 11.455 -2.787 7.083 1.00 85.88 363 VAL A N 1
ATOM 2933 C CA . VAL A 1 363 ? 12.047 -3.140 8.376 1.00 85.88 363 VAL A CA 1
ATOM 2934 C C . VAL A 1 363 ? 12.052 -4.657 8.541 1.00 85.88 363 VAL A C 1
ATOM 2936 O O . VAL A 1 363 ? 11.046 -5.317 8.278 1.00 85.88 363 VAL A O 1
ATOM 2939 N N . ILE A 1 364 ? 13.176 -5.203 9.006 1.00 89.00 364 ILE A N 1
ATOM 2940 C CA . ILE A 1 364 ? 13.347 -6.622 9.327 1.00 89.00 364 ILE A CA 1
ATOM 2941 C C . ILE A 1 364 ? 13.639 -6.745 10.824 1.00 89.00 364 ILE A C 1
ATOM 2943 O O . ILE A 1 364 ? 14.527 -6.066 11.344 1.00 89.00 364 ILE A O 1
ATOM 2947 N N . LYS A 1 365 ? 12.883 -7.597 11.520 1.00 86.69 365 LYS A N 1
ATOM 2948 C CA . LYS A 1 365 ? 12.996 -7.819 12.970 1.00 86.69 365 LYS A CA 1
ATOM 2949 C C . LYS A 1 365 ? 12.992 -9.306 13.282 1.00 86.69 365 LYS A C 1
ATOM 2951 O O . LYS A 1 365 ? 12.274 -10.054 12.636 1.00 86.69 365 LYS A O 1
ATOM 2956 N N . LYS A 1 366 ? 13.700 -9.725 14.324 1.00 85.50 366 LYS A N 1
ATOM 2957 C CA . LYS A 1 366 ? 13.515 -11.032 14.962 1.00 85.50 366 LYS A CA 1
ATOM 2958 C C . LYS A 1 366 ? 13.774 -10.872 16.466 1.00 85.50 366 LYS A C 1
ATOM 2960 O O . LYS A 1 366 ? 14.663 -10.102 16.825 1.00 85.50 366 LYS A O 1
ATOM 2965 N N . PRO A 1 367 ? 12.985 -11.493 17.363 1.00 81.00 367 PRO A N 1
ATOM 2966 C CA . PRO A 1 367 ? 13.229 -11.383 18.800 1.00 81.00 367 PRO A CA 1
ATOM 2967 C C . PRO A 1 367 ? 14.657 -11.807 19.161 1.00 81.00 367 PRO A C 1
ATOM 2969 O O . PRO A 1 367 ? 15.109 -12.864 18.734 1.00 81.00 367 PRO A O 1
ATOM 2972 N N . GLY A 1 368 ? 15.359 -10.974 19.932 1.00 78.94 368 GLY A N 1
ATOM 2973 C CA . GLY A 1 368 ? 16.756 -11.211 20.316 1.00 78.94 368 GLY A CA 1
ATOM 2974 C C . GLY A 1 368 ? 17.796 -10.883 19.237 1.00 78.94 368 GLY A C 1
ATOM 2975 O O . GLY A 1 368 ? 18.984 -10.943 19.529 1.00 78.94 368 GLY A O 1
ATOM 2976 N N . GLU A 1 369 ? 17.371 -10.493 18.033 1.00 82.81 369 GLU A N 1
ATOM 2977 C CA . GLU A 1 369 ? 18.248 -10.127 16.921 1.00 82.81 369 GLU A CA 1
ATOM 2978 C C . GLU A 1 369 ? 18.207 -8.618 16.645 1.00 82.81 369 GLU A C 1
ATOM 2980 O O . GLU A 1 369 ? 17.199 -7.948 16.918 1.00 82.81 369 GLU A O 1
ATOM 2985 N N . PRO A 1 370 ? 19.264 -8.066 16.034 1.00 82.12 370 PRO A N 1
ATOM 2986 C CA . PRO A 1 370 ? 19.288 -6.665 15.663 1.00 82.12 370 PRO A CA 1
ATOM 2987 C C . PRO A 1 370 ? 18.205 -6.293 14.644 1.00 82.12 370 PRO A C 1
ATOM 2989 O O . PRO A 1 370 ? 18.001 -6.978 13.641 1.00 82.12 370 PRO A O 1
ATOM 2992 N N . THR A 1 371 ? 17.531 -5.158 14.858 1.00 85.88 371 THR A N 1
ATOM 2993 C CA . THR A 1 371 ? 16.598 -4.613 13.858 1.00 85.88 371 THR A CA 1
ATOM 2994 C C . THR A 1 371 ? 17.376 -4.027 12.680 1.00 85.88 371 THR A C 1
ATOM 2996 O O . THR A 1 371 ? 18.388 -3.343 12.867 1.00 85.88 371 THR A O 1
ATOM 2999 N N . ILE A 1 372 ? 16.880 -4.270 11.467 1.00 89.44 372 ILE A N 1
ATOM 3000 C CA . ILE A 1 372 ? 17.483 -3.817 10.211 1.00 89.44 372 ILE A CA 1
ATOM 3001 C C . ILE A 1 372 ? 16.478 -2.947 9.456 1.00 89.44 372 ILE A C 1
ATOM 3003 O O . ILE A 1 372 ? 15.310 -3.310 9.318 1.00 89.44 372 ILE A O 1
ATOM 3007 N N . ILE A 1 373 ? 16.946 -1.812 8.938 1.00 88.00 373 ILE A N 1
ATOM 3008 C CA . ILE A 1 373 ? 16.151 -0.862 8.151 1.00 88.00 373 ILE A CA 1
ATOM 3009 C C . ILE A 1 373 ? 16.605 -0.872 6.692 1.00 88.00 373 ILE A C 1
ATOM 3011 O O . ILE A 1 373 ? 17.805 -0.923 6.416 1.00 88.00 373 ILE A O 1
ATOM 3015 N N . LEU A 1 374 ? 15.647 -0.779 5.772 1.00 89.75 374 LEU A N 1
ATOM 3016 C CA . LEU A 1 374 ? 15.859 -0.695 4.332 1.00 89.75 374 LEU A CA 1
ATOM 3017 C C . LEU A 1 374 ? 15.241 0.592 3.765 1.00 89.75 374 LEU A C 1
ATOM 3019 O O . LEU A 1 374 ? 14.080 0.903 4.032 1.00 89.75 374 LEU A O 1
ATOM 3023 N N . GLU A 1 375 ? 16.019 1.312 2.959 1.00 89.12 375 GLU A N 1
ATOM 3024 C CA . GLU A 1 375 ? 15.589 2.464 2.159 1.00 89.12 375 GLU A CA 1
ATOM 3025 C C . GLU A 1 375 ? 15.927 2.193 0.685 1.00 89.12 375 GLU A C 1
ATOM 3027 O O . GLU A 1 375 ? 17.066 1.851 0.360 1.00 89.12 375 GLU A O 1
ATOM 3032 N N . PHE A 1 376 ? 14.949 2.317 -0.211 1.00 89.19 376 PHE A N 1
ATOM 3033 C CA . PHE A 1 376 ? 15.091 2.056 -1.642 1.00 89.19 376 PHE A CA 1
ATOM 3034 C C . PHE A 1 376 ? 15.053 3.346 -2.451 1.00 89.19 376 PHE A C 1
ATOM 3036 O O . PHE A 1 376 ? 14.252 4.249 -2.226 1.00 89.19 376 PHE A O 1
ATOM 3043 N N . LEU A 1 377 ? 15.911 3.400 -3.462 1.00 90.56 377 LEU A N 1
ATOM 3044 C CA . LEU A 1 377 ? 15.985 4.491 -4.424 1.00 90.56 377 LEU A CA 1
ATOM 3045 C C . LEU A 1 377 ? 16.025 3.934 -5.836 1.00 90.56 377 LEU A C 1
ATOM 3047 O O . LEU A 1 377 ? 16.587 2.864 -6.076 1.00 90.56 377 LEU A O 1
ATOM 3051 N N . ALA A 1 378 ? 15.477 4.691 -6.782 1.00 90.56 378 ALA A N 1
ATOM 3052 C CA . ALA A 1 378 ? 15.416 4.295 -8.179 1.00 90.56 378 ALA A CA 1
ATOM 3053 C C . ALA A 1 378 ? 15.897 5.437 -9.073 1.00 90.56 378 ALA A C 1
ATOM 3055 O O . ALA A 1 378 ? 15.199 6.424 -9.244 1.00 90.56 378 ALA A O 1
ATOM 3056 N N . THR A 1 379 ? 17.061 5.302 -9.706 1.00 89.88 379 THR A N 1
ATOM 3057 C CA . THR A 1 379 ? 17.581 6.251 -10.710 1.00 89.88 379 THR A CA 1
ATOM 3058 C C . THR A 1 379 ? 17.560 7.707 -10.211 1.00 89.88 379 THR A C 1
ATOM 3060 O O . THR A 1 379 ? 16.984 8.606 -10.823 1.00 89.88 379 THR A O 1
ATOM 3063 N N . ASN A 1 380 ? 18.146 7.921 -9.034 1.00 85.81 380 ASN A N 1
ATOM 3064 C CA . ASN A 1 380 ? 18.421 9.231 -8.455 1.00 85.81 380 ASN A CA 1
ATOM 3065 C C . ASN A 1 380 ? 19.859 9.667 -8.757 1.00 85.81 380 ASN A C 1
ATOM 3067 O O . ASN A 1 380 ? 20.743 8.825 -8.892 1.00 85.81 380 ASN A O 1
ATOM 3071 N N . GLU A 1 381 ? 20.096 10.979 -8.802 1.00 90.06 381 GLU A N 1
ATOM 3072 C CA . GLU A 1 381 ? 21.455 11.524 -8.882 1.00 90.06 381 GLU A CA 1
ATOM 3073 C C . GLU A 1 381 ? 22.236 11.275 -7.585 1.00 90.06 381 GLU A C 1
ATOM 3075 O O . GLU A 1 381 ? 21.673 11.144 -6.494 1.00 90.06 381 GLU A O 1
ATOM 3080 N N . ARG A 1 382 ? 23.566 11.280 -7.683 1.00 88.56 382 ARG A N 1
ATOM 3081 C CA . ARG A 1 382 ? 24.466 11.004 -6.555 1.00 88.56 382 ARG A CA 1
ATOM 3082 C C . ARG A 1 382 ? 24.232 11.899 -5.329 1.00 88.56 382 ARG A C 1
ATOM 3084 O O . ARG A 1 382 ? 24.370 11.430 -4.198 1.00 88.56 382 ARG A O 1
ATOM 3091 N N . SER A 1 383 ? 23.901 13.176 -5.525 1.00 88.38 383 SER A N 1
ATOM 3092 C CA . SER A 1 383 ? 23.571 14.111 -4.436 1.00 88.38 383 SER A CA 1
ATOM 3093 C C . SER A 1 383 ? 22.320 13.679 -3.677 1.00 88.38 383 SER A C 1
ATOM 3095 O O . SER A 1 383 ? 22.340 13.666 -2.447 1.00 88.38 383 SER A O 1
ATOM 3097 N N . ASP A 1 384 ? 21.272 13.266 -4.391 1.00 86.38 384 ASP A N 1
ATOM 3098 C CA . ASP A 1 384 ? 20.037 12.767 -3.789 1.00 86.38 384 ASP A CA 1
ATOM 3099 C C . ASP A 1 384 ? 20.312 11.479 -3.000 1.00 86.38 384 ASP A C 1
ATOM 3101 O O . ASP A 1 384 ? 19.929 11.379 -1.837 1.00 86.38 384 ASP A O 1
ATOM 3105 N N . VAL A 1 385 ? 21.069 10.530 -3.562 1.00 89.50 385 VAL A N 1
ATOM 3106 C CA . VAL A 1 385 ? 21.446 9.294 -2.846 1.00 89.50 385 VAL A CA 1
ATOM 3107 C C . VAL A 1 385 ? 22.186 9.614 -1.545 1.00 89.50 385 VAL A C 1
ATOM 3109 O O . VAL A 1 385 ? 21.871 9.060 -0.491 1.00 89.50 385 VAL A O 1
ATOM 3112 N N . LYS A 1 386 ? 23.123 10.570 -1.577 1.00 89.56 386 LYS A N 1
ATOM 3113 C CA . LYS A 1 386 ? 23.870 10.997 -0.385 1.00 89.56 386 LYS A CA 1
ATOM 3114 C C . LYS A 1 386 ? 22.964 11.612 0.686 1.00 89.56 386 LYS A C 1
ATOM 3116 O O . LYS A 1 386 ? 23.199 11.394 1.873 1.00 89.56 386 LYS A O 1
ATOM 3121 N N . VAL A 1 387 ? 21.921 12.350 0.296 1.00 86.88 387 VAL A N 1
ATOM 3122 C CA . VAL A 1 387 ? 20.925 12.884 1.243 1.00 86.88 387 VAL A CA 1
ATOM 3123 C C . VAL A 1 387 ? 20.216 11.754 1.983 1.00 86.88 387 VAL A C 1
ATOM 3125 O O . VAL A 1 387 ? 20.022 11.855 3.192 1.00 86.88 387 VAL A O 1
ATOM 3128 N N . HIS A 1 388 ? 19.851 10.680 1.288 1.00 86.44 388 HIS A N 1
ATOM 3129 C CA . HIS A 1 388 ? 19.189 9.531 1.902 1.00 86.44 388 HIS A CA 1
ATOM 3130 C C . HIS A 1 388 ? 20.134 8.773 2.840 1.00 86.44 388 HIS A C 1
ATOM 3132 O O . HIS A 1 388 ? 19.800 8.612 4.010 1.00 86.44 388 HIS A O 1
ATOM 3138 N N . VAL A 1 389 ? 21.370 8.493 2.404 1.00 88.50 389 VAL A N 1
ATOM 3139 C CA . VAL A 1 389 ? 22.421 7.904 3.261 1.00 88.50 389 VAL A CA 1
ATOM 3140 C C . VAL A 1 389 ? 22.604 8.695 4.560 1.00 88.50 389 VAL A C 1
ATOM 3142 O O . VAL A 1 389 ? 22.659 8.107 5.638 1.00 88.50 389 VAL A O 1
ATOM 3145 N N . ASN A 1 390 ? 22.619 10.028 4.483 1.00 85.81 390 ASN A N 1
ATOM 3146 C CA . ASN A 1 390 ? 22.763 10.892 5.657 1.00 85.81 390 ASN A CA 1
ATOM 3147 C C . ASN A 1 390 ? 21.513 10.931 6.557 1.00 85.81 390 ASN A C 1
ATOM 3149 O O . ASN A 1 390 ? 21.630 11.261 7.736 1.00 85.81 390 ASN A O 1
ATOM 3153 N N . LYS A 1 391 ? 20.322 10.619 6.027 1.00 80.75 391 LYS A N 1
ATOM 3154 C CA . LYS A 1 391 ? 19.065 10.560 6.792 1.00 80.75 391 LYS A CA 1
ATOM 3155 C C . LYS A 1 391 ? 18.880 9.214 7.497 1.00 80.75 391 LYS A C 1
ATOM 3157 O O . LYS A 1 391 ?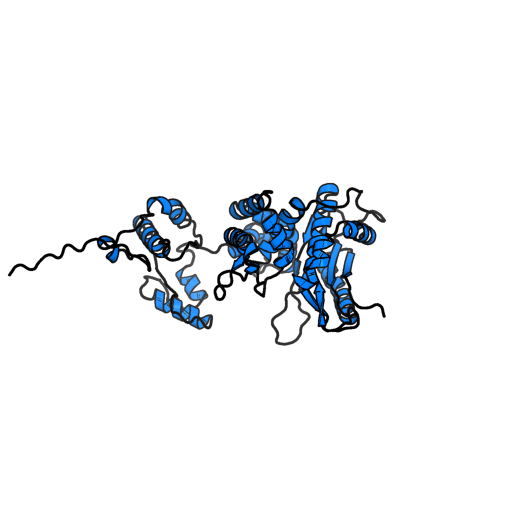 18.344 9.197 8.604 1.00 80.75 391 LYS A O 1
ATOM 3162 N N . THR A 1 392 ? 19.362 8.111 6.921 1.00 81.00 392 THR A N 1
ATOM 3163 C CA . THR A 1 392 ? 19.217 6.755 7.487 1.00 81.00 392 THR A CA 1
ATOM 3164 C C . THR A 1 392 ? 19.636 6.594 8.958 1.00 81.00 392 THR A C 1
ATOM 3166 O O . THR A 1 392 ? 18.931 5.893 9.685 1.00 81.00 392 THR A O 1
ATOM 3169 N N . PRO A 1 393 ? 20.702 7.253 9.468 1.00 82.81 393 PRO A N 1
ATOM 3170 C CA . PRO A 1 393 ? 21.047 7.214 10.892 1.00 82.81 393 PRO A CA 1
ATOM 3171 C C . PRO A 1 393 ? 19.946 7.728 11.831 1.00 82.81 393 PRO A C 1
ATOM 3173 O O . PRO A 1 393 ? 19.796 7.207 12.934 1.00 82.81 393 PRO A O 1
ATOM 3176 N N . LEU A 1 394 ? 19.141 8.709 11.405 1.00 77.19 394 LEU A N 1
ATOM 3177 C CA . LEU A 1 394 ? 18.016 9.212 12.206 1.00 77.19 394 LEU A CA 1
ATOM 3178 C C . LEU A 1 394 ? 16.955 8.123 12.391 1.00 77.19 394 LEU A C 1
ATOM 3180 O O . LEU A 1 394 ? 16.454 7.918 13.493 1.00 77.19 394 LEU A O 1
ATOM 3184 N N . TYR A 1 395 ? 16.653 7.399 11.315 1.00 72.88 395 TYR A N 1
ATOM 3185 C CA . TYR A 1 395 ? 15.719 6.278 11.329 1.00 72.88 395 TYR A CA 1
ATOM 3186 C C . TYR A 1 395 ? 16.246 5.102 12.147 1.00 72.88 395 TYR A C 1
ATOM 3188 O O . TYR A 1 395 ? 15.503 4.514 12.932 1.00 72.88 395 TYR A O 1
ATOM 3196 N N . LYS A 1 396 ? 17.546 4.810 12.014 1.00 79.75 396 LYS A N 1
ATOM 3197 C CA . LYS A 1 396 ? 18.238 3.794 12.807 1.00 79.75 396 LYS A CA 1
ATOM 3198 C C . LYS A 1 396 ? 18.053 4.045 14.305 1.00 79.75 396 LYS A C 1
ATOM 3200 O O . LYS A 1 396 ? 17.639 3.140 15.023 1.00 79.75 396 LYS A O 1
ATOM 3205 N N . ASN A 1 397 ? 18.275 5.281 14.751 1.00 77.81 397 ASN A N 1
ATOM 3206 C CA . ASN A 1 397 ? 18.114 5.653 16.156 1.00 77.81 397 ASN A CA 1
ATOM 3207 C C . ASN A 1 397 ? 16.654 5.552 16.623 1.00 77.81 397 ASN A C 1
ATOM 3209 O O . ASN A 1 397 ? 16.407 4.987 17.682 1.00 77.81 397 ASN A O 1
ATOM 3213 N N . ARG A 1 398 ? 15.686 6.027 15.822 1.00 71.38 398 ARG A N 1
ATOM 3214 C CA . ARG A 1 398 ? 14.250 5.968 16.167 1.00 71.38 398 ARG A CA 1
ATOM 3215 C C . ARG A 1 398 ? 13.723 4.545 16.374 1.00 71.38 398 ARG A C 1
ATOM 3217 O O . ARG A 1 398 ? 12.847 4.347 17.202 1.00 71.38 398 ARG A O 1
ATOM 3224 N N . LEU A 1 399 ? 14.244 3.551 15.649 1.00 72.06 399 LEU A N 1
ATOM 3225 C CA . LEU A 1 399 ? 13.864 2.146 15.866 1.00 72.06 399 LEU A CA 1
ATOM 3226 C C . LEU A 1 399 ? 14.742 1.381 16.836 1.00 72.06 399 LEU A C 1
ATOM 3228 O O . LEU A 1 399 ? 14.484 0.195 17.043 1.00 72.06 399 LEU A O 1
ATOM 3232 N N . SER A 1 400 ? 15.795 1.995 17.375 1.00 75.94 400 SER A N 1
ATOM 3233 C CA . SER A 1 400 ? 16.863 1.234 18.029 1.00 75.94 400 SER A CA 1
ATOM 3234 C C . SER A 1 400 ? 17.398 0.110 17.119 1.00 75.94 400 SER A C 1
ATOM 3236 O O . SER A 1 400 ? 17.653 -1.008 17.560 1.00 75.94 400 SER A O 1
ATOM 3238 N N . ALA A 1 401 ? 17.513 0.389 15.817 1.00 82.00 401 ALA A N 1
ATOM 3239 C CA . ALA A 1 401 ? 18.047 -0.547 14.836 1.00 82.00 401 ALA A CA 1
ATOM 3240 C C . ALA A 1 401 ? 19.578 -0.563 14.874 1.00 82.00 401 ALA A C 1
ATOM 3242 O O . ALA A 1 401 ? 20.220 0.451 15.147 1.00 82.00 401 ALA A O 1
ATOM 3243 N N . GLU A 1 402 ? 20.189 -1.698 14.549 1.00 84.88 402 GLU A N 1
ATOM 3244 C CA . GLU A 1 402 ? 21.653 -1.827 14.522 1.00 84.88 402 GLU A CA 1
ATOM 3245 C C . GLU A 1 402 ? 22.219 -1.573 13.125 1.00 84.88 402 GLU A C 1
ATOM 3247 O O . GLU A 1 402 ? 23.333 -1.062 12.979 1.00 84.88 402 GLU A O 1
ATOM 3252 N N . ALA A 1 403 ? 21.422 -1.826 12.086 1.00 87.50 403 ALA A N 1
ATOM 3253 C CA . ALA A 1 403 ? 21.813 -1.601 10.704 1.00 87.50 403 ALA A CA 1
ATOM 3254 C C . ALA A 1 403 ? 20.729 -0.856 9.920 1.00 87.50 403 ALA A C 1
ATOM 3256 O O . ALA A 1 403 ? 19.531 -1.055 10.116 1.00 87.50 403 ALA A O 1
ATOM 3257 N N . ALA A 1 404 ? 21.175 -0.011 8.996 1.00 89.12 404 ALA A N 1
ATOM 3258 C CA . ALA A 1 404 ? 20.327 0.654 8.023 1.00 89.12 404 ALA A CA 1
ATOM 3259 C C . ALA A 1 404 ? 21.024 0.619 6.661 1.00 89.12 404 ALA A C 1
ATOM 3261 O O . ALA A 1 404 ? 22.212 0.931 6.569 1.00 89.12 404 ALA A O 1
ATOM 3262 N N . TRP A 1 405 ? 20.294 0.217 5.627 1.00 91.50 405 TRP A N 1
ATOM 3263 C CA . TRP A 1 405 ? 20.813 0.013 4.281 1.00 91.50 405 TRP A CA 1
ATOM 3264 C C . TRP A 1 405 ? 20.065 0.899 3.295 1.00 91.50 405 TRP A C 1
ATOM 3266 O O . TRP A 1 405 ? 18.837 0.892 3.265 1.00 91.50 405 TRP A O 1
ATOM 3276 N N . VAL A 1 406 ? 20.817 1.619 2.462 1.00 91.50 406 VAL A N 1
ATOM 3277 C CA . VAL A 1 406 ? 20.279 2.346 1.308 1.00 91.50 406 VAL A CA 1
ATOM 3278 C C . VAL A 1 406 ? 20.593 1.540 0.055 1.00 91.50 406 VAL A C 1
ATOM 3280 O O . VAL A 1 406 ? 21.760 1.327 -0.275 1.00 91.50 406 VAL A O 1
ATOM 3283 N N . ILE A 1 407 ? 19.554 1.085 -0.640 1.00 92.69 407 ILE A N 1
ATOM 3284 C CA . ILE A 1 407 ? 19.645 0.299 -1.866 1.00 92.69 407 ILE A CA 1
ATOM 3285 C C . ILE A 1 407 ? 19.229 1.187 -3.033 1.00 92.69 407 ILE A C 1
ATOM 3287 O O . ILE A 1 407 ? 18.067 1.563 -3.167 1.00 92.69 407 ILE A O 1
ATOM 3291 N N . HIS A 1 408 ? 20.179 1.511 -3.905 1.00 93.62 408 HIS A N 1
ATOM 3292 C CA . HIS A 1 408 ? 19.932 2.336 -5.083 1.00 93.62 408 HIS A CA 1
ATOM 3293 C C . HIS A 1 408 ? 19.969 1.487 -6.353 1.00 93.62 408 HIS A C 1
ATOM 3295 O O . HIS A 1 408 ? 21.023 1.037 -6.793 1.00 93.62 408 HIS A O 1
ATOM 3301 N N . PHE A 1 409 ? 18.801 1.293 -6.959 1.00 93.31 409 PHE A N 1
ATOM 3302 C CA . PHE A 1 409 ? 18.666 0.729 -8.296 1.00 93.31 409 PHE A CA 1
ATOM 3303 C C . PHE A 1 409 ? 18.821 1.846 -9.315 1.00 93.31 409 PHE A C 1
ATOM 3305 O O . PHE A 1 409 ? 18.008 2.764 -9.329 1.00 93.31 409 PHE A O 1
ATOM 3312 N N . THR A 1 410 ? 19.832 1.808 -10.179 1.00 92.06 410 THR A N 1
ATOM 3313 C CA . THR A 1 410 ? 20.051 2.896 -11.139 1.00 92.06 410 THR A CA 1
ATOM 3314 C C . THR A 1 410 ? 20.048 2.421 -12.583 1.00 92.06 410 THR A C 1
ATOM 3316 O O . THR A 1 410 ? 20.594 1.371 -12.911 1.00 92.06 410 THR A O 1
ATOM 3319 N N . ARG A 1 411 ? 19.404 3.219 -13.439 1.00 93.19 411 ARG A N 1
ATOM 3320 C CA . ARG A 1 411 ? 19.568 3.191 -14.896 1.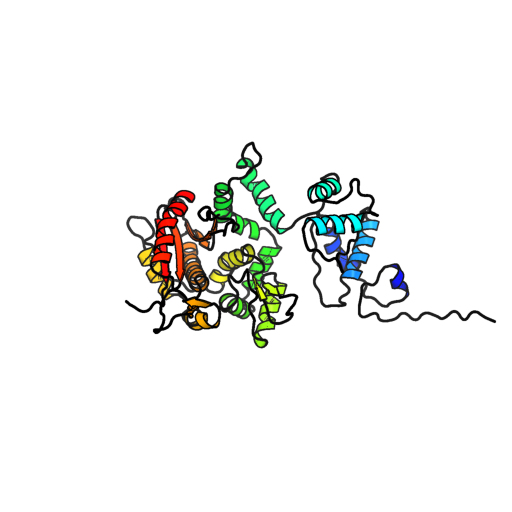00 93.19 411 ARG A CA 1
ATOM 3321 C C . ARG A 1 411 ? 20.446 4.338 -15.406 1.00 93.19 411 ARG A C 1
ATOM 3323 O O . ARG A 1 411 ? 20.508 4.537 -16.611 1.00 93.19 411 ARG A O 1
ATOM 3330 N N . GLU A 1 412 ? 21.044 5.116 -14.503 1.00 93.44 412 GLU A N 1
ATOM 3331 C CA . GLU A 1 412 ? 22.000 6.159 -14.872 1.00 93.44 412 GLU A CA 1
ATOM 3332 C C . GLU A 1 412 ? 23.135 5.555 -15.700 1.00 93.44 412 GLU A C 1
ATOM 3334 O O . GLU A 1 412 ? 23.648 4.483 -15.365 1.00 93.44 412 GLU A O 1
ATOM 3339 N N . ASP A 1 413 ? 23.490 6.235 -16.788 1.00 90.50 413 ASP A N 1
ATOM 3340 C CA . ASP A 1 413 ? 24.620 5.846 -17.623 1.00 90.50 413 ASP A CA 1
ATOM 3341 C C . ASP A 1 413 ? 25.896 5.791 -16.771 1.00 90.50 413 ASP A C 1
ATOM 3343 O O . ASP A 1 413 ? 26.109 6.635 -15.896 1.00 90.50 413 ASP A O 1
ATOM 3347 N N . LEU A 1 414 ? 26.750 4.792 -17.013 1.00 81.00 414 LEU A N 1
ATOM 3348 C CA . LEU A 1 414 ? 28.032 4.725 -16.316 1.00 81.00 414 LEU A CA 1
ATOM 3349 C C . LEU A 1 414 ? 28.856 5.990 -16.636 1.00 81.00 414 LEU A C 1
ATOM 3351 O O . LEU A 1 414 ? 28.854 6.409 -17.797 1.00 81.00 414 LEU A O 1
ATOM 3355 N N . PRO A 1 415 ? 29.515 6.596 -15.628 1.00 62.31 415 PRO A N 1
ATOM 3356 C CA . PRO A 1 415 ? 30.351 7.781 -15.813 1.00 62.31 415 PRO A CA 1
ATOM 3357 C C . PRO A 1 415 ? 31.448 7.619 -16.863 1.00 62.31 415 PRO A C 1
ATOM 3359 O O . PRO A 1 415 ? 32.017 6.503 -16.952 1.00 62.31 415 PRO A O 1
#

Radius of gyration: 26.57 Å; chains: 1; bounding box: 102×49×55 Å

Secondary structure (DSSP, 8-state):
----------EE--SS---GGGGGGEE----GGGGHHHHHHTTTT--------TTSSHHHHHHHHHHHHHHTT--------TT----SHHHHHHHHHHHHTTS--SS---SHHHHHHHTSTTS----SHHHHHHHHIIIIIGGGS-TTS---HHHHHHHHHHTHHHHHHTSHHHHHHHHHHTSGGGHHHHHHIIIIITT--SSPEE--GGGHHHHHHHHHTTSEEE-SSSTTTEEEES-HHHHHHHHHHTHHHHS-----SPPPEETTEE-HHHHHHHHHTTS-HHHHHHHHHHSEEEE-SS-BTTBSSEEEE-HHHHHHHHHHHHIIIIIHHH--EEEEEEEE--TT--SSS----EEEEEEEE-TTS--EEEEEEES--HHHHHHHHHHHHHHHHHTT-SEEEEEEE--PPP-

=== Feature glossary ===
The record interleaves many kinds of information about one protein. Here is each kind framed as the question it answers.

Q: What known structures does this most resemble?
A: Structural nearest neighbors (via Foldseek easy-search vs the PDB). Reported per hit: target PDB id, E-value, and alignment TM-score. A TM-score above ~0.5 is the conventional threshold for 'same fold'.

Q: Where is each backbone atom in 3D?
A: The mmCIF table is the protein's shape written out atom by atom. For each backbone N, Cα, C, and carbonyl O, it records an (x, y, z) coordinate triple in Å plus the residue type, chain letter, and residue number.

Q: What are the backbone torsion angles?
A: The φ/ψ torsion pair specifies the backbone conformation at each residue. φ rotates about the N–Cα bond, ψ about the Cα–C bond. Steric clashes forbid most of the (φ, ψ) plane — the allowed regions (α-helix basin, β-sheet basin, left-handed helix) are the Ramachandran-allowed regions.

Q: Which residues are buried vs exposed?
A: Solvent-accessible surface area (SASA) is the area in Å² traced out by the centre of a 1.4 Å probe sphere (a water molecule) rolled over the protein's van der Waals surface (Shrake–Rupley / Lee–Richards construction). Buried residues have near-zero SASA; fully exposed residues can exceed 200 Å². The total SASA scales roughly with the number of surface residues.

Q: How confident is the AlphaFold model at each residue?
A: pLDDT is the predicted lDDT-Cα score: AlphaFold's confidence that the local environment of each residue (all inter-atomic distances within 15 Å) is correctly placed. It is a per-residue number between 0 and 100, with higher meaning more reliable.

Q: What does the local fold look like, residue by residue?
A: 3Di is Foldseek's structural alphabet. Each residue is assigned one of twenty discrete states based on how its Cα sits relative to its spatial (not sequential) neighbors. Aligning 3Di strings finds structural homologs roughly as well as full 3D superposition, but orders of magnitude faster.

Q: How big and how compact is the whole molecule?
A: Radius of gyration (Rg) is the root-mean-square distance of Cα atoms from their centroid — a single number for overall size and compactness. A globular domain of N residues has Rg ≈ 2.2·N^0.38 Å; an extended or disordered chain has a much larger Rg. The Cα contact count is the number of residue pairs whose Cα atoms are within 8 Å and are more than four positions apart in sequence — a standard proxy for tertiary packing density. The bounding box is the smallest axis-aligned box enclosing all Cα atoms.

Q: Which residues are in helices, strands, or loops?
A: DSSP 8-state secondary structure assigns each residue one of H (α-helix), G (3₁₀-helix), I (π-helix), E (extended β-strand), B (isolated β-bridge), T (hydrogen-bonded turn), S (bend), or '-' (coil). The assignment is computed from backbone hydrogen-bond geometry via the Kabsch–Sander algorithm.

Q: How mobile is each atom in the crystal?
A: Crystallographic B-factors measure how much each atom's electron density is smeared out, in Å². They rise in mobile loops and surface residues and fall in the buried interior. In AlphaFold models this column is repurposed to hold pLDDT instead.

Q: What if only a Cα trace is available?
A: P-SEA three-state annotation labels each residue as helix, strand, or coil based purely on the geometry of the Cα trace. It serves as a fallback when the full backbone (and thus DSSP) is unavailable.

Q: What family and function is it annotated with?
A: Database cross-references. InterPro integrates a dozen domain/family signature databases into unified entries with residue-range hits. GO terms attach function/process/location labels with evidence codes. CATH codes position the fold in a four-level structural taxonomy. Organism is the NCBI-taxonomy species name.

Q: Are the domains correctly placed relative to each other?
A: Predicted Aligned Error (PAE) is an AlphaFold confidence matrix: entry (i, j) is the expected error in the position of residue j, in ångströms, when the prediction is superimposed on the true structure at residue i. Low PAE within a block of residues means that block is internally rigid and well-predicted; high PAE between two blocks means their relative placement is uncertain even if each block individually is confident.

Q: What do the diagnostic plots show?
A: Three diagnostic plots accompany the record. The Cα contact map visualizes the tertiary structure as a 2D adjacency matrix (8 Å cutoff, sequence-local contacts suppressed). The Ramachandran plot shows the distribution of backbone (φ, ψ) torsions, with points in the α and β basins reflecting secondary structure content. The PAE plot shows AlphaFold's inter-residue confidence as a color matrix.

Q: What is the amino-acid chain?
A: Primary structure: the covalent order of the twenty standard amino acids along the backbone. Two proteins with the same sequence will (almost always) fold to the same structure; two with 30% identity often share a fold but not the details.

Q: What do the rendered images show?
A: The six renders are orthographic views along the three Cartesian axes in both directions. Representation (cartoon, sticks, or surface) and color scheme (sequence-rainbow or by-chain) vary across proteins so the training set covers all the common visualization conventions.